Protein AF-A0A1L5PKV9-F1 (afdb_monomer_lite)

Sequence (411 aa):
MRGSIITEIKDYGPGDERTLSFKIDLDESYLTLNTQTSDELRWHWNTSPKLTWSGKPEDISIFENHYFKQKNLLLDRVALEQRNFNLWIYLDFSIEHDILWQAYSEPQKKFNNAFTPEPLPPFINEHEDDLVISLYANHFPIISNGTPPDDIGLFPGILSSPSGWPYIMGSPIGKDSFLCLFRNANSSNTGNNKAAGLSTAIHPLPLATTISSTAGPQKLIANPQSAKPTWSVEKPSAGSIKTIDGAQHYQPPGALSPNAIANPDCKTLIPAMLKSSTRQILLPAVADILKATTSTSAAYATWVSEYFAQTHYFKAAKQAGKLQLSMYYTSMSGSEVAVPLKNIAWHVLAGNGKVDSQGVFTPDSKAPSPCTVILAVDVDETEAEQSWYWAMTIIPHPFIDVDAMLELFTD

Organism: Pseudomonas putida (NCBI:txid303)

pLDDT: mean 72.11, std 18.43, range [23.48, 97.75]

Radius of gyration: 26.39 Å; chains: 1; bounding box: 73×56×64 Å

Secondary structure (DSSP, 8-state):
---PPP-------TT----EEEE---TT-EEEEETTTT-EEEEE-SSPPEEEESS-TTHHHHHHHHHHHH-EEEEEE---TT---EEEEEEEE-TTS-EEEEEESS--SS--TT------------STT-EEEEEETTT-GGGGGT---TTGGGHHHHHS-SSS--EEEEEEETTTEEEEEE--TT-------------PPPEEESSEEEEETTPPPEEPEEESGGG--EEEEPSS-SSEEEEETTEEEEE-----SSPP-EESSSSBSSPEEEGGG-TT-SSSEEEEEEEEE-SS-EEEEEEEEESS--S-EEEEEEETTEEEEEEEEEBTTS-EEEPPGGGEEEEEEESS-EE-TT-BEE--SSS--SEEEEEEEE--TTTTTTEE-EEEEEEESS-S-HHHHHGGG--

Foldseek 3Di:
DFADWPWADADDDVPDPKGKGWTAGQVPKKWKQAPPPFLFTKIAHPDQTDIDIPDDPVCVVVVSVVCVVVRMDGRDRDCPPQDGFMKIWHWDQDPPRDIEIEIARDDDPDDPPVPPAPPPPPPVCVDPAKYKYKYWCVGVVVCLVFDDPPVPLCVVVSVDPNPFWDWDDWTDRPRTMIMTITGGNPDDDDDDDPDPDPDDEKAKPPQEDEDALADAWAFTAIPPNVQVWDKFWDPPDQWGWDADPNTITIRRNHADVVGWDFDPPDFAPFTFTWPVSVVVDPAQKAKIWMWTDGPRYIDIGIYIHGNGDAQKEWAWDADPQFIAIWIWGQGPVRDIDTQPLCQKDKDWRDWAWDADSRRTIDADPPDGDQKIKMKIFRRPPVHRNTGTHIYIDIGGPDDPGVVSVNVVRDD

Structure (mmCIF, N/CA/C/O backbone):
data_AF-A0A1L5PKV9-F1
#
_entry.id   AF-A0A1L5PKV9-F1
#
loop_
_atom_site.group_PDB
_atom_site.id
_atom_site.type_symbol
_atom_site.label_atom_id
_atom_site.label_alt_id
_atom_site.label_comp_id
_atom_site.label_asym_id
_atom_site.label_entity_id
_atom_site.label_seq_id
_atom_site.pdbx_PDB_ins_code
_atom_site.Cartn_x
_atom_site.Cartn_y
_atom_site.Cartn_z
_atom_site.occupancy
_atom_site.B_iso_or_equiv
_atom_site.auth_seq_id
_atom_site.auth_comp_id
_atom_site.auth_asym_id
_atom_site.auth_atom_id
_atom_site.pdbx_PDB_model_num
ATOM 1 N N . MET A 1 1 ? 45.504 1.307 -17.847 1.00 23.48 1 MET A N 1
ATOM 2 C CA . MET A 1 1 ? 45.211 2.739 -17.616 1.00 23.48 1 MET A CA 1
ATOM 3 C C . MET A 1 1 ? 44.385 2.817 -16.346 1.00 23.48 1 MET A C 1
ATOM 5 O O . MET A 1 1 ? 43.311 2.243 -16.338 1.00 23.48 1 MET A O 1
ATOM 9 N N . ARG A 1 2 ? 44.906 3.420 -15.268 1.00 25.52 2 ARG A N 1
ATOM 10 C CA . ARG A 1 2 ? 44.095 3.737 -14.081 1.00 25.52 2 ARG A CA 1
ATOM 11 C C . ARG A 1 2 ? 43.218 4.946 -14.392 1.00 25.52 2 ARG A C 1
ATOM 13 O O . ARG A 1 2 ? 43.702 5.889 -15.019 1.00 25.52 2 ARG A O 1
ATOM 20 N N . GLY A 1 3 ? 41.967 4.895 -13.952 1.00 29.05 3 GLY A N 1
ATOM 21 C CA . GLY A 1 3 ? 40.989 5.965 -14.119 1.00 29.05 3 GLY A CA 1
ATOM 22 C C . GLY A 1 3 ? 39.999 5.692 -15.246 1.00 29.05 3 GLY A C 1
ATOM 23 O O . GLY A 1 3 ? 40.018 6.375 -16.271 1.00 29.05 3 GLY A O 1
ATOM 24 N N . SER A 1 4 ? 39.110 4.719 -15.048 1.00 33.84 4 SER A N 1
ATOM 25 C CA . SER A 1 4 ? 37.866 4.655 -15.819 1.00 33.84 4 SER A CA 1
ATOM 26 C C . SER A 1 4 ? 36.933 5.720 -15.253 1.00 33.84 4 SER A C 1
ATOM 28 O O . SER A 1 4 ? 36.662 5.768 -14.061 1.00 33.84 4 SER A O 1
ATOM 30 N N . ILE A 1 5 ? 36.517 6.651 -16.097 1.00 34.72 5 ILE A N 1
ATOM 31 C CA . ILE A 1 5 ? 35.779 7.844 -15.695 1.00 34.72 5 ILE A CA 1
ATOM 32 C C . ILE A 1 5 ? 34.311 7.624 -16.039 1.00 34.72 5 ILE A C 1
ATOM 34 O O . ILE A 1 5 ? 33.969 7.555 -17.219 1.00 34.72 5 ILE A O 1
ATOM 38 N N . ILE A 1 6 ? 33.429 7.579 -15.038 1.00 38.69 6 ILE A N 1
ATOM 39 C CA . ILE A 1 6 ? 32.002 7.822 -15.292 1.00 38.69 6 ILE A CA 1
ATOM 40 C C . ILE A 1 6 ? 31.903 9.300 -15.671 1.00 38.69 6 ILE A C 1
ATOM 42 O O . ILE A 1 6 ? 32.355 10.160 -14.918 1.00 38.69 6 ILE A O 1
ATOM 46 N N . THR A 1 7 ? 31.448 9.586 -16.892 1.00 35.00 7 THR A N 1
ATOM 47 C CA . THR A 1 7 ? 31.578 10.928 -17.491 1.00 35.00 7 THR A CA 1
ATOM 48 C C . THR A 1 7 ? 30.311 11.770 -17.322 1.00 35.00 7 THR A C 1
ATOM 50 O O . THR A 1 7 ? 30.350 12.980 -17.528 1.00 35.00 7 THR A O 1
ATOM 53 N N . GLU A 1 8 ? 29.181 11.172 -16.940 1.00 38.69 8 GLU A N 1
ATOM 54 C CA . GLU A 1 8 ? 27.917 11.898 -16.946 1.00 38.69 8 GLU A CA 1
ATOM 55 C C . GLU A 1 8 ? 26.894 11.274 -15.993 1.00 38.69 8 GLU A C 1
ATOM 57 O O . GLU A 1 8 ? 26.430 10.159 -16.205 1.00 38.69 8 GLU A O 1
ATOM 62 N N . ILE A 1 9 ? 26.531 12.013 -14.947 1.00 43.38 9 ILE A N 1
ATOM 63 C CA . ILE A 1 9 ? 25.319 11.778 -14.160 1.00 43.38 9 ILE A CA 1
ATOM 64 C C . ILE A 1 9 ? 24.491 13.041 -14.372 1.00 43.38 9 ILE A C 1
ATOM 66 O O . ILE A 1 9 ? 24.978 14.128 -14.080 1.00 43.38 9 ILE A O 1
ATOM 70 N N . LYS A 1 10 ? 23.301 12.919 -14.966 1.00 39.00 10 LYS A N 1
ATOM 71 C CA . LYS A 1 10 ? 22.407 14.052 -15.240 1.00 39.00 10 LYS A CA 1
ATOM 72 C C . LYS A 1 10 ? 21.270 14.031 -14.231 1.00 39.00 10 LYS A C 1
ATOM 74 O O . LYS A 1 10 ? 20.443 13.126 -14.280 1.00 39.00 10 LYS A O 1
ATOM 79 N N . ASP A 1 11 ? 21.238 15.009 -13.336 1.00 38.16 11 ASP A N 1
ATOM 80 C CA . ASP A 1 11 ? 20.069 15.267 -12.495 1.00 38.16 11 ASP A CA 1
ATOM 81 C C . ASP A 1 11 ? 19.138 16.247 -13.227 1.00 38.16 11 ASP A C 1
ATOM 83 O O . ASP A 1 11 ? 19.594 17.279 -13.725 1.00 38.16 11 ASP A O 1
ATOM 87 N N . TYR A 1 12 ? 17.853 15.902 -13.340 1.00 36.88 12 TYR A N 1
ATOM 88 C CA . TYR A 1 12 ? 16.844 16.691 -14.047 1.00 36.88 12 TYR A CA 1
ATOM 89 C C . TYR A 1 12 ? 15.823 17.236 -13.046 1.00 36.88 12 TYR A C 1
ATOM 91 O O . TYR A 1 12 ? 14.928 16.519 -12.595 1.00 36.88 12 TYR A O 1
ATOM 99 N N . GLY A 1 13 ? 15.889 18.536 -12.758 1.00 32.91 13 GLY A N 1
ATOM 100 C CA . GLY A 1 13 ? 14.746 19.250 -12.192 1.00 32.91 13 GLY A CA 1
ATOM 101 C C . GLY A 1 13 ? 13.629 19.376 -13.243 1.00 32.91 13 GLY A C 1
ATOM 102 O O . GLY A 1 13 ? 13.928 19.577 -14.424 1.00 32.91 13 GLY A O 1
ATOM 103 N N . PRO A 1 14 ? 12.336 19.271 -12.880 1.00 31.45 14 PRO A N 1
ATOM 104 C CA . PRO A 1 14 ? 11.254 19.445 -13.844 1.00 31.45 14 PRO A CA 1
ATOM 105 C C . PRO A 1 14 ? 11.283 20.869 -14.427 1.00 31.45 14 PRO A C 1
ATOM 107 O O . PRO A 1 14 ? 10.955 21.835 -13.741 1.00 31.45 14 PRO A O 1
ATOM 110 N N . GLY A 1 15 ? 11.672 20.984 -15.703 1.00 46.88 15 GLY A N 1
ATOM 111 C CA . GLY A 1 15 ? 11.678 22.236 -16.473 1.00 46.88 15 GLY A CA 1
ATOM 112 C C . GLY A 1 15 ? 13.016 22.981 -16.558 1.00 46.88 15 GLY A C 1
ATOM 113 O O . GLY A 1 15 ? 13.018 24.132 -16.987 1.00 46.88 15 GLY A O 1
ATOM 114 N N . ASP A 1 16 ? 14.135 22.361 -16.173 1.00 49.66 16 ASP A N 1
ATOM 115 C CA . ASP A 1 16 ? 15.455 22.997 -16.157 1.00 49.66 16 ASP A CA 1
ATOM 116 C C . ASP A 1 16 ? 16.496 22.184 -16.952 1.00 49.66 16 ASP A C 1
ATOM 118 O O . ASP A 1 16 ? 16.761 21.030 -16.631 1.00 49.66 16 ASP A O 1
ATOM 122 N N . GLU A 1 17 ? 17.078 22.767 -18.008 1.00 59.25 17 GLU A N 1
ATOM 123 C CA . GLU A 1 17 ? 18.052 22.098 -18.900 1.00 59.25 17 GLU A CA 1
ATOM 124 C C . GLU A 1 17 ? 19.497 22.103 -18.353 1.00 59.25 17 GLU A C 1
ATOM 126 O O . GLU A 1 17 ? 20.433 21.631 -19.006 1.00 59.25 17 GLU A O 1
ATOM 131 N N . ARG A 1 18 ? 19.716 22.658 -17.156 1.00 68.12 18 ARG A N 1
ATOM 132 C CA . ARG A 1 18 ? 21.041 22.726 -16.529 1.00 68.12 18 ARG A CA 1
ATOM 133 C C . ARG A 1 18 ? 21.490 21.345 -16.033 1.00 68.12 18 ARG A C 1
ATOM 135 O O . ARG A 1 18 ? 20.704 20.578 -15.500 1.00 68.12 18 ARG A O 1
ATOM 142 N N . THR A 1 19 ? 22.769 21.023 -16.211 1.00 63.88 19 THR A N 1
ATOM 143 C CA . THR A 1 19 ? 23.364 19.703 -15.956 1.00 63.88 19 THR A CA 1
ATOM 144 C C . THR A 1 19 ? 24.626 19.848 -15.114 1.00 63.88 19 THR A C 1
ATOM 146 O O . THR A 1 19 ? 25.523 20.610 -15.487 1.00 63.88 19 THR A O 1
ATOM 149 N N . LEU A 1 20 ? 24.709 19.102 -14.006 1.00 66.94 20 LEU A N 1
ATOM 150 C CA . LEU A 1 20 ? 25.914 18.952 -13.184 1.00 66.94 20 LEU A CA 1
ATOM 151 C C . LEU A 1 20 ? 26.509 17.563 -13.411 1.00 66.94 20 LEU A C 1
ATOM 153 O O . LEU A 1 20 ? 25.924 16.582 -12.974 1.00 66.94 20 LEU A O 1
ATOM 157 N N . SER A 1 21 ? 27.676 17.480 -14.045 1.00 70.69 21 SER A N 1
ATOM 158 C CA . SER A 1 21 ? 28.364 16.210 -14.296 1.00 70.69 21 SER A CA 1
ATOM 159 C C . SER A 1 21 ? 29.519 15.997 -13.324 1.00 70.69 21 SER A C 1
ATOM 161 O O . SER A 1 21 ? 30.249 16.930 -12.981 1.00 70.69 21 SER A O 1
ATOM 163 N N . PHE A 1 22 ? 29.712 14.739 -12.934 1.00 71.88 22 PHE A N 1
ATOM 164 C CA . PHE A 1 22 ? 30.769 14.287 -12.039 1.00 71.88 22 PHE A CA 1
ATOM 165 C C . PHE A 1 22 ? 31.737 13.402 -12.807 1.00 71.88 22 PHE A C 1
ATOM 167 O O . PHE A 1 22 ? 31.323 12.546 -13.581 1.00 71.88 22 PHE A O 1
ATOM 174 N N . LYS A 1 23 ? 33.027 13.576 -12.537 1.00 73.94 23 LYS A N 1
ATOM 175 C CA . LYS A 1 23 ? 34.106 12.704 -12.988 1.00 73.94 23 LYS A CA 1
ATOM 176 C C . LYS A 1 23 ? 34.843 12.197 -11.758 1.00 73.94 23 LYS A C 1
ATOM 178 O O . LYS A 1 23 ? 35.607 12.939 -11.137 1.00 73.94 23 LYS A O 1
ATOM 183 N N . ILE A 1 24 ? 34.548 10.953 -11.396 1.00 70.06 24 ILE A N 1
ATOM 184 C CA . ILE A 1 24 ? 34.975 10.312 -10.148 1.00 70.06 24 ILE A CA 1
ATOM 185 C C . ILE A 1 24 ? 36.164 9.388 -10.433 1.00 70.06 24 ILE A C 1
ATOM 187 O O . ILE A 1 24 ? 36.202 8.734 -11.476 1.00 70.06 24 ILE A O 1
ATOM 191 N N . ASP A 1 25 ? 37.133 9.362 -9.519 1.00 70.81 25 ASP A N 1
ATOM 192 C CA . ASP A 1 25 ? 38.187 8.348 -9.515 1.00 70.81 25 ASP A CA 1
ATOM 193 C C . ASP A 1 25 ? 37.655 7.072 -8.860 1.00 70.81 25 ASP A C 1
ATOM 195 O O . ASP A 1 25 ? 37.089 7.125 -7.767 1.00 70.81 25 ASP A O 1
ATOM 199 N N . LEU A 1 26 ? 37.794 5.939 -9.538 1.00 66.25 26 LEU A N 1
ATOM 200 C CA . LEU A 1 26 ? 37.270 4.664 -9.058 1.00 66.25 26 LEU A CA 1
ATOM 201 C C . LEU A 1 26 ? 38.181 4.022 -8.009 1.00 66.25 26 LEU A C 1
ATOM 203 O O . LEU A 1 26 ? 37.699 3.192 -7.241 1.00 66.25 26 LEU A O 1
ATOM 207 N N . ASP A 1 27 ? 39.452 4.431 -7.934 1.00 67.69 27 ASP A N 1
ATOM 208 C CA . ASP A 1 27 ? 40.366 3.966 -6.893 1.00 67.69 27 ASP A CA 1
ATOM 209 C C . ASP A 1 27 ? 39.797 4.360 -5.512 1.00 67.69 27 ASP A C 1
ATOM 211 O O . ASP A 1 27 ? 39.603 5.538 -5.203 1.00 67.69 27 ASP A O 1
ATOM 215 N N . GLU A 1 28 ? 39.502 3.351 -4.684 1.00 69.00 28 GLU A N 1
ATOM 216 C CA . GLU A 1 28 ? 38.890 3.481 -3.349 1.00 69.00 28 GLU A CA 1
ATOM 217 C C . GLU A 1 28 ? 37.465 4.076 -3.306 1.00 69.00 28 GLU A C 1
ATOM 219 O O . GLU A 1 28 ? 36.953 4.383 -2.224 1.00 69.00 28 GLU A O 1
ATOM 224 N N . SER A 1 29 ? 36.803 4.224 -4.453 1.00 74.38 29 SER A N 1
ATOM 225 C CA . SER A 1 29 ? 35.374 4.541 -4.514 1.00 74.38 29 SER A CA 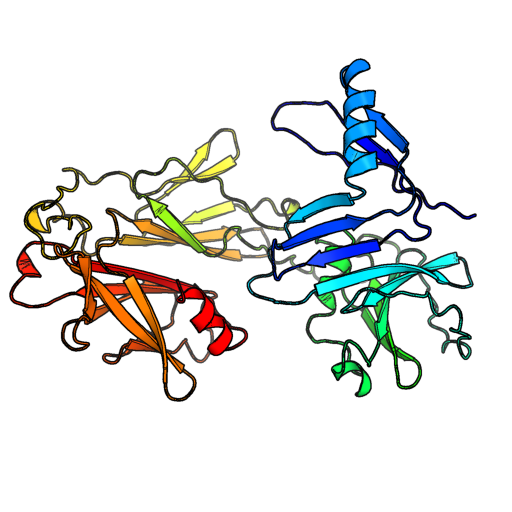1
ATOM 226 C C . SER A 1 29 ? 34.523 3.280 -4.365 1.00 74.38 29 SER A C 1
ATOM 228 O O . SER A 1 29 ? 34.942 2.181 -4.730 1.00 74.38 29 SER A O 1
ATOM 230 N N . TYR A 1 30 ? 33.312 3.429 -3.835 1.00 77.25 30 TYR A N 1
ATOM 231 C CA . TYR A 1 30 ? 32.398 2.304 -3.637 1.00 77.25 30 TYR A CA 1
ATOM 232 C C . TYR A 1 30 ? 30.938 2.741 -3.659 1.00 77.25 30 TYR A C 1
ATOM 234 O O . TYR A 1 30 ? 30.596 3.888 -3.363 1.00 77.25 30 TYR A O 1
ATOM 242 N N . LEU A 1 31 ? 30.065 1.796 -3.987 1.00 76.81 31 LEU A N 1
ATOM 243 C CA . LEU A 1 31 ? 28.624 1.949 -3.858 1.00 76.81 31 LEU A CA 1
ATOM 244 C C . LEU A 1 31 ? 28.164 1.422 -2.507 1.00 76.81 31 LEU A C 1
ATOM 246 O O . LEU A 1 31 ? 28.653 0.397 -2.030 1.00 76.81 31 LEU A O 1
ATOM 250 N N . THR A 1 32 ? 27.174 2.089 -1.926 1.00 75.56 32 THR A N 1
ATOM 251 C CA . THR A 1 32 ? 26.393 1.535 -0.823 1.00 75.56 32 THR A CA 1
ATOM 252 C C . THR A 1 32 ? 24.928 1.512 -1.180 1.00 75.56 32 THR A C 1
ATOM 254 O O . THR A 1 32 ? 24.395 2.525 -1.630 1.00 75.56 32 THR A O 1
ATOM 257 N N . LEU A 1 33 ? 24.274 0.409 -0.863 1.00 72.12 33 LEU A N 1
ATOM 258 C CA . LEU A 1 33 ? 22.831 0.320 -0.768 1.00 72.12 33 LEU A CA 1
ATOM 259 C C . LEU A 1 33 ? 22.501 0.011 0.691 1.00 72.12 33 LEU A C 1
ATOM 261 O O . LEU A 1 33 ? 22.866 -1.050 1.197 1.00 72.12 33 LEU A O 1
ATOM 265 N N . ASN A 1 34 ? 21.866 0.963 1.370 1.00 68.44 34 ASN A N 1
ATOM 266 C CA . ASN A 1 34 ? 21.392 0.786 2.738 1.00 68.44 34 ASN A CA 1
ATOM 267 C C . ASN A 1 34 ? 19.864 0.815 2.741 1.00 68.44 34 ASN A C 1
ATOM 269 O O . ASN A 1 34 ? 19.246 1.872 2.610 1.00 68.44 34 ASN A O 1
ATOM 273 N N . THR A 1 35 ? 19.281 -0.363 2.906 1.00 63.81 35 THR A N 1
ATOM 274 C CA . THR A 1 35 ? 17.827 -0.575 2.954 1.00 63.81 35 THR A CA 1
ATOM 275 C C . THR A 1 35 ? 17.255 -0.469 4.368 1.00 63.81 35 THR A C 1
ATOM 277 O O . THR A 1 35 ? 16.049 -0.425 4.554 1.00 63.81 35 THR A O 1
ATOM 280 N N . GLN A 1 36 ? 18.115 -0.380 5.388 1.00 57.31 36 GLN A N 1
ATOM 281 C CA . GLN A 1 36 ? 17.688 -0.270 6.783 1.00 57.31 36 GLN A CA 1
ATOM 282 C C . GLN A 1 36 ? 17.292 1.154 7.172 1.00 57.31 36 GLN A C 1
ATOM 284 O O . GLN A 1 36 ? 16.566 1.340 8.145 1.00 57.31 36 GLN A O 1
ATOM 289 N N . THR A 1 37 ? 17.800 2.171 6.469 1.00 54.91 37 THR A N 1
ATOM 290 C CA . THR A 1 37 ? 17.590 3.569 6.879 1.00 54.91 37 THR A CA 1
ATOM 291 C C . THR A 1 37 ? 16.966 4.458 5.826 1.00 54.91 37 THR A C 1
ATOM 293 O O . THR A 1 37 ? 16.338 5.451 6.191 1.00 54.91 37 THR A O 1
ATOM 296 N N . SER A 1 38 ? 17.187 4.193 4.537 1.00 59.38 38 SER A N 1
ATOM 297 C CA . SER A 1 38 ? 16.779 5.167 3.522 1.00 59.38 38 SER A CA 1
ATOM 298 C C . SER A 1 38 ? 16.514 4.627 2.118 1.00 59.38 38 SER A C 1
ATOM 300 O O . SER A 1 38 ? 16.050 5.406 1.285 1.00 59.38 38 SER A O 1
ATOM 302 N N . ASP A 1 39 ? 16.765 3.340 1.848 1.00 68.94 39 ASP A N 1
ATOM 303 C CA . ASP A 1 39 ? 16.688 2.732 0.507 1.00 68.94 39 ASP A CA 1
ATOM 304 C C . ASP A 1 39 ? 17.538 3.471 -0.538 1.00 68.94 39 ASP A C 1
ATOM 306 O O . ASP A 1 39 ? 17.249 3.497 -1.734 1.00 68.94 39 ASP A O 1
ATOM 310 N N . GLU A 1 40 ? 18.603 4.125 -0.083 1.00 71.56 40 GLU A N 1
ATOM 311 C CA . GLU A 1 40 ? 19.410 5.007 -0.912 1.00 71.56 40 GLU A CA 1
ATOM 312 C C . GLU A 1 40 ? 20.608 4.257 -1.486 1.00 71.56 40 GLU A C 1
ATOM 314 O O . GLU A 1 40 ? 21.489 3.793 -0.754 1.00 71.56 40 GLU A O 1
ATOM 319 N N . LEU A 1 41 ? 20.672 4.215 -2.816 1.00 71.56 41 LEU A N 1
ATOM 320 C CA . LEU A 1 41 ? 21.879 3.864 -3.540 1.00 71.56 41 LEU A CA 1
ATOM 321 C C . LEU A 1 41 ? 22.777 5.098 -3.601 1.00 71.56 41 LEU A C 1
ATOM 323 O O . LEU A 1 41 ? 22.457 6.093 -4.257 1.00 71.56 41 LEU A O 1
ATOM 327 N N . ARG A 1 42 ? 23.914 5.043 -2.912 1.00 76.06 42 ARG A N 1
ATOM 328 C CA . ARG A 1 42 ? 24.879 6.144 -2.848 1.00 76.06 42 ARG A CA 1
ATOM 329 C C . ARG A 1 42 ? 26.221 5.725 -3.412 1.00 76.06 42 ARG A C 1
ATOM 331 O O . ARG A 1 42 ? 26.724 4.651 -3.094 1.00 76.06 42 ARG A O 1
ATOM 338 N N . TRP A 1 43 ? 26.824 6.614 -4.190 1.00 79.81 43 TRP A N 1
ATOM 339 C CA . TRP A 1 43 ? 28.229 6.521 -4.558 1.00 79.81 43 TRP A CA 1
ATOM 340 C C . TRP A 1 43 ? 29.071 7.277 -3.541 1.00 79.81 43 TRP A C 1
ATOM 342 O O . TRP A 1 43 ? 28.785 8.440 -3.265 1.00 79.81 43 TRP A O 1
ATOM 352 N N . HIS A 1 44 ? 30.120 6.647 -3.022 1.00 83.81 44 HIS A N 1
ATOM 353 C CA . HIS A 1 44 ? 31.092 7.241 -2.105 1.00 83.81 44 HIS A CA 1
ATOM 354 C C . HIS A 1 44 ? 32.460 7.314 -2.767 1.00 83.81 44 HIS A C 1
ATOM 356 O O . HIS A 1 44 ? 32.838 6.425 -3.531 1.00 83.81 44 HIS A O 1
ATOM 362 N N . TRP A 1 45 ? 33.210 8.366 -2.455 1.00 83.38 45 TRP A N 1
ATOM 363 C CA . TRP A 1 45 ? 34.566 8.560 -2.962 1.00 83.38 45 TRP A CA 1
ATOM 364 C C . TRP A 1 45 ? 35.505 9.045 -1.861 1.00 83.38 45 TRP A C 1
ATOM 366 O O . TRP A 1 45 ? 35.152 9.875 -1.019 1.00 83.38 45 TRP A O 1
ATOM 376 N N . ASN A 1 46 ? 36.753 8.583 -1.906 1.00 77.06 46 ASN A N 1
ATOM 377 C CA . ASN A 1 46 ? 37.806 9.110 -1.039 1.00 77.06 46 ASN A CA 1
ATOM 378 C C . ASN A 1 46 ? 38.463 10.359 -1.641 1.00 77.06 46 ASN A C 1
ATOM 380 O O . ASN A 1 46 ? 38.744 11.322 -0.909 1.00 77.06 46 ASN A O 1
ATOM 384 N N . THR A 1 47 ? 38.616 10.365 -2.969 1.00 79.31 47 THR A N 1
ATOM 385 C CA . THR A 1 47 ? 39.177 11.459 -3.772 1.00 79.31 47 THR A CA 1
ATOM 386 C C . THR A 1 47 ? 38.062 12.306 -4.376 1.00 79.31 47 THR A C 1
ATOM 388 O O . THR A 1 47 ? 37.133 11.781 -4.982 1.00 79.31 47 THR A O 1
ATOM 391 N N . SER A 1 48 ? 38.141 13.628 -4.214 1.00 80.50 48 SER A N 1
ATOM 392 C CA . SER A 1 48 ? 37.095 14.545 -4.680 1.00 80.50 48 SER A CA 1
ATOM 393 C C . SER A 1 48 ? 36.900 14.481 -6.204 1.00 80.50 48 SER A C 1
ATOM 395 O O . SER A 1 48 ? 37.892 14.522 -6.941 1.00 80.50 48 SER A O 1
ATOM 397 N N . PRO A 1 49 ? 35.648 14.426 -6.694 1.00 80.69 49 PRO A N 1
ATOM 398 C CA . PRO A 1 49 ? 35.359 14.367 -8.118 1.00 80.69 49 PRO A CA 1
ATOM 399 C C . PRO A 1 49 ? 35.659 15.693 -8.811 1.00 80.69 49 PRO A C 1
ATOM 401 O O . PRO A 1 49 ? 35.603 16.764 -8.207 1.00 80.69 49 PRO A O 1
ATOM 404 N N . LYS A 1 50 ? 35.917 15.622 -10.118 1.00 83.12 50 LYS A N 1
ATOM 405 C CA . LYS A 1 50 ? 35.926 16.803 -10.988 1.00 83.12 50 LYS A CA 1
ATOM 406 C C . LYS A 1 50 ? 34.496 17.100 -11.432 1.00 83.12 50 LYS A C 1
ATOM 408 O O . LYS A 1 50 ? 33.815 16.193 -11.904 1.00 83.12 50 LYS A O 1
ATOM 413 N N . LEU A 1 51 ? 34.063 18.349 -11.289 1.00 80.56 51 LEU A N 1
ATOM 414 C CA . LEU A 1 51 ? 32.697 18.781 -11.583 1.00 80.56 51 LEU A CA 1
ATOM 415 C C . LEU A 1 51 ? 32.652 19.629 -12.858 1.00 80.56 51 LEU A C 1
ATOM 417 O O . LEU A 1 51 ? 33.562 20.413 -13.125 1.00 80.56 51 LEU A O 1
ATOM 421 N N . THR A 1 52 ? 31.571 19.504 -13.624 1.00 80.50 52 THR A N 1
ATOM 422 C CA . THR A 1 52 ? 31.231 20.431 -14.715 1.00 80.50 52 THR A CA 1
ATOM 423 C C . THR A 1 52 ? 29.769 20.839 -14.603 1.00 80.50 52 THR A C 1
ATOM 425 O O . THR A 1 52 ? 28.920 19.976 -14.412 1.00 80.50 52 THR A O 1
ATOM 428 N N . TRP A 1 53 ? 29.461 22.129 -14.743 1.00 79.25 53 TRP A N 1
ATOM 429 C CA . TRP A 1 53 ? 28.106 22.680 -14.604 1.00 79.25 53 TRP A CA 1
ATOM 430 C C . TRP A 1 53 ? 27.727 23.491 -15.842 1.00 79.25 53 TRP A C 1
ATOM 432 O O . TRP A 1 53 ? 28.510 24.336 -16.273 1.00 79.25 53 TRP A O 1
ATOM 442 N N . SER A 1 54 ? 26.537 23.254 -16.406 1.00 77.25 54 SER A N 1
ATOM 443 C CA . SER A 1 54 ? 26.026 24.022 -17.558 1.00 77.25 54 SER A CA 1
ATOM 444 C C . SER A 1 54 ? 25.153 25.228 -17.181 1.00 77.25 54 SER A C 1
ATOM 446 O O . SER A 1 54 ? 24.662 25.927 -18.065 1.00 77.25 54 SER A O 1
ATOM 448 N N . GLY A 1 55 ? 24.949 25.485 -15.884 1.00 76.50 55 GLY A N 1
ATOM 449 C CA . GLY A 1 55 ? 24.249 26.671 -15.386 1.00 76.50 55 GLY A CA 1
ATOM 450 C C . GLY A 1 55 ? 25.182 27.858 -15.139 1.00 76.50 55 GLY A C 1
ATOM 451 O O . GLY A 1 55 ? 26.132 28.093 -15.884 1.00 76.50 55 GLY A O 1
ATOM 452 N N . LYS A 1 56 ? 24.899 28.654 -14.102 1.00 79.25 56 LYS A N 1
ATOM 453 C CA . LYS A 1 56 ? 25.681 29.863 -13.834 1.00 79.25 56 LYS A CA 1
ATOM 454 C C . LYS A 1 56 ? 27.089 29.506 -13.332 1.00 79.25 56 LYS A C 1
ATOM 456 O O . LYS A 1 56 ? 27.195 28.700 -12.405 1.00 79.25 56 LYS A O 1
ATOM 461 N N . PRO A 1 57 ? 28.165 30.097 -13.884 1.00 80.19 57 PRO A N 1
ATOM 462 C CA . PRO A 1 57 ? 29.535 29.784 -13.479 1.00 80.19 57 PRO A CA 1
ATOM 463 C C . PRO A 1 57 ? 29.802 29.956 -11.981 1.00 80.19 57 PRO A C 1
ATOM 465 O O . PRO A 1 57 ? 30.592 29.208 -11.418 1.00 80.19 57 PRO A O 1
ATOM 468 N N . GLU A 1 58 ? 29.139 30.900 -11.314 1.00 79.69 58 GLU A N 1
ATOM 469 C CA . GLU A 1 58 ? 29.278 31.128 -9.872 1.00 79.69 58 GLU A CA 1
ATOM 470 C C . GLU A 1 58 ? 28.830 29.936 -9.002 1.00 79.69 58 GLU A C 1
ATOM 472 O O . GLU A 1 58 ? 29.401 29.714 -7.928 1.00 79.69 58 GLU A O 1
ATOM 477 N N . ASP A 1 59 ? 27.882 29.121 -9.480 1.00 75.00 59 ASP A N 1
ATOM 478 C CA . ASP A 1 59 ? 27.330 27.985 -8.733 1.00 75.00 59 ASP A CA 1
ATOM 479 C C . ASP A 1 59 ? 28.339 26.828 -8.603 1.00 75.00 59 ASP A C 1
ATOM 481 O O . ASP A 1 59 ? 28.244 26.033 -7.667 1.00 75.00 59 ASP A O 1
ATOM 485 N N . ILE A 1 60 ? 29.341 26.733 -9.496 1.00 79.75 60 ILE A N 1
ATOM 486 C CA . ILE A 1 60 ? 30.299 25.610 -9.492 1.00 79.75 60 ILE A CA 1
ATOM 487 C C . ILE A 1 60 ? 31.062 25.531 -8.168 1.00 79.75 60 ILE A C 1
ATOM 489 O O . ILE A 1 60 ? 31.230 24.450 -7.612 1.00 79.75 60 ILE A O 1
ATOM 493 N N . SER A 1 61 ? 31.433 26.688 -7.613 1.00 75.62 61 SER A N 1
ATOM 494 C CA . SER A 1 61 ? 32.148 26.785 -6.339 1.00 75.62 61 SER A CA 1
ATOM 495 C C . SER A 1 61 ? 31.300 26.302 -5.154 1.00 75.62 61 SER A C 1
ATOM 497 O O . SER A 1 61 ? 31.824 25.752 -4.181 1.00 75.62 61 SER A O 1
ATOM 499 N N . ILE A 1 62 ? 29.974 26.459 -5.247 1.00 76.75 62 ILE A N 1
ATOM 500 C CA . ILE A 1 62 ? 29.012 25.979 -4.252 1.00 76.75 62 ILE A CA 1
ATOM 501 C C . ILE A 1 62 ? 28.927 24.454 -4.320 1.00 76.75 62 ILE A C 1
ATOM 503 O O . ILE A 1 62 ? 29.030 23.797 -3.282 1.00 76.75 62 ILE A O 1
ATOM 507 N N . PHE A 1 63 ? 28.805 23.889 -5.525 1.00 77.56 63 PHE A N 1
ATOM 508 C CA . PHE A 1 63 ? 28.779 22.439 -5.729 1.00 77.56 63 PHE A CA 1
ATOM 509 C C . PHE A 1 63 ? 30.093 21.779 -5.310 1.00 77.56 63 PHE A C 1
ATOM 511 O O . PHE A 1 63 ? 30.070 20.798 -4.568 1.00 77.56 63 PHE A O 1
ATOM 518 N N . GLU A 1 64 ? 31.236 22.346 -5.697 1.00 79.62 64 GLU A N 1
ATOM 519 C CA . GLU A 1 64 ? 32.556 21.869 -5.276 1.00 79.62 64 GLU A CA 1
ATOM 520 C C . GLU A 1 64 ? 32.665 21.815 -3.752 1.00 79.62 64 GLU A C 1
ATOM 522 O O . GLU A 1 64 ? 33.023 20.779 -3.198 1.00 79.62 64 GLU A O 1
ATOM 527 N N . ASN A 1 65 ? 32.282 22.885 -3.049 1.00 75.69 65 ASN A N 1
ATOM 528 C CA . ASN A 1 65 ? 32.326 22.923 -1.588 1.00 75.69 65 ASN A CA 1
ATOM 529 C C . ASN A 1 65 ? 31.351 21.922 -0.939 1.00 75.69 65 ASN A C 1
ATOM 531 O O . ASN A 1 65 ? 31.689 21.283 0.060 1.00 75.69 65 ASN A O 1
ATOM 535 N N . HIS A 1 66 ? 30.147 21.770 -1.497 1.00 78.00 66 HIS A N 1
ATOM 536 C CA . HIS A 1 66 ? 29.146 20.819 -1.015 1.00 78.00 66 HIS A CA 1
ATOM 537 C C . HIS A 1 66 ? 29.642 19.369 -1.137 1.00 78.00 66 HIS A C 1
ATOM 539 O O . HIS A 1 66 ? 29.732 18.656 -0.134 1.00 78.00 66 HIS A O 1
ATOM 545 N N . TYR A 1 67 ? 30.053 18.950 -2.336 1.00 79.00 67 TYR A N 1
ATOM 546 C CA . TYR A 1 67 ? 30.470 17.571 -2.604 1.00 79.00 67 TYR A CA 1
ATOM 547 C C . TYR A 1 67 ? 31.864 17.236 -2.059 1.00 79.00 67 TYR A C 1
ATOM 549 O O . TYR A 1 67 ? 32.119 16.080 -1.713 1.00 79.00 67 TYR A O 1
ATOM 557 N N . PHE A 1 68 ? 32.739 18.231 -1.876 1.00 79.00 68 PHE A N 1
ATOM 558 C CA . PHE A 1 68 ? 33.991 18.063 -1.133 1.00 79.00 68 PHE A CA 1
ATOM 559 C C . PHE A 1 68 ? 33.741 17.660 0.327 1.00 79.00 68 PHE A C 1
ATOM 561 O O . PHE A 1 68 ? 34.453 16.812 0.865 1.00 79.00 68 PHE A O 1
ATOM 568 N N . LYS A 1 69 ? 32.724 18.250 0.971 1.00 76.50 69 LYS A N 1
ATOM 569 C CA . LYS A 1 69 ? 32.363 17.947 2.365 1.00 76.50 69 LYS A CA 1
ATOM 570 C C . LYS A 1 69 ? 31.581 16.648 2.500 1.00 76.50 69 LYS A C 1
ATOM 572 O O . LYS A 1 69 ? 31.851 15.879 3.416 1.00 76.50 69 LYS A O 1
ATOM 577 N N . GLN A 1 70 ? 30.611 16.421 1.618 1.00 78.50 70 GLN A N 1
ATOM 578 C CA . GLN A 1 70 ? 29.695 15.287 1.729 1.00 78.50 70 GLN A CA 1
ATOM 579 C C . GLN A 1 70 ? 30.346 13.955 1.335 1.00 78.50 70 GLN A C 1
ATOM 581 O O . GLN A 1 70 ? 30.012 12.923 1.911 1.00 78.50 70 GLN A O 1
ATOM 586 N N . LYS A 1 71 ? 31.278 13.975 0.372 1.00 84.31 71 LYS A N 1
ATOM 587 C CA . LYS A 1 71 ? 31.987 12.793 -0.149 1.00 84.31 71 LYS A CA 1
ATOM 588 C C . LYS A 1 71 ? 31.107 11.637 -0.650 1.00 84.31 71 LYS A C 1
ATOM 590 O O . LYS A 1 71 ? 31.572 10.507 -0.783 1.00 84.31 71 LYS A O 1
ATOM 595 N N . ASN A 1 72 ? 29.841 11.918 -0.938 1.00 83.75 72 ASN A N 1
ATOM 596 C CA . ASN A 1 72 ? 28.927 10.967 -1.544 1.00 83.75 72 ASN A CA 1
ATOM 597 C C . ASN A 1 72 ? 27.878 11.666 -2.411 1.00 83.75 72 ASN A C 1
ATOM 599 O O . ASN A 1 72 ? 27.606 12.857 -2.238 1.00 83.75 72 ASN A O 1
ATOM 603 N N . LEU A 1 73 ? 27.278 10.901 -3.319 1.00 76.62 73 LEU A N 1
ATOM 604 C CA . LEU A 1 73 ? 26.172 11.309 -4.177 1.00 76.62 73 LEU A CA 1
ATOM 605 C C . LEU A 1 73 ? 25.055 10.272 -4.075 1.00 76.62 73 LEU A C 1
ATOM 607 O O . LEU A 1 73 ? 25.309 9.076 -4.200 1.00 76.62 73 LEU A O 1
ATOM 611 N N . LEU A 1 74 ? 23.825 10.735 -3.856 1.00 71.25 74 LEU A N 1
ATOM 612 C CA . LEU A 1 74 ? 22.638 9.900 -4.007 1.00 71.25 74 LEU A CA 1
ATOM 613 C C . LEU A 1 74 ? 22.402 9.661 -5.500 1.00 71.25 74 LEU A C 1
ATOM 615 O O . LEU A 1 74 ? 22.219 10.625 -6.237 1.00 71.25 74 LEU A O 1
ATOM 619 N N . LEU A 1 75 ? 22.434 8.400 -5.926 1.00 65.19 75 LEU A N 1
ATOM 620 C CA . LEU A 1 75 ? 22.185 8.014 -7.314 1.00 65.19 75 LEU A CA 1
ATOM 621 C C . LEU A 1 75 ? 20.720 7.665 -7.540 1.00 65.19 75 LEU A C 1
ATOM 623 O O . LEU A 1 75 ? 20.135 8.098 -8.526 1.00 65.19 75 LEU A O 1
ATOM 627 N N . ASP A 1 76 ? 20.143 6.883 -6.629 1.00 59.69 76 ASP A N 1
ATOM 628 C CA . ASP A 1 76 ? 18.763 6.427 -6.741 1.00 59.69 76 ASP A CA 1
ATOM 629 C C . ASP A 1 76 ? 18.186 6.059 -5.368 1.00 59.69 76 ASP A C 1
ATOM 631 O O . ASP A 1 76 ? 18.921 5.844 -4.398 1.00 59.69 76 ASP A O 1
ATOM 635 N N . ARG A 1 77 ? 16.859 5.974 -5.294 1.00 61.41 77 ARG A N 1
ATOM 636 C CA . ARG A 1 77 ? 16.121 5.368 -4.186 1.00 61.41 77 ARG A CA 1
ATOM 637 C C . ARG A 1 77 ? 15.514 4.066 -4.690 1.00 61.41 77 ARG A C 1
ATOM 639 O O . ARG A 1 77 ? 14.507 4.075 -5.396 1.00 61.41 77 ARG A O 1
ATOM 646 N N . VAL A 1 78 ? 16.146 2.949 -4.350 1.00 61.22 78 VAL A N 1
ATOM 647 C CA . VAL A 1 78 ? 15.754 1.632 -4.854 1.00 61.22 78 VAL A CA 1
ATOM 648 C C . VAL A 1 78 ? 14.710 1.051 -3.910 1.00 61.22 78 VAL A C 1
ATOM 650 O O . VAL A 1 78 ? 15.041 0.548 -2.842 1.00 61.22 78 VAL A O 1
ATOM 653 N N . ALA A 1 79 ? 13.438 1.116 -4.300 1.00 54.66 79 ALA A N 1
ATOM 654 C CA . ALA A 1 79 ? 12.354 0.514 -3.530 1.00 54.66 79 ALA A CA 1
ATOM 655 C C . ALA A 1 79 ? 12.459 -1.020 -3.591 1.00 54.66 79 ALA A C 1
ATOM 657 O O . ALA A 1 79 ? 12.052 -1.638 -4.573 1.00 54.66 79 ALA A O 1
ATOM 658 N N . LEU A 1 80 ? 13.022 -1.634 -2.549 1.00 56.81 80 LEU A N 1
ATOM 659 C CA . LEU A 1 80 ? 13.295 -3.077 -2.498 1.00 56.81 80 LEU A CA 1
ATOM 660 C C . LEU A 1 80 ? 12.235 -3.889 -1.750 1.00 56.81 80 LEU A C 1
ATOM 662 O O . LEU A 1 80 ? 12.537 -4.977 -1.266 1.00 56.81 80 LEU A O 1
ATOM 666 N N . GLU A 1 81 ? 11.002 -3.377 -1.688 1.00 50.16 81 GLU A N 1
ATOM 667 C CA . GLU A 1 81 ? 9.810 -4.074 -1.178 1.00 50.16 81 GLU A CA 1
ATOM 668 C C . GLU A 1 81 ? 10.117 -4.977 0.042 1.00 50.16 81 GLU A C 1
ATOM 670 O O . GLU A 1 81 ? 9.869 -6.179 0.016 1.00 50.16 81 GLU A O 1
ATOM 675 N N . GLN A 1 82 ? 10.651 -4.366 1.117 1.00 45.66 82 GLN A N 1
ATOM 676 C CA . GLN A 1 82 ? 10.872 -4.952 2.460 1.00 45.66 82 GLN A CA 1
ATOM 677 C C . GLN A 1 82 ? 12.149 -5.787 2.691 1.00 45.66 82 GLN A C 1
ATOM 679 O O . GLN A 1 82 ? 12.225 -6.540 3.663 1.00 45.66 82 GLN A O 1
ATOM 684 N N . ARG A 1 83 ? 13.185 -5.671 1.853 1.00 51.25 83 ARG A N 1
ATOM 685 C CA . ARG A 1 83 ? 14.454 -6.393 2.075 1.00 51.25 83 ARG A CA 1
ATOM 686 C C . ARG A 1 83 ? 15.458 -5.577 2.881 1.00 51.25 83 ARG A C 1
ATOM 688 O O . ARG A 1 83 ? 16.018 -4.628 2.356 1.00 51.25 83 ARG A O 1
ATOM 695 N N . ASN A 1 84 ? 15.763 -6.029 4.098 1.00 55.34 84 ASN A N 1
ATOM 696 C CA . ASN A 1 84 ? 16.779 -5.428 4.967 1.00 55.34 84 ASN A CA 1
ATOM 697 C C . ASN A 1 84 ? 18.160 -6.058 4.730 1.00 55.34 84 ASN A C 1
ATOM 699 O O . ASN A 1 84 ? 18.552 -7.010 5.405 1.00 55.34 84 ASN A O 1
ATOM 703 N N . PHE A 1 85 ? 18.923 -5.515 3.790 1.00 59.81 85 PHE A N 1
ATOM 704 C CA . PHE A 1 85 ? 20.343 -5.810 3.629 1.00 59.81 85 PHE A CA 1
ATOM 705 C C . PHE A 1 85 ? 21.147 -4.546 3.332 1.00 59.81 85 PHE A C 1
ATOM 707 O O . PHE A 1 85 ? 20.726 -3.659 2.587 1.00 59.81 85 PHE A O 1
ATOM 714 N N . ASN A 1 86 ? 22.337 -4.479 3.914 1.00 64.38 86 ASN A N 1
ATOM 715 C CA . ASN A 1 86 ? 23.303 -3.461 3.559 1.00 64.38 86 ASN A CA 1
ATOM 716 C C . ASN A 1 86 ? 24.294 -4.074 2.573 1.00 64.38 86 ASN A C 1
ATOM 718 O O . ASN A 1 86 ? 24.849 -5.141 2.838 1.00 64.38 86 ASN A O 1
ATOM 722 N N . LEU A 1 87 ? 24.495 -3.411 1.441 1.00 70.62 87 LEU A N 1
ATOM 723 C CA . LEU A 1 87 ? 25.411 -3.856 0.403 1.00 70.62 87 LEU A CA 1
ATOM 724 C C . LEU A 1 87 ? 26.476 -2.791 0.169 1.00 70.62 87 LEU A C 1
ATOM 726 O O . LEU A 1 87 ? 26.152 -1.631 -0.073 1.00 70.62 87 LEU A O 1
ATOM 730 N N . TRP A 1 88 ? 27.736 -3.205 0.196 1.00 69.75 88 TRP A N 1
ATOM 731 C CA . TRP A 1 88 ? 28.891 -2.424 -0.220 1.00 69.75 88 TRP A CA 1
ATOM 732 C C . TRP A 1 88 ? 29.452 -3.067 -1.473 1.00 69.75 88 TRP A C 1
ATOM 734 O O . TRP A 1 88 ? 29.848 -4.230 -1.440 1.00 69.75 88 TRP A O 1
ATOM 744 N N . ILE A 1 89 ? 29.480 -2.327 -2.576 1.00 70.94 89 ILE A N 1
ATOM 745 C CA . ILE A 1 89 ? 30.027 -2.826 -3.836 1.00 70.94 89 ILE A CA 1
ATOM 746 C C . ILE A 1 89 ? 31.299 -2.051 -4.151 1.00 70.94 89 ILE A C 1
ATOM 748 O O . ILE A 1 89 ? 31.265 -0.835 -4.351 1.00 70.94 89 ILE A O 1
ATOM 752 N N . TYR A 1 90 ? 32.414 -2.771 -4.188 1.00 69.88 90 TYR A N 1
ATOM 753 C CA . TYR A 1 90 ? 33.719 -2.256 -4.573 1.00 69.88 90 TYR A CA 1
ATOM 754 C C . TYR A 1 90 ? 34.035 -2.684 -6.003 1.00 69.88 90 TYR A C 1
ATOM 756 O O . TYR A 1 90 ? 33.692 -3.788 -6.432 1.00 69.88 90 TYR A O 1
ATOM 764 N N . LEU A 1 91 ? 34.700 -1.797 -6.732 1.00 63.78 91 LEU A N 1
ATOM 765 C CA . LEU A 1 91 ? 35.229 -2.074 -8.058 1.00 63.78 91 LEU A CA 1
ATOM 766 C C . LEU A 1 91 ? 36.661 -2.580 -7.927 1.00 63.78 91 LEU A C 1
ATOM 768 O O . LEU A 1 91 ? 37.497 -1.903 -7.330 1.00 63.78 91 LEU A O 1
ATOM 772 N N . ASP A 1 92 ? 36.937 -3.748 -8.493 1.00 59.66 92 ASP A N 1
ATOM 773 C CA . ASP A 1 92 ? 38.288 -4.263 -8.658 1.00 59.66 92 ASP A CA 1
ATOM 774 C C . ASP A 1 92 ? 38.593 -4.443 -10.145 1.00 59.66 92 ASP A C 1
ATOM 776 O O . ASP A 1 92 ? 37.776 -4.936 -10.921 1.00 59.66 92 ASP A O 1
ATOM 780 N N . PHE A 1 93 ? 39.784 -4.022 -10.545 1.00 54.25 93 PHE A N 1
ATOM 781 C CA . PHE A 1 93 ? 40.286 -4.229 -11.894 1.00 54.25 93 PHE A CA 1
ATOM 782 C C . PHE A 1 93 ? 41.202 -5.440 -11.834 1.00 54.25 93 PHE A C 1
ATOM 784 O O . PHE A 1 93 ? 42.375 -5.321 -11.466 1.00 54.25 93 PHE A O 1
ATOM 791 N N . SER A 1 94 ? 40.658 -6.614 -12.148 1.00 47.12 94 SER A N 1
ATOM 792 C CA . SER A 1 94 ? 41.452 -7.835 -12.144 1.00 47.12 94 SER A CA 1
ATOM 793 C C . SER A 1 94 ? 42.298 -7.953 -13.421 1.00 47.12 94 SER A C 1
ATOM 795 O O . SER A 1 94 ? 42.224 -7.151 -14.360 1.00 47.12 94 SER A O 1
ATOM 797 N N . ILE A 1 95 ? 43.213 -8.923 -13.395 1.00 40.81 95 ILE A N 1
ATOM 798 C CA . ILE A 1 95 ? 44.173 -9.206 -14.465 1.00 40.81 95 ILE A CA 1
ATOM 799 C C . ILE A 1 95 ? 43.391 -9.496 -15.757 1.00 40.81 95 ILE A C 1
ATOM 801 O O . ILE A 1 95 ? 42.436 -10.256 -15.717 1.00 40.81 95 ILE A O 1
ATOM 805 N N . GLU A 1 96 ? 43.843 -8.912 -16.873 1.00 45.84 96 GLU A N 1
ATOM 806 C CA . GLU A 1 96 ? 43.257 -8.969 -18.234 1.00 45.84 96 GLU A CA 1
ATOM 807 C C . GLU A 1 96 ? 42.325 -7.816 -18.660 1.00 45.84 96 GLU A C 1
ATOM 809 O O . GLU A 1 96 ? 41.937 -7.787 -19.820 1.00 45.84 96 GLU A O 1
ATOM 814 N N . HIS A 1 97 ? 42.167 -6.764 -17.842 1.00 47.88 97 HIS A N 1
ATOM 815 C CA . HIS A 1 97 ? 41.404 -5.523 -18.138 1.00 47.88 97 HIS A CA 1
ATOM 816 C C . HIS A 1 97 ? 39.886 -5.600 -17.918 1.00 47.88 97 HIS A C 1
ATOM 818 O O . HIS A 1 97 ? 39.197 -4.615 -18.196 1.00 47.88 97 HIS A O 1
ATOM 824 N N . ASP A 1 98 ? 39.386 -6.691 -17.345 1.00 48.75 98 ASP A N 1
ATOM 825 C CA . ASP A 1 98 ? 37.974 -6.818 -16.995 1.00 48.75 98 ASP A CA 1
ATOM 826 C C . ASP A 1 98 ? 37.647 -6.124 -15.662 1.00 48.75 98 ASP A C 1
ATOM 828 O O . ASP A 1 98 ? 38.446 -6.079 -14.719 1.00 48.75 98 ASP A O 1
ATOM 832 N N . ILE A 1 99 ? 36.443 -5.546 -15.595 1.00 54.94 99 ILE A N 1
ATOM 833 C CA . ILE A 1 99 ? 35.906 -4.913 -14.388 1.00 54.94 99 ILE A CA 1
ATOM 834 C C . ILE A 1 99 ? 35.220 -5.989 -13.550 1.00 54.94 99 ILE A C 1
ATOM 836 O O . ILE A 1 99 ? 34.179 -6.516 -13.940 1.00 54.94 99 ILE A O 1
ATOM 840 N N . LEU A 1 100 ? 35.769 -6.273 -12.371 1.00 60.78 100 LEU A N 1
ATOM 841 C CA . LEU A 1 100 ? 35.166 -7.168 -11.396 1.00 60.78 100 LEU A CA 1
ATOM 842 C C . LEU A 1 100 ? 34.447 -6.360 -10.316 1.00 60.78 100 LEU A C 1
ATOM 844 O O . LEU A 1 100 ? 35.058 -5.587 -9.578 1.00 60.78 100 LEU A O 1
ATOM 848 N N . TRP A 1 101 ? 33.145 -6.587 -10.167 1.00 65.88 101 TRP A N 1
ATOM 849 C CA . TRP A 1 101 ? 32.386 -6.018 -9.057 1.00 65.88 101 TRP A CA 1
ATOM 850 C C . TRP A 1 101 ? 32.406 -6.985 -7.877 1.00 65.88 101 TRP A C 1
ATOM 852 O O . TRP A 1 101 ? 32.014 -8.147 -7.999 1.00 65.88 101 TRP A O 1
ATOM 862 N N . GLN A 1 102 ? 32.859 -6.505 -6.724 1.00 64.81 102 GLN A N 1
ATOM 863 C CA . GLN A 1 102 ? 32.914 -7.282 -5.492 1.00 64.81 102 GLN A CA 1
ATOM 864 C C . GLN A 1 102 ? 31.884 -6.746 -4.508 1.00 64.81 102 GLN A C 1
ATOM 866 O O . GLN A 1 102 ? 31.954 -5.587 -4.096 1.00 64.81 102 GLN A O 1
ATOM 871 N N . ALA A 1 103 ? 30.929 -7.590 -4.132 1.00 65.75 103 ALA A N 1
ATOM 872 C CA . ALA A 1 103 ? 29.829 -7.202 -3.264 1.00 65.75 103 ALA A CA 1
ATOM 873 C C . ALA A 1 103 ? 29.987 -7.793 -1.855 1.00 65.75 103 ALA A C 1
ATOM 875 O O . ALA A 1 103 ? 30.240 -8.987 -1.688 1.00 65.75 103 ALA A O 1
ATOM 876 N N . TYR A 1 104 ? 29.804 -6.948 -0.842 1.00 65.25 104 TYR A N 1
ATOM 877 C CA . TYR A 1 104 ? 30.005 -7.258 0.571 1.00 65.25 104 TYR A CA 1
ATOM 878 C C . TYR A 1 104 ? 28.806 -6.814 1.401 1.00 65.25 104 TYR A C 1
ATOM 880 O O . TYR A 1 104 ? 28.168 -5.810 1.097 1.00 65.25 104 TYR A O 1
ATOM 888 N N . SER A 1 105 ? 28.539 -7.522 2.496 1.00 57.12 105 SER A N 1
ATOM 889 C CA . SER A 1 105 ? 27.486 -7.172 3.458 1.00 57.12 105 SER A CA 1
ATOM 890 C C . SER A 1 105 ? 27.965 -6.244 4.584 1.00 57.12 105 SER A C 1
ATOM 892 O O . SER A 1 105 ? 27.222 -6.002 5.532 1.00 57.12 105 SER A O 1
ATOM 894 N N . GLU A 1 106 ? 29.219 -5.783 4.536 1.00 62.62 106 GLU A N 1
ATOM 895 C CA . GLU A 1 106 ? 29.820 -4.843 5.492 1.00 62.62 106 GLU A CA 1
ATOM 896 C C . GLU A 1 106 ? 31.023 -4.092 4.874 1.00 62.62 106 GLU A C 1
ATOM 898 O O . GLU A 1 106 ? 31.621 -4.589 3.909 1.00 62.62 106 GLU A O 1
ATOM 903 N N . PRO A 1 107 ? 31.421 -2.918 5.414 1.00 67.44 107 PRO A N 1
ATOM 904 C CA . PRO A 1 107 ? 32.548 -2.146 4.890 1.00 67.44 107 PRO A CA 1
ATOM 905 C C . PRO A 1 107 ? 33.888 -2.876 5.049 1.00 67.44 107 PRO A C 1
ATOM 907 O O . PRO A 1 107 ? 34.226 -3.345 6.138 1.00 67.44 107 PRO A O 1
ATOM 910 N N . GLN A 1 108 ? 34.718 -2.872 4.004 1.00 64.38 108 GLN A N 1
ATOM 911 C CA . GLN A 1 108 ? 36.039 -3.508 4.022 1.00 64.38 108 GLN A CA 1
ATOM 912 C C . GLN A 1 108 ? 37.160 -2.508 4.351 1.00 64.38 108 GLN A C 1
ATOM 914 O O . GLN A 1 108 ? 37.248 -1.430 3.767 1.00 64.38 108 GLN A O 1
ATOM 919 N N . LYS A 1 109 ? 38.046 -2.865 5.300 1.00 52.62 109 LYS A N 1
ATOM 920 C CA . LYS A 1 109 ? 39.156 -1.999 5.770 1.00 52.62 109 LYS A CA 1
ATOM 921 C C . LYS A 1 109 ? 40.466 -2.159 4.992 1.00 52.62 109 LYS A C 1
ATOM 923 O O . LYS A 1 109 ? 41.323 -1.283 5.078 1.00 52.62 109 LYS A O 1
ATOM 928 N N . LYS A 1 110 ? 40.657 -3.275 4.284 1.00 52.75 110 LYS A N 1
ATOM 929 C CA . LYS A 1 110 ? 41.807 -3.527 3.406 1.00 52.75 110 LYS A CA 1
ATOM 930 C C . LYS A 1 110 ? 41.345 -4.378 2.231 1.00 52.75 110 LYS A C 1
ATOM 932 O O . LYS A 1 110 ? 40.839 -5.473 2.451 1.00 52.75 110 LYS A O 1
ATOM 937 N N . PHE A 1 111 ? 41.559 -3.881 1.016 1.00 50.56 111 PHE A N 1
ATOM 938 C CA . PHE A 1 111 ? 41.473 -4.688 -0.196 1.00 50.56 111 PHE A CA 1
ATOM 939 C C . PHE A 1 111 ? 42.425 -5.878 -0.045 1.00 50.56 111 PHE A C 1
ATOM 941 O O . PHE A 1 111 ? 43.641 -5.701 0.085 1.00 50.56 111 PHE A O 1
ATOM 948 N N . ASN A 1 112 ? 41.885 -7.094 -0.014 1.00 42.53 112 ASN A N 1
ATOM 949 C CA . ASN A 1 112 ? 42.705 -8.292 -0.092 1.00 42.53 112 ASN A CA 1
ATOM 950 C C . ASN A 1 112 ? 43.190 -8.440 -1.540 1.00 42.53 112 ASN A C 1
ATOM 952 O O . ASN A 1 112 ? 42.658 -9.231 -2.306 1.00 42.53 112 ASN A O 1
ATOM 956 N N . ASN A 1 113 ? 44.289 -7.760 -1.879 1.00 40.56 113 ASN A N 1
ATOM 957 C CA . ASN A 1 113 ? 45.087 -8.028 -3.089 1.00 40.56 113 ASN A CA 1
ATOM 958 C C . ASN A 1 113 ? 45.689 -9.455 -3.106 1.00 40.56 113 ASN A C 1
ATOM 960 O O . ASN A 1 113 ? 46.513 -9.778 -3.955 1.00 40.56 113 ASN A O 1
ATOM 964 N N . ALA A 1 114 ? 45.332 -10.306 -2.139 1.00 38.12 114 ALA A N 1
ATOM 965 C CA . ALA A 1 114 ? 45.758 -11.692 -2.024 1.00 38.12 114 ALA A CA 1
ATOM 966 C C . ALA A 1 114 ? 44.905 -12.653 -2.869 1.00 38.12 114 ALA A C 1
ATOM 968 O O . ALA A 1 114 ? 45.022 -13.866 -2.702 1.00 38.12 114 ALA A O 1
ATOM 969 N N . PHE A 1 115 ? 44.074 -12.148 -3.786 1.00 39.62 115 PHE A N 1
ATOM 970 C CA . PHE A 1 115 ? 43.547 -12.981 -4.858 1.00 39.62 115 PHE A CA 1
ATOM 971 C C . PHE A 1 115 ? 44.706 -13.297 -5.814 1.00 39.62 115 PHE A C 1
ATOM 973 O O . PHE A 1 115 ? 45.006 -12.556 -6.743 1.00 39.62 115 PHE A O 1
ATOM 980 N N . THR A 1 116 ? 45.421 -14.384 -5.529 1.00 40.16 116 THR A N 1
ATOM 981 C CA . THR A 1 116 ? 46.132 -15.134 -6.566 1.00 40.16 116 THR A CA 1
ATOM 982 C C . THR A 1 116 ? 45.091 -16.118 -7.073 1.00 40.16 116 THR A C 1
ATOM 984 O O . THR A 1 116 ? 44.819 -17.089 -6.365 1.00 40.16 116 THR A O 1
ATOM 987 N N . PRO A 1 117 ? 44.420 -15.855 -8.209 1.00 38.84 117 PRO A N 1
ATOM 988 C CA . PRO A 1 117 ? 43.510 -16.844 -8.745 1.00 38.84 117 PRO A CA 1
ATOM 989 C C . PRO A 1 117 ? 44.359 -18.083 -9.039 1.00 38.84 117 PRO A C 1
ATOM 991 O O . PRO A 1 117 ? 45.340 -18.000 -9.783 1.00 38.84 117 PRO A O 1
ATOM 994 N N . GLU A 1 118 ? 43.990 -19.242 -8.488 1.00 36.38 118 GLU A N 1
ATOM 995 C CA . GLU A 1 118 ? 44.186 -20.452 -9.285 1.00 36.38 118 GLU A CA 1
ATOM 996 C C . GLU A 1 118 ? 43.590 -20.159 -10.667 1.00 36.38 118 GLU A C 1
ATOM 998 O O . GLU A 1 118 ? 42.554 -19.484 -10.722 1.00 36.38 118 GLU A O 1
ATOM 1003 N N . PRO A 1 119 ? 44.259 -20.565 -11.763 1.00 38.81 119 PRO A N 1
ATOM 1004 C CA . PRO A 1 119 ? 43.818 -20.228 -13.106 1.00 38.81 119 PRO A CA 1
ATOM 1005 C C . PRO A 1 119 ? 42.339 -20.562 -13.198 1.00 38.81 119 PRO A C 1
ATOM 1007 O O . PRO A 1 119 ? 41.951 -21.718 -13.001 1.00 38.81 119 PRO A O 1
ATOM 1010 N N . LEU A 1 120 ? 41.534 -19.514 -13.397 1.00 39.78 120 LEU A N 1
ATOM 1011 C CA . LEU A 1 120 ? 40.100 -19.646 -13.562 1.00 39.78 120 LEU A CA 1
ATOM 1012 C C . LEU A 1 120 ? 39.897 -20.791 -14.564 1.00 39.78 120 LEU A C 1
ATOM 1014 O O . LEU A 1 120 ? 40.605 -20.817 -15.582 1.00 39.78 120 LEU A O 1
ATOM 1018 N N . PRO A 1 121 ? 38.983 -21.753 -14.320 1.00 38.59 121 PRO A N 1
ATOM 1019 C CA . PRO A 1 121 ? 38.518 -22.566 -15.436 1.00 38.59 121 PRO A CA 1
ATOM 1020 C C . PRO A 1 121 ? 38.146 -21.563 -16.528 1.00 38.59 121 PRO A C 1
ATOM 1022 O O . PRO A 1 121 ? 37.575 -20.537 -16.157 1.00 38.59 121 PRO A O 1
ATOM 1025 N N . PRO A 1 122 ? 38.546 -21.765 -17.796 1.00 40.91 122 PRO A N 1
ATOM 1026 C CA . PRO A 1 122 ? 38.406 -20.751 -18.828 1.00 40.91 122 PRO A CA 1
ATOM 1027 C C . PRO A 1 122 ? 36.933 -20.361 -18.932 1.00 40.91 122 PRO A C 1
ATOM 1029 O O . PRO A 1 122 ? 36.146 -20.992 -19.632 1.00 40.91 122 PRO A O 1
ATOM 1032 N N . PHE A 1 123 ? 36.558 -19.326 -18.187 1.00 43.59 123 PHE A N 1
ATOM 1033 C CA . PHE A 1 123 ? 35.407 -18.507 -18.440 1.00 43.59 123 PHE A CA 1
ATOM 1034 C C . PHE A 1 123 ? 35.864 -17.756 -19.662 1.00 43.59 123 PHE A C 1
ATOM 1036 O O . PHE A 1 123 ? 36.561 -16.751 -19.570 1.00 43.59 123 PHE A O 1
ATOM 1043 N N . ILE A 1 124 ? 35.609 -18.357 -20.820 1.00 40.69 124 ILE A N 1
ATOM 1044 C CA . ILE A 1 124 ? 35.792 -17.658 -22.068 1.00 40.69 124 ILE A CA 1
ATOM 1045 C C . ILE A 1 124 ? 34.766 -16.535 -21.980 1.00 40.69 124 ILE A C 1
ATOM 1047 O O . ILE A 1 124 ? 33.566 -16.758 -22.148 1.00 40.69 124 ILE A O 1
ATOM 1051 N N . ASN A 1 125 ? 35.232 -15.351 -21.590 1.00 41.84 125 ASN A N 1
ATOM 1052 C CA . ASN A 1 125 ? 34.486 -14.121 -21.730 1.00 41.84 125 ASN A CA 1
ATOM 1053 C C . ASN A 1 125 ? 34.441 -13.884 -23.247 1.00 41.84 125 ASN A C 1
ATOM 1055 O O . ASN A 1 125 ? 35.269 -13.185 -23.819 1.00 41.84 125 ASN A O 1
ATOM 1059 N N . GLU A 1 126 ? 33.573 -14.627 -23.944 1.00 41.12 126 GLU A N 1
ATOM 1060 C CA . GLU A 1 126 ? 33.466 -14.596 -25.410 1.00 41.12 126 GLU A CA 1
ATOM 1061 C C . GLU A 1 126 ? 32.936 -13.237 -25.896 1.00 41.12 126 GLU A C 1
ATOM 1063 O O . GLU A 1 126 ? 32.970 -12.948 -27.095 1.00 41.12 126 GLU A O 1
ATOM 1068 N N . HIS A 1 127 ? 32.460 -12.394 -24.972 1.00 49.88 127 HIS A N 1
ATOM 1069 C CA . HIS A 1 127 ? 31.832 -11.110 -25.237 1.00 49.88 127 HIS A CA 1
ATOM 1070 C C . HIS A 1 127 ? 32.351 -10.037 -24.265 1.00 49.88 127 HIS A C 1
ATOM 1072 O O . HIS A 1 127 ? 32.185 -10.165 -23.058 1.00 49.88 127 HIS A O 1
ATOM 1078 N N . GLU A 1 128 ? 32.917 -8.950 -24.804 1.00 49.66 128 GLU A N 1
ATOM 1079 C CA . GLU A 1 128 ? 33.460 -7.794 -24.053 1.00 49.66 128 GLU A CA 1
ATOM 1080 C C . GLU A 1 128 ? 32.412 -7.052 -23.187 1.00 49.66 128 GLU A C 1
ATOM 1082 O O . GLU A 1 128 ? 32.766 -6.188 -22.390 1.00 49.66 128 GLU A O 1
ATOM 1087 N N . ASP A 1 129 ? 31.126 -7.396 -23.327 1.00 56.94 129 ASP A N 1
ATOM 1088 C CA . ASP A 1 129 ? 29.992 -6.734 -22.676 1.00 56.94 129 ASP A CA 1
ATOM 1089 C C . ASP A 1 129 ? 29.358 -7.553 -21.534 1.00 56.94 129 ASP A C 1
ATOM 1091 O O . ASP A 1 129 ? 28.310 -7.149 -21.034 1.00 56.94 129 ASP A O 1
ATOM 1095 N N . ASP A 1 130 ? 29.903 -8.708 -21.136 1.00 63.31 130 ASP A N 1
ATOM 1096 C CA . ASP A 1 130 ? 29.340 -9.489 -20.025 1.00 63.31 130 ASP A CA 1
ATOM 1097 C C . ASP A 1 130 ? 29.803 -8.916 -18.658 1.00 63.31 130 ASP A C 1
ATOM 1099 O O . ASP A 1 130 ? 30.959 -8.549 -18.450 1.00 63.31 130 ASP A O 1
ATOM 1103 N N . LEU A 1 131 ? 28.877 -8.817 -17.698 1.00 66.50 131 LEU A N 1
ATOM 1104 C CA . LEU A 1 131 ? 29.117 -8.293 -16.353 1.00 66.50 131 LEU A CA 1
ATOM 1105 C C . LEU A 1 131 ? 29.439 -9.447 -15.408 1.00 66.50 131 LEU A C 1
ATOM 1107 O O . LEU A 1 131 ? 28.657 -10.392 -15.281 1.00 66.50 131 LEU A O 1
ATOM 1111 N N . VAL A 1 132 ? 30.554 -9.329 -14.690 1.00 68.88 132 VAL A N 1
ATOM 1112 C CA . VAL A 1 132 ? 31.003 -10.330 -13.721 1.00 68.88 132 VAL A CA 1
ATOM 1113 C C . VAL A 1 132 ? 30.926 -9.774 -12.301 1.00 68.88 132 VAL A C 1
ATOM 1115 O O . VAL A 1 132 ? 31.479 -8.715 -11.997 1.00 68.88 132 VAL A O 1
ATOM 1118 N N . ILE A 1 133 ? 30.255 -10.513 -11.415 1.00 71.94 133 ILE A N 1
ATOM 1119 C CA . ILE A 1 133 ? 30.131 -10.182 -9.991 1.00 71.94 133 ILE A CA 1
ATOM 1120 C C . ILE A 1 133 ? 30.667 -11.343 -9.157 1.00 71.94 133 ILE A C 1
ATOM 1122 O O . ILE A 1 133 ? 30.248 -12.485 -9.341 1.00 71.94 133 ILE A O 1
ATOM 1126 N N . SER A 1 134 ? 31.564 -11.054 -8.217 1.00 72.69 134 SER A N 1
ATOM 1127 C CA . SER A 1 134 ? 32.043 -12.031 -7.234 1.00 72.69 134 SER A CA 1
ATOM 1128 C C . SER A 1 134 ? 31.325 -11.850 -5.896 1.00 72.69 134 SER A C 1
ATOM 1130 O O . SER A 1 134 ? 31.259 -10.740 -5.359 1.00 72.69 134 SER A O 1
ATOM 1132 N N . LEU A 1 135 ? 30.803 -12.953 -5.358 1.00 70.88 135 LEU A N 1
ATOM 1133 C CA . LEU A 1 135 ? 30.194 -13.050 -4.031 1.00 70.88 135 LEU A CA 1
ATOM 1134 C C . LEU A 1 135 ? 31.095 -13.864 -3.102 1.00 70.88 135 LEU A C 1
ATOM 1136 O O . LEU A 1 135 ? 31.700 -14.835 -3.549 1.00 70.88 135 LEU A O 1
ATOM 1140 N N . TYR A 1 136 ? 31.128 -13.535 -1.809 1.00 66.69 136 TYR A N 1
ATOM 1141 C CA . TYR A 1 136 ? 31.970 -14.227 -0.821 1.00 66.69 136 TYR A CA 1
ATOM 1142 C C . TYR A 1 136 ? 31.159 -14.929 0.278 1.00 66.69 136 TYR A C 1
ATOM 1144 O O . TYR A 1 136 ? 30.165 -14.400 0.775 1.00 66.69 136 TYR A O 1
ATOM 1152 N N . ALA A 1 137 ? 31.574 -16.141 0.659 1.00 61.41 137 ALA A N 1
ATOM 1153 C CA . ALA A 1 137 ? 30.783 -17.078 1.465 1.00 61.41 137 ALA A CA 1
ATOM 1154 C C . ALA A 1 137 ? 30.658 -16.674 2.933 1.00 61.41 137 ALA A C 1
ATOM 1156 O O . ALA A 1 137 ? 29.675 -17.004 3.592 1.00 61.41 137 ALA A O 1
ATOM 1157 N N . ASN A 1 138 ? 31.619 -15.902 3.429 1.00 59.06 138 ASN A N 1
ATOM 1158 C CA . ASN A 1 138 ? 31.547 -15.243 4.729 1.00 59.06 138 ASN A CA 1
ATOM 1159 C C . ASN A 1 138 ? 30.447 -14.162 4.798 1.00 59.06 138 ASN A C 1
ATOM 1161 O O . ASN A 1 138 ? 30.078 -13.763 5.899 1.00 59.06 138 ASN A O 1
ATOM 1165 N N . HIS A 1 139 ? 29.912 -13.721 3.654 1.00 60.94 139 HIS A N 1
ATOM 1166 C CA . HIS A 1 139 ? 28.878 -12.683 3.553 1.00 60.94 139 HIS A CA 1
ATOM 1167 C C . HIS A 1 139 ? 27.577 -13.184 2.906 1.00 60.94 139 HIS A C 1
ATOM 1169 O O . HIS A 1 139 ? 26.502 -12.677 3.214 1.00 60.94 139 HIS A O 1
ATOM 1175 N N . PHE A 1 140 ? 27.656 -14.229 2.079 1.00 65.00 140 PHE A N 1
ATOM 1176 C CA . PHE A 1 140 ? 26.518 -14.945 1.504 1.00 65.00 140 PHE A CA 1
ATOM 1177 C C . PHE A 1 140 ? 26.646 -16.441 1.822 1.00 65.00 140 PHE A C 1
ATOM 1179 O O . PHE A 1 140 ? 27.095 -17.209 0.972 1.00 65.00 140 PHE A O 1
ATOM 1186 N N . PRO A 1 141 ? 26.256 -16.898 3.028 1.00 62.06 141 PRO A N 1
ATOM 1187 C CA . PRO A 1 141 ? 26.514 -18.270 3.478 1.00 62.06 141 PRO A CA 1
ATOM 1188 C C . PRO A 1 141 ? 25.984 -19.352 2.532 1.00 62.06 141 PRO A C 1
ATOM 1190 O O . PRO A 1 141 ? 26.581 -20.422 2.425 1.00 62.06 141 PRO A O 1
ATOM 1193 N N . ILE A 1 142 ? 24.905 -19.061 1.797 1.00 59.12 142 ILE A N 1
ATOM 1194 C CA . ILE A 1 142 ? 24.313 -19.967 0.805 1.00 59.12 142 ILE A CA 1
ATOM 1195 C C . ILE A 1 142 ? 25.293 -20.367 -0.309 1.00 59.12 142 ILE A C 1
ATOM 1197 O O . ILE A 1 142 ? 25.198 -21.477 -0.827 1.00 59.12 142 ILE A O 1
ATOM 1201 N N . ILE A 1 143 ? 26.288 -19.530 -0.624 1.00 68.19 143 ILE A N 1
ATOM 1202 C CA . ILE A 1 143 ? 27.239 -19.825 -1.701 1.00 68.19 143 ILE A CA 1
ATOM 1203 C C . ILE A 1 143 ? 28.292 -20.861 -1.304 1.00 68.19 143 ILE A C 1
ATOM 1205 O O . ILE A 1 143 ? 28.888 -21.480 -2.182 1.00 68.19 143 ILE A O 1
ATOM 1209 N N . SER A 1 144 ? 28.477 -21.120 -0.002 1.00 64.94 144 SER A N 1
ATOM 1210 C CA . SER A 1 144 ? 29.324 -22.228 0.471 1.00 64.94 144 SER A CA 1
ATOM 1211 C C . SER A 1 144 ? 28.803 -23.602 0.018 1.00 64.94 144 SER A C 1
ATOM 1213 O O . SER A 1 144 ? 29.566 -24.565 -0.041 1.00 64.94 144 SER A O 1
ATOM 1215 N N . ASN A 1 145 ? 27.528 -23.673 -0.385 1.00 66.25 145 ASN A N 1
ATOM 1216 C CA . ASN A 1 145 ? 26.901 -24.853 -0.980 1.00 66.25 145 ASN A CA 1
AT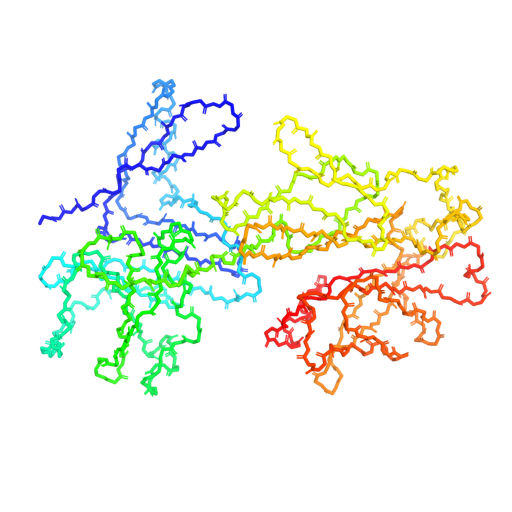OM 1217 C C . ASN A 1 145 ? 27.044 -24.913 -2.514 1.00 66.25 145 ASN A C 1
ATOM 1219 O O . ASN A 1 145 ? 26.464 -25.793 -3.146 1.00 66.25 145 ASN A O 1
ATOM 1223 N N . GLY A 1 146 ? 27.796 -23.991 -3.127 1.00 63.34 146 GLY A N 1
ATOM 1224 C CA . GLY A 1 146 ? 27.986 -23.934 -4.579 1.00 63.34 146 GLY A CA 1
ATOM 1225 C C . GLY A 1 146 ? 26.758 -23.441 -5.348 1.00 63.34 146 GLY A C 1
ATOM 1226 O O . GLY A 1 146 ? 26.637 -23.717 -6.538 1.00 63.34 146 GLY A O 1
ATOM 1227 N N . THR A 1 147 ? 25.848 -22.729 -4.681 1.00 63.34 147 THR A N 1
ATOM 1228 C CA . THR A 1 147 ? 24.623 -22.169 -5.267 1.00 63.34 147 THR A CA 1
ATOM 1229 C C . THR A 1 147 ? 24.610 -20.646 -5.136 1.00 63.34 147 THR A C 1
ATOM 1231 O O . THR A 1 147 ? 24.931 -20.147 -4.055 1.00 63.34 147 THR A O 1
ATOM 1234 N N . PRO A 1 148 ? 24.225 -19.889 -6.181 1.00 64.88 148 PRO A N 1
ATOM 1235 C CA . PRO A 1 148 ? 24.058 -18.445 -6.055 1.00 64.88 148 PRO A CA 1
ATOM 1236 C C . PRO A 1 148 ? 22.886 -18.118 -5.109 1.00 64.88 148 PRO A C 1
ATOM 1238 O O . PRO A 1 148 ? 22.006 -18.960 -4.921 1.00 64.88 148 PRO A O 1
ATOM 1241 N N . PRO A 1 149 ? 22.834 -16.905 -4.533 1.00 64.00 149 PRO A N 1
ATOM 1242 C CA . PRO A 1 149 ? 21.639 -16.420 -3.850 1.00 64.00 149 PRO A CA 1
ATOM 1243 C C . PRO A 1 149 ? 20.428 -16.388 -4.792 1.00 64.00 149 PRO A C 1
ATOM 1245 O O . PRO A 1 149 ? 20.565 -16.071 -5.976 1.00 64.00 149 PRO A O 1
ATOM 1248 N N . ASP A 1 150 ? 19.234 -16.656 -4.261 1.00 59.12 150 ASP A N 1
ATOM 1249 C CA . ASP A 1 150 ? 17.982 -16.680 -5.040 1.00 59.12 150 ASP A CA 1
ATOM 1250 C C . ASP A 1 150 ? 17.650 -15.326 -5.698 1.00 59.12 150 ASP A C 1
ATOM 1252 O O . ASP A 1 150 ? 16.865 -15.244 -6.642 1.00 59.12 150 ASP A O 1
ATOM 1256 N N . ASP A 1 151 ? 18.261 -14.246 -5.217 1.00 59.06 151 ASP A N 1
ATOM 1257 C CA . ASP A 1 151 ? 18.045 -12.871 -5.646 1.00 59.06 151 ASP A CA 1
ATOM 1258 C C . ASP A 1 151 ? 19.215 -12.260 -6.422 1.00 59.06 151 ASP A C 1
ATOM 1260 O O . ASP A 1 151 ? 19.270 -11.047 -6.638 1.00 59.06 151 ASP A O 1
ATOM 1264 N N . ILE A 1 152 ? 20.112 -13.106 -6.926 1.00 65.50 152 ILE A N 1
ATOM 1265 C CA . ILE A 1 152 ? 21.296 -12.698 -7.687 1.00 65.50 152 ILE A CA 1
ATOM 1266 C C . ILE A 1 152 ? 20.978 -11.805 -8.900 1.00 65.50 152 ILE A C 1
ATOM 1268 O O . ILE A 1 152 ? 21.774 -10.947 -9.274 1.00 65.50 152 ILE A O 1
ATOM 1272 N N . GLY A 1 153 ? 19.778 -11.935 -9.477 1.00 62.94 153 GLY A N 1
ATOM 1273 C CA . GLY A 1 153 ? 19.297 -11.099 -10.581 1.00 62.94 153 GLY A CA 1
ATOM 1274 C C . GLY A 1 153 ? 19.095 -9.616 -10.238 1.00 62.94 153 GLY A C 1
ATOM 1275 O O . GLY A 1 153 ? 18.971 -8.805 -11.152 1.00 62.94 153 GLY A O 1
ATOM 1276 N N . LEU A 1 154 ? 19.080 -9.240 -8.953 1.00 62.91 154 LEU A N 1
ATOM 1277 C CA . LEU A 1 154 ? 18.958 -7.843 -8.519 1.00 62.91 154 LEU A CA 1
ATOM 1278 C C . LEU A 1 154 ? 20.276 -7.069 -8.623 1.00 62.91 154 LEU A C 1
ATOM 1280 O O . LEU A 1 154 ? 20.262 -5.854 -8.806 1.00 62.91 154 LEU A O 1
ATOM 1284 N N . PHE A 1 155 ? 21.416 -7.757 -8.533 1.00 66.06 155 PHE A N 1
ATOM 1285 C CA . PHE A 1 155 ? 22.729 -7.120 -8.433 1.00 66.06 155 PHE A CA 1
ATOM 1286 C C . PHE A 1 155 ? 23.079 -6.242 -9.648 1.00 66.06 155 PHE A C 1
ATOM 1288 O O . PHE A 1 155 ? 23.504 -5.105 -9.446 1.00 66.06 155 PHE A O 1
ATOM 1295 N N . PRO A 1 156 ? 22.842 -6.665 -10.904 1.00 61.47 156 PRO A N 1
ATOM 1296 C CA . PRO A 1 156 ? 23.072 -5.795 -12.060 1.00 61.47 156 PRO A CA 1
ATOM 1297 C C . PRO A 1 156 ? 22.155 -4.566 -12.109 1.00 61.47 156 PRO A C 1
ATOM 1299 O O . PRO A 1 156 ? 22.549 -3.525 -12.638 1.00 61.47 156 PRO A O 1
ATOM 1302 N N . GLY A 1 157 ? 20.943 -4.682 -11.554 1.00 56.94 157 GLY A N 1
ATOM 1303 C CA . GLY A 1 157 ? 19.968 -3.591 -11.465 1.00 56.94 157 GLY A CA 1
ATOM 1304 C C . GLY A 1 157 ? 20.362 -2.501 -10.466 1.00 56.94 157 GLY A C 1
ATOM 1305 O O . GLY A 1 157 ? 19.832 -1.398 -10.529 1.00 56.94 157 GLY A O 1
ATOM 1306 N N . ILE A 1 158 ? 21.320 -2.788 -9.578 1.00 59.97 158 ILE A N 1
ATOM 1307 C CA . ILE A 1 158 ? 21.945 -1.806 -8.681 1.00 59.97 158 ILE A CA 1
ATOM 1308 C C . ILE A 1 158 ? 23.047 -1.018 -9.414 1.00 59.97 158 ILE A C 1
ATOM 1310 O O . ILE A 1 158 ? 23.364 0.108 -9.042 1.00 59.97 158 ILE A O 1
ATOM 1314 N N . LEU A 1 159 ? 23.636 -1.597 -10.464 1.00 55.53 159 LEU A N 1
ATOM 1315 C CA . LEU A 1 159 ? 24.807 -1.055 -11.164 1.00 55.53 159 LEU A CA 1
ATOM 1316 C C . LEU A 1 159 ? 24.457 -0.340 -12.476 1.00 55.53 159 LEU A C 1
ATOM 1318 O O . LEU A 1 159 ? 25.239 0.468 -12.974 1.00 55.53 159 LEU A O 1
ATOM 1322 N N . SER A 1 160 ? 23.291 -0.632 -13.054 1.00 48.81 160 SER A N 1
ATOM 1323 C CA . SER A 1 160 ? 22.831 -0.076 -14.328 1.00 48.81 160 SER A CA 1
ATOM 1324 C C . SER A 1 160 ? 21.301 -0.046 -14.401 1.00 48.81 160 SER A C 1
ATOM 1326 O O . SER A 1 160 ? 20.630 -0.712 -13.616 1.00 48.81 160 SER A O 1
ATOM 1328 N N . SER A 1 161 ? 20.733 0.729 -15.338 1.00 40.97 161 SER A N 1
ATOM 1329 C CA . SER A 1 161 ? 19.273 0.855 -15.479 1.00 40.97 161 SER A CA 1
ATOM 1330 C C . SER A 1 161 ? 18.589 -0.526 -15.561 1.00 40.97 161 SER A C 1
ATOM 1332 O O . SER A 1 161 ? 19.138 -1.408 -16.226 1.00 40.97 161 SER A O 1
ATOM 1334 N N . PRO A 1 162 ? 17.389 -0.710 -14.975 1.00 39.38 162 PRO A N 1
ATOM 1335 C CA . PRO A 1 162 ? 16.797 -2.013 -14.618 1.00 39.38 162 PRO A CA 1
ATOM 1336 C C . PRO A 1 162 ? 16.373 -2.935 -15.780 1.00 39.38 162 PRO A C 1
ATOM 1338 O O . PRO A 1 162 ? 15.593 -3.866 -15.598 1.00 39.38 162 PRO A O 1
ATOM 1341 N N . SER A 1 163 ? 16.876 -2.727 -16.990 1.00 42.66 163 SER A N 1
ATOM 1342 C CA . SER A 1 163 ? 16.579 -3.556 -18.152 1.00 42.66 163 SER A CA 1
ATOM 1343 C C . SER A 1 163 ? 17.865 -3.881 -18.895 1.00 42.66 163 SER A C 1
ATOM 1345 O O . SER A 1 163 ? 18.335 -3.065 -19.686 1.00 42.66 163 SER A O 1
ATOM 1347 N N . GLY A 1 164 ? 18.415 -5.077 -18.667 1.00 51.62 164 GLY A N 1
ATOM 1348 C CA . GLY A 1 164 ? 19.444 -5.574 -19.574 1.00 51.62 164 GLY A CA 1
ATOM 1349 C C . GLY A 1 164 ? 20.341 -6.715 -19.127 1.00 51.62 164 GLY A C 1
ATOM 1350 O O . GLY A 1 164 ? 21.130 -7.112 -19.959 1.00 51.62 164 GLY A O 1
ATOM 1351 N N . TRP A 1 165 ? 20.266 -7.253 -17.905 1.00 59.81 165 TRP A N 1
ATOM 1352 C CA . TRP A 1 165 ? 21.335 -8.141 -17.412 1.00 59.81 165 TRP A CA 1
ATOM 1353 C C . TRP A 1 165 ? 20.842 -9.463 -16.805 1.00 59.81 165 TRP A C 1
ATOM 1355 O O . TRP A 1 165 ? 20.927 -9.647 -15.590 1.00 59.81 165 TRP A O 1
ATOM 1365 N N . PRO A 1 166 ? 20.290 -10.398 -17.604 1.00 62.06 166 PRO A N 1
ATOM 1366 C CA . PRO A 1 166 ? 19.944 -11.727 -17.111 1.00 62.06 166 PRO A CA 1
ATOM 1367 C C . PRO A 1 166 ? 21.170 -12.460 -16.555 1.00 62.06 166 PRO A C 1
ATOM 1369 O O . PRO A 1 166 ? 22.230 -12.488 -17.185 1.00 62.06 166 PRO A O 1
ATOM 1372 N N . TYR A 1 167 ? 20.988 -13.099 -15.397 1.00 65.75 167 TYR A N 1
ATOM 1373 C CA . TYR A 1 167 ? 21.936 -14.076 -14.867 1.00 65.75 167 TYR A CA 1
ATOM 1374 C C . TYR A 1 167 ? 22.055 -15.240 -15.853 1.00 65.75 167 TYR A C 1
ATOM 1376 O O . TYR A 1 167 ? 21.051 -15.861 -16.205 1.00 65.75 167 TYR A O 1
ATOM 1384 N N . ILE A 1 168 ? 23.272 -15.512 -16.317 1.00 68.38 168 ILE A N 1
ATOM 1385 C CA . ILE A 1 168 ? 23.537 -16.583 -17.280 1.00 68.38 168 ILE A CA 1
ATOM 1386 C C . ILE A 1 168 ? 23.938 -17.849 -16.538 1.00 68.38 168 ILE A C 1
ATOM 1388 O O . ILE A 1 168 ? 23.368 -18.919 -16.740 1.00 68.38 168 ILE A O 1
ATOM 1392 N N . MET A 1 169 ? 24.985 -17.723 -15.729 1.00 65.06 169 MET A N 1
ATOM 1393 C CA . MET A 1 169 ? 25.654 -18.831 -15.072 1.00 65.06 169 MET A CA 1
ATOM 1394 C C . MET A 1 169 ? 26.565 -18.310 -13.969 1.00 65.06 169 MET A C 1
ATOM 1396 O O . MET A 1 169 ? 26.876 -17.122 -13.887 1.00 65.06 169 MET A O 1
ATOM 1400 N N . GLY A 1 170 ? 27.030 -19.224 -13.134 1.00 70.06 170 GLY A N 1
ATOM 1401 C CA . GLY A 1 170 ? 28.056 -18.938 -12.158 1.00 70.06 170 GLY A CA 1
ATOM 1402 C C . GLY A 1 170 ? 28.726 -20.209 -11.685 1.00 70.06 170 GLY A C 1
ATOM 1403 O O . GLY A 1 170 ? 28.225 -21.311 -11.911 1.00 70.06 170 GLY A O 1
ATOM 1404 N N . SER A 1 171 ? 29.880 -20.046 -11.058 1.00 67.31 171 SER A N 1
ATOM 1405 C CA . SER A 1 171 ? 30.657 -21.157 -10.526 1.00 67.31 171 SER A CA 1
ATOM 1406 C C . SER A 1 171 ? 31.235 -20.778 -9.173 1.00 67.31 171 SER A C 1
ATOM 1408 O O . SER A 1 171 ? 31.695 -19.642 -9.010 1.00 67.31 171 SER A O 1
ATOM 1410 N N . PRO A 1 172 ? 31.294 -21.720 -8.217 1.00 68.31 172 PRO A N 1
ATOM 1411 C CA . PRO A 1 172 ? 32.149 -21.534 -7.061 1.00 68.31 172 PRO A CA 1
ATOM 1412 C C . PRO A 1 172 ? 33.605 -21.386 -7.525 1.00 68.31 172 PRO A C 1
ATOM 1414 O O . PRO A 1 172 ? 34.054 -22.085 -8.440 1.00 68.31 172 PRO A O 1
ATOM 1417 N N . ILE A 1 173 ? 34.329 -20.473 -6.887 1.00 64.56 173 ILE A N 1
ATOM 1418 C CA . ILE A 1 173 ? 35.779 -20.328 -6.990 1.00 64.56 173 ILE A CA 1
ATOM 1419 C C . ILE A 1 173 ? 36.342 -20.618 -5.601 1.00 64.56 173 ILE A C 1
ATOM 1421 O O . ILE A 1 173 ? 36.160 -19.852 -4.649 1.00 64.56 173 ILE A O 1
ATOM 1425 N N . GLY A 1 174 ? 37.000 -21.770 -5.476 1.00 65.12 174 GLY A N 1
ATOM 1426 C CA . GLY A 1 174 ? 37.428 -22.291 -4.181 1.00 65.12 174 GLY A CA 1
ATOM 1427 C C . GLY A 1 174 ? 36.242 -22.587 -3.254 1.00 65.12 174 GLY A C 1
ATOM 1428 O O . GLY A 1 174 ? 35.153 -22.936 -3.706 1.00 65.12 174 GLY A O 1
ATOM 1429 N N . LYS A 1 175 ? 36.467 -22.480 -1.940 1.00 59.78 175 LYS A N 1
ATOM 1430 C CA . LYS A 1 175 ? 35.430 -22.712 -0.914 1.00 59.78 175 LYS A CA 1
ATOM 1431 C C . LYS A 1 175 ? 34.687 -21.445 -0.491 1.00 59.78 175 LYS A C 1
ATOM 1433 O O . LYS A 1 175 ? 33.633 -21.546 0.130 1.00 59.78 175 LYS A O 1
ATOM 1438 N N . ASP A 1 176 ? 35.233 -20.281 -0.836 1.00 66.44 176 ASP A N 1
ATOM 1439 C CA . ASP A 1 176 ? 34.882 -19.025 -0.174 1.00 66.44 176 ASP A CA 1
ATOM 1440 C C . ASP A 1 176 ? 34.286 -17.983 -1.121 1.00 66.44 176 ASP A C 1
ATOM 1442 O O . ASP A 1 176 ? 33.922 -16.901 -0.666 1.00 66.44 176 ASP A O 1
ATOM 1446 N N . SER A 1 177 ? 34.175 -18.272 -2.421 1.00 68.12 177 SER A N 1
ATOM 1447 C CA . SER A 1 177 ? 33.619 -17.320 -3.381 1.00 68.12 177 SER A CA 1
ATOM 1448 C C . SER A 1 177 ? 32.803 -17.979 -4.483 1.00 68.12 177 SER A C 1
ATOM 1450 O O . SER A 1 177 ? 32.975 -19.159 -4.789 1.00 68.12 177 SER A O 1
ATOM 1452 N N . PHE A 1 178 ? 31.897 -17.208 -5.072 1.00 69.56 178 PHE A N 1
ATOM 1453 C CA . PHE A 1 178 ? 31.039 -17.627 -6.169 1.00 69.56 178 PHE A CA 1
ATOM 1454 C C . PHE A 1 178 ? 30.973 -16.515 -7.211 1.00 69.56 178 PHE A C 1
ATOM 1456 O O . PHE A 1 178 ? 30.561 -15.393 -6.915 1.00 69.56 178 PHE A O 1
ATOM 1463 N N . LEU A 1 179 ? 31.393 -16.831 -8.432 1.00 73.62 179 LEU A N 1
ATOM 1464 C CA . LEU A 1 179 ? 31.430 -15.893 -9.544 1.00 73.62 179 LEU A CA 1
ATOM 1465 C C . LEU A 1 179 ? 30.137 -16.003 -10.342 1.00 73.62 179 LEU A C 1
ATOM 1467 O O . LEU A 1 179 ? 29.730 -17.099 -10.719 1.00 73.62 179 LEU A O 1
ATOM 1471 N N . CYS A 1 180 ? 29.497 -14.866 -10.582 1.00 70.88 180 CYS A N 1
ATOM 1472 C CA . CYS A 1 180 ? 28.241 -14.737 -11.305 1.00 70.88 180 CYS A CA 1
ATOM 1473 C C . CYS A 1 180 ? 28.469 -13.955 -12.595 1.00 70.88 180 CYS A C 1
ATOM 1475 O O . CYS A 1 180 ? 29.057 -12.875 -12.564 1.00 70.88 180 CYS A O 1
ATOM 1477 N N . LEU A 1 181 ? 27.966 -14.487 -13.705 1.00 70.06 181 LEU A N 1
ATOM 1478 C CA . LEU A 1 181 ? 28.031 -13.873 -15.025 1.00 70.06 181 LEU A CA 1
ATOM 1479 C C . LEU A 1 181 ? 26.639 -13.403 -15.453 1.00 70.06 181 LEU A C 1
ATOM 1481 O O . LEU A 1 181 ? 25.666 -14.164 -15.386 1.00 70.06 181 LEU A O 1
ATOM 1485 N N . PHE A 1 182 ? 26.558 -12.172 -15.947 1.00 70.62 182 PHE A N 1
ATOM 1486 C CA . PHE A 1 182 ? 25.337 -11.557 -16.457 1.00 70.62 182 PHE A CA 1
ATOM 1487 C C . PHE A 1 182 ? 25.568 -11.026 -17.873 1.00 70.62 182 PHE A C 1
ATOM 1489 O O . PHE A 1 182 ? 26.596 -10.412 -18.137 1.00 70.62 182 PHE A O 1
ATOM 1496 N N . ARG A 1 183 ? 24.608 -11.228 -18.785 1.00 69.19 183 ARG A N 1
ATOM 1497 C CA . ARG A 1 183 ? 24.742 -10.784 -20.187 1.00 69.19 183 ARG A CA 1
ATOM 1498 C C . ARG A 1 183 ? 24.101 -9.438 -20.411 1.00 69.19 183 ARG A C 1
ATOM 1500 O O . ARG A 1 183 ? 22.945 -9.303 -20.042 1.00 69.19 183 ARG A O 1
ATOM 1507 N N . ASN A 1 184 ? 24.730 -8.531 -21.149 1.00 59.94 184 ASN A N 1
ATOM 1508 C CA . ASN A 1 184 ? 24.008 -7.379 -21.679 1.00 59.94 184 ASN A CA 1
ATOM 1509 C C . ASN A 1 184 ? 23.018 -7.815 -22.777 1.00 59.94 184 ASN A C 1
ATOM 1511 O O . ASN A 1 184 ? 23.405 -8.300 -23.835 1.00 59.94 184 ASN A O 1
ATOM 1515 N N . ALA A 1 185 ? 21.722 -7.616 -22.563 1.00 5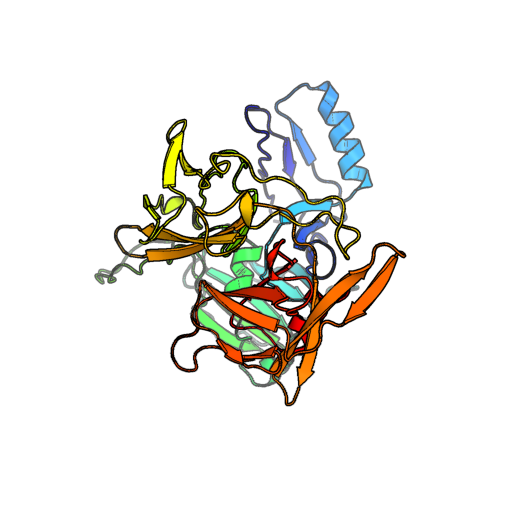5.28 185 ALA A N 1
ATOM 1516 C CA . ALA A 1 185 ? 20.663 -7.973 -23.503 1.00 55.28 185 ALA A CA 1
ATOM 1517 C C . ALA A 1 185 ? 20.683 -7.131 -24.796 1.00 55.28 185 ALA A C 1
ATOM 1519 O O . ALA A 1 185 ? 19.984 -7.475 -25.749 1.00 55.28 185 ALA A O 1
ATOM 1520 N N . ASN A 1 186 ? 21.466 -6.045 -24.842 1.00 48.84 186 ASN A N 1
ATOM 1521 C CA . ASN A 1 186 ? 21.562 -5.143 -25.991 1.00 48.84 186 ASN A CA 1
ATOM 1522 C C . ASN A 1 186 ? 22.770 -5.411 -26.914 1.00 48.84 186 ASN A C 1
ATOM 1524 O O . ASN A 1 186 ? 22.874 -4.755 -27.952 1.00 48.84 186 ASN A O 1
ATOM 1528 N N . SER A 1 187 ? 23.662 -6.361 -26.605 1.00 43.44 187 SER A N 1
ATOM 1529 C CA . SER A 1 187 ? 24.797 -6.711 -27.476 1.00 43.44 187 SER A CA 1
ATOM 1530 C C . SER A 1 187 ? 24.372 -7.713 -28.566 1.00 43.44 187 SER A C 1
ATOM 1532 O O . SER A 1 187 ? 24.572 -8.922 -28.485 1.00 43.44 187 SER A O 1
ATOM 1534 N N . SER A 1 188 ? 23.710 -7.240 -29.625 1.00 36.91 188 SER A N 1
ATOM 1535 C CA . SER A 1 188 ? 23.327 -8.114 -30.747 1.00 36.91 188 SER A CA 1
ATOM 1536 C C . SER A 1 188 ? 24.391 -8.159 -31.848 1.00 36.91 188 SER A C 1
ATOM 1538 O O . SER A 1 188 ? 24.650 -7.117 -32.452 1.00 36.91 188 SER A O 1
ATOM 1540 N N . ASN A 1 189 ? 24.908 -9.361 -32.171 1.00 38.25 189 ASN A N 1
ATOM 1541 C CA . ASN A 1 189 ? 25.022 -9.965 -33.525 1.00 38.25 189 ASN A CA 1
ATOM 1542 C C . ASN A 1 189 ? 26.018 -11.154 -33.519 1.00 38.25 189 ASN A C 1
ATOM 1544 O O . ASN A 1 189 ? 27.104 -11.027 -32.986 1.00 38.25 189 ASN A O 1
ATOM 1548 N N . THR A 1 190 ? 25.803 -12.337 -34.108 1.00 33.62 190 THR A N 1
ATOM 1549 C CA . THR A 1 190 ? 24.901 -12.799 -35.174 1.00 33.62 190 THR A CA 1
ATOM 1550 C C . THR A 1 190 ? 24.663 -14.308 -35.023 1.00 33.62 190 THR A C 1
ATOM 1552 O O . THR A 1 190 ? 25.592 -15.082 -34.825 1.00 33.62 190 THR A O 1
ATOM 1555 N N . GLY A 1 191 ? 23.421 -14.751 -35.181 1.00 26.20 191 GLY A N 1
ATOM 1556 C CA . GLY A 1 191 ? 23.100 -16.173 -35.219 1.00 26.20 191 GLY A CA 1
ATOM 1557 C C . GLY A 1 191 ? 21.601 -16.357 -35.219 1.00 26.20 191 GLY A C 1
ATOM 1558 O O . GLY A 1 191 ? 20.979 -16.343 -34.165 1.00 26.20 191 GLY A O 1
ATOM 1559 N N . ASN A 1 192 ? 21.031 -16.458 -36.420 1.00 31.69 192 ASN A N 1
ATOM 1560 C CA . ASN A 1 192 ? 19.614 -16.676 -36.683 1.00 31.69 192 ASN A CA 1
ATOM 1561 C C . ASN A 1 192 ? 19.023 -17.771 -35.790 1.00 31.69 192 ASN A C 1
ATOM 1563 O O . ASN A 1 192 ? 18.998 -18.937 -36.162 1.00 31.69 192 ASN A O 1
ATOM 1567 N N . ASN A 1 193 ? 18.448 -17.371 -34.668 1.00 27.42 193 ASN A N 1
ATOM 1568 C CA . ASN A 1 193 ? 17.363 -18.090 -34.048 1.00 27.42 193 ASN A CA 1
ATOM 1569 C C . ASN A 1 193 ? 16.271 -17.063 -33.818 1.00 27.42 193 ASN A C 1
ATOM 1571 O O . ASN A 1 193 ? 16.491 -16.033 -33.184 1.00 27.42 193 ASN A O 1
ATOM 1575 N N . LYS A 1 194 ? 15.094 -17.329 -34.389 1.00 32.03 194 LYS A N 1
ATOM 1576 C CA . LYS A 1 194 ? 13.854 -16.659 -34.009 1.00 32.03 194 LYS A CA 1
ATOM 1577 C C . LYS A 1 194 ? 13.669 -16.878 -32.507 1.00 32.03 194 LYS A C 1
ATOM 1579 O O . LYS A 1 194 ? 13.067 -17.867 -32.099 1.00 32.03 194 LYS A O 1
ATOM 1584 N N . ALA A 1 195 ? 14.221 -15.984 -31.695 1.00 30.45 195 ALA A N 1
ATOM 1585 C CA . ALA A 1 195 ? 13.888 -15.884 -30.294 1.00 30.45 195 ALA A CA 1
ATOM 1586 C C . ALA A 1 195 ? 12.433 -15.425 -30.254 1.00 30.45 195 ALA A C 1
ATOM 1588 O O . ALA A 1 195 ? 12.093 -14.334 -30.716 1.00 30.45 195 ALA A O 1
ATOM 1589 N N . ALA A 1 196 ? 11.556 -16.307 -29.781 1.00 28.61 196 ALA A N 1
ATOM 1590 C CA . ALA A 1 196 ? 10.241 -15.903 -29.325 1.00 28.61 196 ALA A CA 1
ATOM 1591 C C . ALA A 1 196 ? 10.448 -14.712 -28.379 1.00 28.61 196 ALA A C 1
ATOM 1593 O O . ALA A 1 196 ? 11.226 -14.823 -27.433 1.00 28.61 196 ALA A O 1
ATOM 1594 N N . GLY A 1 197 ? 9.847 -13.564 -28.704 1.00 29.22 197 GLY A N 1
ATOM 1595 C CA . GLY A 1 197 ? 10.048 -12.327 -27.960 1.00 29.22 197 GLY A CA 1
ATOM 1596 C C . GLY A 1 197 ? 9.817 -12.570 -26.475 1.00 29.22 197 GLY A C 1
ATOM 1597 O O . GLY A 1 197 ? 8.697 -12.876 -26.065 1.00 29.22 197 GLY A O 1
ATOM 1598 N N . LEU A 1 198 ? 10.881 -12.471 -25.678 1.00 34.66 198 LEU A N 1
ATOM 1599 C CA . LEU A 1 198 ? 10.760 -12.466 -24.231 1.00 34.66 198 LEU A CA 1
ATOM 1600 C C . LEU A 1 198 ? 10.053 -11.164 -23.866 1.00 34.66 198 LEU A C 1
ATOM 1602 O O . LEU A 1 198 ? 10.604 -10.074 -23.986 1.00 34.66 198 LEU A O 1
ATOM 1606 N N . SER A 1 199 ? 8.780 -11.298 -23.510 1.00 40.66 199 SER A N 1
ATOM 1607 C CA . SER A 1 199 ? 7.946 -10.214 -23.018 1.00 40.66 199 SER A CA 1
ATOM 1608 C C . SER A 1 199 ? 8.573 -9.637 -21.753 1.00 40.66 199 SER A C 1
ATOM 1610 O O . SER A 1 199 ? 8.542 -10.290 -20.711 1.00 40.66 199 SER A O 1
ATOM 1612 N N . THR A 1 200 ? 9.095 -8.412 -21.808 1.00 49.84 200 THR A N 1
ATOM 1613 C CA . THR A 1 200 ? 9.481 -7.687 -20.595 1.00 49.84 200 THR A CA 1
ATOM 1614 C C . THR A 1 200 ? 8.229 -7.493 -19.740 1.00 49.84 200 THR A C 1
ATOM 1616 O O . THR A 1 200 ? 7.239 -6.897 -20.183 1.00 49.84 200 THR A O 1
ATOM 1619 N N . ALA A 1 201 ? 8.229 -8.070 -18.540 1.00 58.47 201 ALA A N 1
ATOM 1620 C CA . ALA A 1 201 ? 7.137 -7.888 -17.598 1.00 58.47 201 ALA A CA 1
ATOM 1621 C C . ALA A 1 201 ? 7.052 -6.403 -17.215 1.00 58.47 201 ALA A C 1
ATOM 1623 O O . ALA A 1 201 ? 8.069 -5.745 -16.998 1.00 58.47 201 ALA A O 1
ATOM 1624 N N . ILE A 1 202 ? 5.834 -5.868 -17.204 1.00 68.88 202 ILE A N 1
ATOM 1625 C CA . ILE A 1 202 ? 5.563 -4.504 -16.751 1.00 68.88 202 ILE A CA 1
ATOM 1626 C C . ILE A 1 202 ? 5.208 -4.525 -15.266 1.00 68.88 202 ILE A C 1
ATOM 1628 O O . ILE A 1 202 ? 4.512 -5.427 -14.810 1.00 68.88 202 ILE A O 1
ATOM 1632 N N . HIS A 1 203 ? 5.650 -3.512 -14.531 1.00 69.44 203 HIS A N 1
ATOM 1633 C CA . HIS A 1 203 ? 5.478 -3.390 -13.086 1.00 69.44 203 HIS A CA 1
ATOM 1634 C C . HIS A 1 203 ? 4.904 -2.006 -12.751 1.00 69.44 203 HIS A C 1
ATOM 1636 O O . HIS A 1 203 ? 5.623 -1.012 -12.852 1.00 69.44 203 HIS A O 1
ATOM 1642 N N . PRO A 1 204 ? 3.607 -1.906 -12.417 1.00 68.75 204 PRO A N 1
ATOM 1643 C CA . PRO A 1 204 ? 2.976 -0.670 -11.966 1.00 68.75 204 PRO A CA 1
ATOM 1644 C C . PRO A 1 204 ? 3.654 -0.076 -10.731 1.00 68.75 204 PRO A C 1
ATOM 1646 O O . PRO A 1 204 ? 4.050 -0.815 -9.834 1.00 68.75 204 PRO A O 1
ATOM 1649 N N . LEU A 1 205 ? 3.745 1.254 -10.672 1.00 66.00 205 LEU A N 1
ATOM 1650 C CA . LEU A 1 205 ? 4.282 1.984 -9.528 1.00 66.00 205 LEU A CA 1
ATOM 1651 C C . LEU A 1 205 ? 3.322 3.098 -9.072 1.00 66.00 205 LEU A C 1
ATOM 1653 O O . LEU A 1 205 ? 2.988 3.971 -9.882 1.00 66.00 205 LEU A O 1
ATOM 1657 N N . PRO A 1 206 ? 2.933 3.124 -7.782 1.00 70.12 206 PRO A N 1
ATOM 1658 C CA . PRO A 1 206 ? 3.098 2.047 -6.795 1.00 70.12 206 PRO A CA 1
ATOM 1659 C C . PRO A 1 206 ? 2.307 0.776 -7.164 1.00 70.12 206 PRO A C 1
ATOM 1661 O O . PRO A 1 206 ? 1.370 0.824 -7.957 1.00 70.12 206 PRO A O 1
ATOM 1664 N N . LEU A 1 207 ? 2.656 -0.366 -6.567 1.00 67.31 207 LEU A N 1
ATOM 1665 C CA . LEU A 1 207 ? 1.874 -1.603 -6.700 1.00 67.31 207 LEU A CA 1
ATOM 1666 C C . LEU A 1 207 ? 0.530 -1.498 -5.965 1.00 67.31 207 LEU A C 1
ATOM 1668 O O . LEU A 1 207 ? -0.496 -1.982 -6.442 1.00 67.31 207 LEU A O 1
ATOM 1672 N N . ALA A 1 208 ? 0.523 -0.847 -4.804 1.00 76.00 208 ALA A N 1
ATOM 1673 C CA . ALA A 1 208 ? -0.686 -0.541 -4.059 1.00 76.00 208 ALA A CA 1
ATOM 1674 C C . ALA A 1 208 ? -0.519 0.760 -3.269 1.00 76.00 208 ALA A C 1
ATOM 1676 O O . ALA A 1 208 ? 0.578 1.067 -2.806 1.00 76.00 208 ALA A O 1
ATOM 1677 N N . THR A 1 209 ? -1.590 1.537 -3.122 1.00 81.00 209 THR A N 1
ATOM 1678 C CA . THR A 1 209 ? -1.539 2.810 -2.393 1.00 81.00 209 THR A CA 1
ATOM 1679 C C . THR A 1 209 ? -2.901 3.231 -1.852 1.00 81.00 209 THR A C 1
ATOM 1681 O O . THR A 1 209 ? -3.945 2.840 -2.383 1.00 81.00 209 THR A O 1
ATOM 1684 N N . THR A 1 210 ? -2.878 4.044 -0.798 1.00 82.31 210 THR A N 1
ATOM 1685 C CA . THR A 1 210 ? -4.046 4.690 -0.199 1.00 82.31 210 THR A CA 1
ATOM 1686 C C . THR A 1 210 ? -4.030 6.179 -0.516 1.00 82.31 210 THR A C 1
ATOM 1688 O O . THR A 1 210 ? -2.993 6.838 -0.469 1.00 82.31 210 THR A O 1
ATOM 1691 N N . ILE A 1 211 ? -5.193 6.725 -0.856 1.00 85.25 211 ILE A N 1
ATOM 1692 C CA . ILE A 1 211 ? -5.362 8.142 -1.168 1.00 85.25 211 ILE A CA 1
ATOM 1693 C C . ILE A 1 211 ? -6.732 8.635 -0.709 1.00 85.25 211 ILE A C 1
ATOM 1695 O O . ILE A 1 211 ? -7.690 7.870 -0.601 1.00 85.25 211 ILE A O 1
ATOM 1699 N N . SER A 1 212 ? -6.862 9.947 -0.518 1.00 87.25 212 SER A N 1
ATOM 1700 C CA . SER A 1 212 ? -8.181 10.558 -0.352 1.00 87.25 212 SER A CA 1
ATOM 1701 C C . SER A 1 212 ? -9.009 10.412 -1.633 1.00 87.25 212 SER A C 1
ATOM 1703 O O . SER A 1 212 ? -8.521 10.658 -2.738 1.00 87.25 212 SER A O 1
ATOM 1705 N N . SER A 1 213 ? -10.296 10.097 -1.487 1.00 86.50 213 SER A N 1
ATOM 1706 C CA . SER A 1 213 ? -11.281 10.125 -2.578 1.00 86.50 213 SER A CA 1
ATOM 1707 C C . SER A 1 213 ? -11.377 11.489 -3.268 1.00 86.50 213 SER A C 1
ATOM 1709 O O . SER A 1 213 ? -11.742 11.551 -4.439 1.00 86.50 213 SER A O 1
ATOM 1711 N N . THR A 1 214 ? -11.014 12.579 -2.586 1.00 84.75 214 THR A N 1
ATOM 1712 C CA . THR A 1 214 ? -10.996 13.941 -3.140 1.00 84.75 214 THR A CA 1
ATOM 1713 C C . THR A 1 214 ? -9.620 14.366 -3.648 1.00 84.75 214 THR A C 1
ATOM 1715 O O . THR A 1 214 ? -9.440 15.533 -4.001 1.00 84.75 214 THR A O 1
ATOM 1718 N N . ALA A 1 215 ? -8.633 13.466 -3.655 1.00 78.69 215 ALA A N 1
ATOM 1719 C CA . ALA A 1 215 ? -7.319 13.768 -4.199 1.00 78.69 215 ALA A CA 1
ATOM 1720 C C . ALA A 1 215 ? -7.411 14.110 -5.696 1.00 78.69 215 ALA A C 1
ATOM 1722 O O . ALA A 1 215 ? -8.277 13.624 -6.432 1.00 78.69 215 ALA A O 1
ATOM 1723 N N . GLY A 1 216 ? -6.488 14.961 -6.150 1.00 83.19 216 GLY A N 1
ATOM 1724 C CA . GLY A 1 216 ? -6.335 15.260 -7.570 1.00 83.19 216 GLY A CA 1
ATOM 1725 C C . GLY A 1 216 ? -5.934 14.020 -8.388 1.00 83.19 216 GLY A C 1
ATOM 1726 O O . GLY A 1 216 ? -5.648 12.963 -7.820 1.00 83.19 216 GLY A O 1
ATOM 1727 N N . PRO A 1 217 ? -5.890 14.131 -9.725 1.00 87.69 217 PRO A N 1
ATOM 1728 C CA . PRO A 1 217 ? -5.420 13.053 -10.593 1.00 87.69 217 PRO A CA 1
ATOM 1729 C C . PRO A 1 217 ? -4.016 12.561 -10.205 1.00 87.69 217 PRO A C 1
ATOM 1731 O O . PRO A 1 217 ? -3.102 13.362 -10.024 1.00 87.69 217 PRO A O 1
ATOM 1734 N N . GLN A 1 218 ? -3.841 11.245 -10.114 1.00 85.38 218 GLN A N 1
ATOM 1735 C CA . GLN A 1 218 ? -2.588 10.578 -9.759 1.00 85.38 218 GLN A CA 1
ATOM 1736 C C . GLN A 1 218 ? -1.915 10.048 -11.022 1.00 85.38 218 GLN A C 1
ATOM 1738 O O . GLN A 1 218 ? -2.498 9.224 -11.727 1.00 85.38 218 GLN A O 1
ATOM 1743 N N . LYS A 1 219 ? -0.709 10.526 -11.342 1.00 88.50 219 LYS A N 1
ATOM 1744 C CA . LYS A 1 219 ? 0.015 10.102 -12.548 1.00 88.50 219 LYS A CA 1
ATOM 1745 C C . LYS A 1 219 ? 0.350 8.616 -12.468 1.00 88.50 219 LYS A C 1
ATOM 1747 O O . LYS A 1 219 ? 0.900 8.166 -11.468 1.00 88.50 219 LYS A O 1
ATOM 1752 N N . LEU A 1 220 ? 0.044 7.874 -13.530 1.00 84.19 220 LEU A N 1
ATOM 1753 C CA . LEU A 1 220 ? 0.325 6.444 -13.602 1.00 84.19 220 LEU A CA 1
ATOM 1754 C C . LEU A 1 220 ? 1.675 6.189 -14.252 1.00 84.19 220 LEU A C 1
ATOM 1756 O O . LEU A 1 220 ? 2.004 6.755 -15.298 1.00 84.19 220 LEU A O 1
ATOM 1760 N N . ILE A 1 221 ? 2.457 5.330 -13.608 1.00 80.12 221 ILE A N 1
ATOM 1761 C CA . ILE A 1 221 ? 3.821 5.000 -14.002 1.00 80.12 221 ILE A CA 1
ATOM 1762 C C . ILE A 1 221 ? 3.974 3.482 -13.916 1.00 80.12 221 ILE A C 1
ATOM 1764 O O . ILE A 1 221 ? 3.390 2.830 -13.052 1.00 80.12 221 ILE A O 1
ATOM 1768 N N . ALA A 1 222 ? 4.729 2.906 -14.846 1.00 72.69 222 ALA A N 1
ATOM 1769 C CA . ALA A 1 222 ? 5.135 1.512 -14.788 1.00 72.69 222 ALA A CA 1
ATOM 1770 C C . ALA A 1 222 ? 6.593 1.381 -15.216 1.00 72.69 222 ALA A C 1
ATOM 1772 O O . ALA A 1 222 ? 7.068 2.139 -16.067 1.00 72.69 222 ALA A O 1
ATOM 1773 N N . ASN A 1 223 ? 7.258 0.379 -14.658 1.00 66.69 223 ASN A N 1
ATOM 1774 C CA . ASN A 1 223 ? 8.590 -0.032 -15.049 1.00 66.69 223 ASN A CA 1
ATOM 1775 C C . ASN A 1 223 ? 8.545 -1.256 -15.980 1.00 66.69 223 ASN A C 1
ATOM 1777 O O . ASN A 1 223 ? 7.697 -2.125 -15.795 1.00 66.69 223 ASN A O 1
ATOM 1781 N N . PRO A 1 224 ? 9.455 -1.344 -16.962 1.00 55.66 224 PRO A N 1
ATOM 1782 C CA . PRO A 1 224 ? 10.325 -0.255 -17.405 1.00 55.66 224 PRO A CA 1
ATOM 1783 C C . PRO A 1 224 ? 9.513 0.838 -18.127 1.00 55.66 224 PRO A C 1
ATOM 1785 O O . PRO A 1 224 ? 8.553 0.545 -18.840 1.00 55.66 224 PRO A O 1
ATOM 1788 N N . GLN A 1 225 ? 9.918 2.106 -17.994 1.00 58.91 225 GLN A N 1
ATOM 1789 C CA . GLN A 1 225 ? 9.206 3.242 -18.612 1.00 58.91 225 GLN A CA 1
ATOM 1790 C C . GLN A 1 225 ? 9.140 3.157 -20.148 1.00 58.91 225 GLN A C 1
ATOM 1792 O O . GLN A 1 225 ? 8.239 3.717 -20.777 1.00 58.91 225 GLN A O 1
ATOM 1797 N N . SER A 1 226 ? 10.066 2.416 -20.761 1.00 55.78 226 SER A N 1
ATOM 1798 C CA . SER A 1 226 ? 10.088 2.130 -22.198 1.00 55.78 226 SER A CA 1
ATOM 1799 C C . SER A 1 226 ? 8.866 1.343 -22.682 1.00 55.78 226 SER A C 1
ATOM 1801 O O . SER A 1 226 ? 8.512 1.451 -23.855 1.00 55.78 226 SER A O 1
ATOM 1803 N N . ALA A 1 227 ? 8.185 0.604 -21.798 1.00 62.44 227 ALA A N 1
ATOM 1804 C CA . ALA A 1 227 ? 7.052 -0.245 -22.151 1.00 62.44 227 ALA A CA 1
ATOM 1805 C C . ALA A 1 227 ? 5.787 0.537 -22.551 1.00 62.44 227 ALA A C 1
ATOM 1807 O O . ALA A 1 227 ? 4.921 -0.029 -23.213 1.00 62.44 227 ALA A O 1
ATOM 1808 N N . LYS A 1 228 ? 5.679 1.821 -22.160 1.00 77.94 228 LYS A N 1
ATOM 1809 C CA . LYS A 1 228 ? 4.551 2.730 -22.465 1.00 77.94 228 LYS A CA 1
ATOM 1810 C C . LYS A 1 228 ? 3.174 2.037 -22.408 1.00 77.94 228 LYS A C 1
ATOM 1812 O O . LYS A 1 228 ? 2.470 1.990 -23.421 1.00 77.94 228 LYS A O 1
ATOM 1817 N N . PRO A 1 229 ? 2.782 1.464 -21.256 1.00 85.31 229 PRO A N 1
ATOM 1818 C CA . PRO A 1 229 ? 1.542 0.712 -21.171 1.00 85.31 229 PRO A CA 1
ATOM 1819 C C . PRO A 1 229 ? 0.316 1.610 -21.334 1.00 85.31 229 PRO A C 1
ATOM 1821 O O . PRO A 1 229 ? 0.322 2.796 -21.001 1.00 85.31 229 PRO A O 1
ATOM 1824 N N . THR A 1 230 ? -0.763 0.988 -21.790 1.00 90.38 230 THR A N 1
ATOM 1825 C CA . THR A 1 230 ? -2.112 1.547 -21.720 1.00 90.38 230 THR A CA 1
ATOM 1826 C C . THR A 1 230 ? -2.768 1.140 -20.409 1.00 90.38 230 THR A C 1
ATOM 1828 O O . THR A 1 230 ? -2.690 -0.018 -19.998 1.00 90.38 230 THR A O 1
ATOM 1831 N N . TRP A 1 231 ? -3.404 2.096 -19.745 1.00 93.62 231 TRP A N 1
ATOM 1832 C CA . TRP A 1 231 ? -4.036 1.914 -18.448 1.00 93.62 231 TRP A CA 1
ATOM 1833 C C . TRP A 1 231 ? -5.550 1.842 -18.569 1.00 93.62 231 TRP A C 1
ATOM 1835 O O . TRP A 1 231 ? -6.184 2.595 -19.311 1.00 93.62 231 TRP A O 1
ATOM 1845 N N . SER A 1 232 ? -6.129 0.951 -17.778 1.00 93.12 232 SER A N 1
ATOM 1846 C CA . SER A 1 232 ? -7.569 0.809 -17.592 1.00 93.12 232 SER A CA 1
ATOM 1847 C C . SER A 1 232 ? -7.879 0.541 -16.121 1.00 93.12 232 SER A C 1
ATOM 1849 O O . SER A 1 232 ? -6.988 0.156 -15.365 1.00 93.12 232 SER A O 1
ATOM 1851 N N . VAL A 1 233 ? -9.128 0.768 -15.713 1.00 92.88 233 VAL A N 1
ATOM 1852 C CA . VAL A 1 233 ? -9.625 0.336 -14.400 1.00 92.88 233 VAL A CA 1
ATOM 1853 C C . VAL A 1 233 ? -10.520 -0.877 -14.615 1.00 92.88 233 VAL A C 1
ATOM 1855 O O . VAL A 1 233 ? -11.468 -0.801 -15.405 1.00 92.88 233 VAL A O 1
ATOM 1858 N N . GLU A 1 234 ? -10.215 -1.979 -13.935 1.00 89.56 234 GLU A N 1
ATOM 1859 C CA . GLU A 1 234 ? -11.059 -3.174 -13.926 1.00 89.56 234 GLU A CA 1
ATOM 1860 C C . GLU A 1 234 ? -12.424 -2.850 -13.309 1.00 89.56 234 GLU A C 1
ATOM 1862 O O . GLU A 1 234 ? -12.548 -1.974 -12.455 1.00 89.56 234 GLU A O 1
ATOM 1867 N N . LYS A 1 235 ? -13.474 -3.530 -13.776 1.00 84.62 235 LYS A N 1
ATOM 1868 C CA . LYS A 1 235 ? -14.851 -3.266 -13.341 1.00 84.62 235 LYS A CA 1
ATOM 1869 C C . LYS A 1 235 ? -15.332 -4.313 -12.331 1.00 84.62 235 LYS A C 1
ATOM 1871 O O . LYS A 1 235 ? -14.996 -5.485 -12.489 1.00 84.62 235 LYS A O 1
ATOM 1876 N N . PRO A 1 236 ? -16.190 -3.930 -11.364 1.00 87.88 236 PRO A N 1
ATOM 1877 C CA . PRO A 1 236 ? -16.697 -2.573 -11.102 1.00 87.88 236 PRO A CA 1
ATOM 1878 C C . PRO A 1 236 ? -15.615 -1.628 -10.547 1.00 87.88 236 PRO A C 1
ATOM 1880 O O . PRO A 1 236 ? -14.682 -2.089 -9.906 1.00 87.88 236 PRO A O 1
ATOM 1883 N N . SER A 1 237 ? -15.748 -0.319 -10.802 1.00 91.19 237 SER A N 1
ATOM 1884 C CA . SER A 1 237 ? -14.817 0.705 -10.299 1.00 91.19 237 SER A CA 1
ATOM 1885 C C . SER A 1 237 ? -15.542 1.971 -9.859 1.00 91.19 237 SER A C 1
ATOM 1887 O O . SER A 1 237 ? -16.589 2.304 -10.424 1.00 91.19 237 SER A O 1
ATOM 1889 N N . ALA A 1 238 ? -14.964 2.688 -8.898 1.00 92.38 238 ALA A N 1
ATOM 1890 C CA . ALA A 1 238 ? -15.470 3.975 -8.424 1.00 92.38 238 ALA A CA 1
ATOM 1891 C C . ALA A 1 238 ? -14.746 5.165 -9.076 1.00 92.38 238 ALA A C 1
ATOM 1893 O O . ALA A 1 238 ? -15.363 6.184 -9.384 1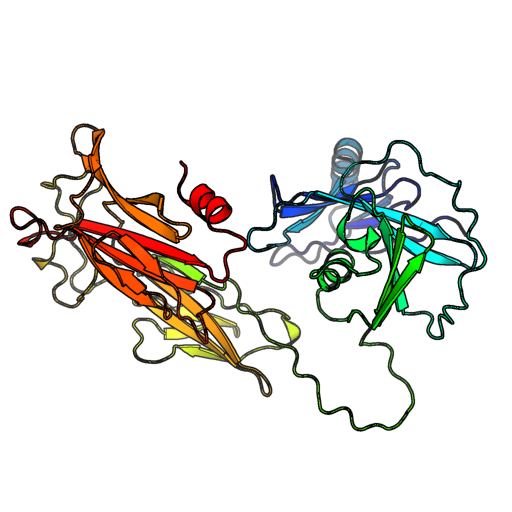.00 92.38 238 ALA A O 1
ATOM 1894 N N . GLY A 1 239 ? -13.446 5.032 -9.318 1.00 94.06 239 GLY A N 1
ATOM 1895 C CA . GLY A 1 239 ? -12.610 5.966 -10.054 1.00 94.06 239 GLY A CA 1
ATOM 1896 C C . GLY A 1 239 ? -12.551 5.680 -11.557 1.00 94.06 239 GLY A C 1
ATOM 1897 O O . GLY A 1 239 ? -13.276 4.848 -12.121 1.00 94.06 239 GLY A O 1
ATOM 1898 N N . SER A 1 240 ? -11.684 6.430 -12.240 1.00 96.44 240 SER A N 1
ATOM 1899 C CA . SER A 1 240 ? -11.533 6.395 -13.701 1.00 96.44 240 SER A CA 1
ATOM 1900 C C . SER A 1 240 ? -10.113 6.740 -14.153 1.00 96.44 240 SER A C 1
ATOM 1902 O O . SER A 1 240 ? -9.378 7.410 -13.437 1.00 96.44 240 SER A O 1
ATOM 1904 N N . ILE A 1 241 ? -9.725 6.325 -15.364 1.00 96.25 241 ILE A N 1
ATOM 1905 C CA . ILE A 1 241 ? -8.494 6.810 -16.007 1.00 96.25 241 ILE A CA 1
ATOM 1906 C C . ILE A 1 241 ? -8.803 8.073 -16.815 1.00 96.25 241 ILE A C 1
ATOM 1908 O O . ILE A 1 241 ? -9.758 8.102 -17.592 1.00 96.25 241 ILE A O 1
ATOM 1912 N N . LYS A 1 242 ? -7.964 9.101 -16.671 1.00 94.38 242 LYS A N 1
ATOM 1913 C CA . LYS A 1 242 ? -7.978 10.324 -17.484 1.00 94.38 242 LYS A CA 1
ATOM 1914 C C . LYS A 1 242 ? -6.637 10.521 -18.179 1.00 94.38 242 LYS A C 1
ATOM 1916 O O . LYS A 1 242 ? -5.602 10.113 -17.666 1.00 94.38 242 LYS A O 1
ATOM 1921 N N . THR A 1 243 ? -6.655 11.183 -19.331 1.00 93.19 243 THR A N 1
ATOM 1922 C CA . THR A 1 243 ? -5.428 11.643 -19.998 1.00 93.19 243 THR A CA 1
ATOM 1923 C C . THR A 1 243 ? -5.282 13.139 -19.765 1.00 93.19 243 THR A C 1
ATOM 1925 O O . THR A 1 243 ? -6.196 13.895 -20.087 1.00 93.19 243 THR A O 1
ATOM 1928 N N . ILE A 1 244 ? -4.157 13.546 -19.184 1.00 89.56 244 ILE A N 1
ATOM 1929 C CA . ILE A 1 244 ? -3.816 14.937 -18.870 1.00 89.56 244 ILE A CA 1
ATOM 1930 C C . ILE A 1 244 ? -2.414 15.167 -19.423 1.00 89.56 244 ILE A C 1
ATOM 1932 O O . ILE A 1 244 ? -1.506 14.393 -19.118 1.00 89.56 244 ILE A O 1
ATOM 1936 N N . ASP A 1 245 ? -2.265 16.162 -20.296 1.00 88.50 245 ASP A N 1
ATOM 1937 C CA . ASP A 1 245 ? -0.996 16.515 -20.950 1.00 88.50 245 ASP A CA 1
ATOM 1938 C C . ASP A 1 245 ? -0.275 15.313 -21.592 1.00 88.50 245 ASP A C 1
ATOM 1940 O O . ASP A 1 245 ? 0.939 15.149 -21.509 1.00 88.50 245 ASP A O 1
ATOM 1944 N N . GLY A 1 246 ? -1.053 14.419 -22.216 1.00 82.25 246 GLY A N 1
ATOM 1945 C CA . GLY A 1 246 ? -0.545 13.219 -22.890 1.00 82.25 246 GLY A CA 1
ATOM 1946 C C . GLY A 1 246 ? -0.154 12.058 -21.965 1.00 82.25 246 GLY A C 1
ATOM 1947 O O . GLY A 1 246 ? 0.193 10.991 -22.465 1.00 82.25 246 GLY A O 1
ATOM 1948 N N . ALA A 1 247 ? -0.254 12.215 -20.641 1.00 85.94 247 ALA A N 1
ATOM 1949 C CA . ALA A 1 247 ? -0.008 11.156 -19.665 1.00 85.94 247 ALA A CA 1
ATOM 1950 C C . ALA A 1 247 ? -1.314 10.633 -19.044 1.00 85.94 247 ALA A C 1
ATOM 1952 O O . ALA A 1 247 ? -2.251 11.389 -18.767 1.00 85.94 247 ALA A O 1
ATOM 1953 N N . GLN A 1 248 ? -1.375 9.323 -18.792 1.00 92.50 248 GLN A N 1
ATOM 1954 C CA . GLN A 1 248 ? -2.522 8.703 -18.133 1.00 92.50 248 GLN A CA 1
ATOM 1955 C C . GLN A 1 248 ? -2.428 8.853 -16.612 1.00 92.50 248 GLN A C 1
ATOM 1957 O O . GLN A 1 248 ? -1.373 8.672 -16.009 1.00 92.50 248 GLN A O 1
ATOM 1962 N N . HIS A 1 249 ? -3.554 9.210 -16.009 1.00 93.69 249 HIS A N 1
ATOM 1963 C CA . HIS A 1 249 ? -3.711 9.454 -14.586 1.00 93.69 249 HIS A CA 1
ATOM 1964 C C . HIS A 1 249 ? -4.915 8.673 -14.069 1.00 93.69 249 HIS A C 1
ATOM 1966 O O . HIS A 1 249 ? -5.947 8.607 -14.741 1.00 93.69 249 HIS A O 1
ATOM 1972 N N . TYR A 1 250 ? -4.818 8.141 -12.858 1.00 94.19 250 TYR A N 1
ATOM 1973 C CA . TYR A 1 250 ? -5.980 7.681 -12.117 1.00 94.19 250 TYR A CA 1
ATOM 1974 C C . TYR A 1 250 ? -6.669 8.873 -11.450 1.00 94.19 250 TYR A C 1
ATOM 1976 O O . TYR A 1 250 ? -6.050 9.659 -10.737 1.00 94.19 250 TYR A O 1
ATOM 1984 N N . GLN A 1 251 ? -7.962 9.016 -11.698 1.00 96.69 251 GLN A N 1
ATOM 1985 C CA . GLN A 1 251 ? -8.843 9.963 -11.041 1.00 96.69 251 GLN A CA 1
ATOM 1986 C C . GLN A 1 251 ? -9.661 9.204 -9.985 1.00 96.69 251 GLN A C 1
ATOM 1988 O O . GLN A 1 251 ? -10.498 8.379 -10.369 1.00 96.69 251 GLN A O 1
ATOM 1993 N N . PRO A 1 252 ? -9.483 9.519 -8.690 1.00 94.69 252 PRO A N 1
ATOM 1994 C CA . PRO A 1 252 ? -10.312 8.974 -7.615 1.00 94.69 252 PRO A CA 1
ATOM 1995 C C . PRO A 1 252 ? -11.793 9.360 -7.787 1.00 94.69 252 PRO A C 1
ATOM 1997 O O . PRO A 1 252 ? -12.077 10.335 -8.494 1.00 94.69 252 PRO A O 1
ATOM 2000 N N . PRO A 1 253 ? -12.739 8.653 -7.139 1.00 92.50 253 PRO A N 1
ATOM 2001 C CA . PRO A 1 253 ? -14.184 8.860 -7.312 1.00 92.50 253 PRO A CA 1
ATOM 2002 C C . PRO A 1 253 ? -14.679 10.284 -7.013 1.00 92.50 253 PRO A C 1
ATOM 2004 O O . PRO A 1 253 ? -15.748 10.668 -7.483 1.00 92.50 253 PRO A O 1
ATOM 2007 N N . GLY A 1 254 ? -13.912 11.081 -6.268 1.00 90.75 254 GLY A N 1
ATOM 2008 C CA . GLY A 1 254 ? -14.288 12.428 -5.863 1.00 90.75 254 GLY A CA 1
ATOM 2009 C C . GLY A 1 254 ? -15.071 12.455 -4.553 1.00 90.75 254 GLY A C 1
ATOM 2010 O O . GLY A 1 254 ? -15.249 11.443 -3.872 1.00 90.75 254 GLY A O 1
ATOM 2011 N N . ALA A 1 255 ? -15.535 13.654 -4.203 1.00 87.31 255 ALA A N 1
ATOM 2012 C CA . ALA A 1 255 ? -16.348 13.872 -3.015 1.00 87.31 255 ALA A CA 1
ATOM 2013 C C . ALA A 1 255 ? -17.730 13.220 -3.153 1.00 87.31 255 ALA A C 1
ATOM 2015 O O . ALA A 1 255 ? -18.322 13.174 -4.233 1.00 87.31 255 ALA A O 1
ATOM 2016 N N . LEU A 1 256 ? -18.266 12.770 -2.022 1.00 88.50 256 LEU A N 1
ATOM 2017 C CA . LEU A 1 256 ? -19.652 12.332 -1.920 1.00 88.50 256 LEU A CA 1
ATOM 2018 C C . LEU A 1 256 ? -20.610 13.503 -2.210 1.00 88.50 256 LEU A C 1
ATOM 2020 O O . LEU A 1 256 ? -20.332 14.642 -1.851 1.00 88.50 256 LEU A O 1
ATOM 2024 N N . SER A 1 257 ? -21.754 13.224 -2.840 1.00 84.56 257 SER A N 1
ATOM 2025 C CA . SER A 1 257 ? -22.850 14.184 -3.005 1.00 84.56 257 SER A CA 1
ATOM 2026 C C . SER A 1 257 ? -24.144 13.612 -2.407 1.00 84.56 257 SER A C 1
ATOM 2028 O O . SER A 1 257 ? -24.677 12.658 -2.973 1.00 84.56 257 SER A O 1
ATOM 2030 N N . PRO A 1 258 ? -24.649 14.141 -1.273 1.00 84.44 258 PRO A N 1
ATOM 2031 C CA . PRO A 1 258 ? -24.081 15.233 -0.472 1.00 84.44 258 PRO A CA 1
ATOM 2032 C C . PRO A 1 258 ? -22.732 14.865 0.173 1.00 84.44 258 PRO A C 1
ATOM 2034 O O . PRO A 1 258 ? -22.392 13.687 0.280 1.00 84.44 258 PRO A O 1
ATOM 2037 N N . ASN A 1 259 ? -21.967 15.882 0.588 1.00 85.94 259 ASN A N 1
ATOM 2038 C CA . ASN A 1 259 ? -20.671 15.689 1.246 1.00 85.94 259 ASN A CA 1
ATOM 2039 C C . ASN A 1 259 ? -20.823 14.886 2.547 1.00 85.94 259 ASN A C 1
ATOM 2041 O O . ASN A 1 259 ? -21.812 15.042 3.267 1.00 85.94 259 ASN A O 1
ATOM 2045 N N . ALA A 1 260 ? -19.800 14.090 2.870 1.00 85.44 260 ALA A N 1
ATOM 2046 C CA . ALA A 1 260 ? -19.690 13.416 4.158 1.00 85.44 260 ALA A CA 1
ATOM 2047 C C . ALA A 1 260 ? -19.732 14.427 5.313 1.00 85.44 260 ALA A C 1
ATOM 2049 O O . ALA A 1 260 ? -19.056 15.458 5.271 1.00 85.44 260 ALA A O 1
ATOM 2050 N N . ILE A 1 261 ? -20.505 14.112 6.352 1.00 90.06 261 ILE A N 1
ATOM 2051 C CA . ILE A 1 261 ? -20.620 14.935 7.557 1.00 90.06 261 ILE A CA 1
ATOM 2052 C C . ILE A 1 261 ? -19.917 14.220 8.711 1.00 90.06 261 ILE A C 1
ATOM 2054 O O . ILE A 1 261 ? -20.190 13.048 8.984 1.00 90.06 261 ILE A O 1
ATOM 2058 N N . ALA A 1 262 ? -19.028 14.942 9.395 1.00 89.38 262 ALA A N 1
ATOM 2059 C CA . ALA A 1 262 ? -18.398 14.482 10.626 1.00 89.38 262 ALA A CA 1
ATOM 2060 C C . ALA A 1 262 ? -19.418 14.462 11.776 1.00 89.38 262 ALA A C 1
ATOM 2062 O O . ALA A 1 262 ? -20.177 15.415 11.949 1.00 89.38 262 ALA A O 1
ATOM 2063 N N . ASN A 1 263 ? -19.401 13.405 12.578 1.00 87.69 263 ASN A N 1
ATOM 2064 C CA . ASN A 1 263 ? -20.085 13.325 13.854 1.00 87.69 263 ASN A CA 1
ATOM 2065 C C . ASN A 1 263 ? -19.128 13.783 14.969 1.00 87.69 263 ASN A C 1
ATOM 2067 O O . ASN A 1 263 ? -18.187 13.047 15.279 1.00 87.69 263 ASN A O 1
ATOM 2071 N N . PRO A 1 264 ? -19.333 14.969 15.568 1.00 77.38 264 PRO A N 1
ATOM 2072 C CA . PRO A 1 264 ? -18.520 15.414 16.695 1.00 77.38 264 PRO A CA 1
ATOM 2073 C C . PRO A 1 264 ? -18.837 14.644 17.988 1.00 77.38 264 PRO A C 1
ATOM 2075 O O . PRO A 1 264 ? -17.957 14.503 18.832 1.00 77.38 264 PRO A O 1
ATOM 2078 N N . ASP A 1 265 ? -20.051 14.102 18.122 1.00 85.38 265 ASP A N 1
ATOM 2079 C CA . ASP A 1 265 ? -20.486 13.311 19.275 1.00 85.38 265 ASP A CA 1
ATOM 2080 C C . ASP A 1 265 ? -20.191 11.826 19.018 1.00 85.38 265 ASP A C 1
ATOM 2082 O O . ASP A 1 265 ? -21.082 11.015 18.749 1.00 85.38 265 ASP A O 1
ATOM 2086 N N . CYS A 1 266 ? -18.905 11.469 19.028 1.00 87.94 266 CYS A N 1
ATOM 2087 C CA . CYS A 1 266 ? -18.440 10.106 18.775 1.00 87.94 266 CYS A CA 1
ATOM 2088 C C . CYS A 1 266 ? -17.474 9.607 19.864 1.00 87.94 266 CYS A C 1
ATOM 2090 O O . CYS A 1 266 ? -16.904 10.392 20.620 1.00 87.94 266 CYS A O 1
ATOM 2092 N N . LYS A 1 267 ? -17.292 8.281 19.960 1.00 89.69 267 LYS A N 1
ATOM 2093 C CA . LYS A 1 267 ? -16.413 7.655 20.965 1.00 89.69 267 LYS A CA 1
ATOM 2094 C C . LYS A 1 267 ? -14.913 7.839 20.716 1.00 89.69 267 LYS A C 1
ATOM 2096 O O . LYS A 1 267 ? -14.114 7.593 21.621 1.00 89.69 267 LYS A O 1
ATOM 2101 N N . THR A 1 268 ? -14.523 8.226 19.505 1.00 89.94 268 THR A N 1
ATOM 2102 C CA . THR A 1 268 ? -13.132 8.285 19.041 1.00 89.94 268 THR A CA 1
ATOM 2103 C C . THR A 1 268 ? -12.607 9.716 19.029 1.00 89.94 268 THR A C 1
ATOM 2105 O O . THR A 1 268 ? -13.347 10.645 18.731 1.00 89.94 268 THR A O 1
ATOM 2108 N N . LEU A 1 269 ? -11.308 9.896 19.283 1.00 87.62 269 LEU A N 1
ATOM 2109 C CA . LEU A 1 269 ? -10.653 11.207 19.186 1.00 87.62 269 LEU A CA 1
ATOM 2110 C C . LEU A 1 269 ? -10.694 11.774 17.755 1.00 87.62 269 LEU A C 1
ATOM 2112 O O . LEU A 1 269 ? -10.807 12.982 17.556 1.00 87.62 269 LEU A O 1
ATOM 2116 N N . ILE A 1 270 ? -10.604 10.893 16.756 1.00 88.31 270 ILE A N 1
ATOM 2117 C CA . ILE A 1 270 ? -10.814 11.239 15.350 1.00 88.31 270 ILE A CA 1
ATOM 2118 C C . ILE A 1 270 ? -12.329 11.263 15.098 1.00 88.31 270 ILE A C 1
ATOM 2120 O O . ILE A 1 270 ? -12.974 10.241 15.345 1.00 88.31 270 ILE A O 1
ATOM 2124 N N . PRO A 1 271 ? -12.910 12.368 14.591 1.00 88.44 271 PRO A N 1
ATOM 2125 C CA . PRO A 1 271 ? -14.337 12.431 14.297 1.00 88.44 271 PRO A CA 1
ATOM 2126 C C . PRO A 1 271 ? -14.775 11.327 13.333 1.00 88.44 271 PRO A C 1
ATOM 2128 O O . PRO A 1 271 ? -14.163 11.124 12.284 1.00 88.44 271 PRO A O 1
ATOM 2131 N N . ALA A 1 272 ? -15.859 10.632 13.669 1.00 90.75 272 ALA A N 1
ATOM 2132 C CA . ALA A 1 272 ? -16.422 9.594 12.814 1.00 90.75 272 ALA A CA 1
ATOM 2133 C C . ALA A 1 272 ? -17.314 10.186 11.717 1.00 90.75 272 ALA A C 1
ATOM 2135 O O . ALA A 1 272 ? -17.880 11.262 11.871 1.00 90.75 272 ALA A O 1
ATOM 2136 N N . MET A 1 273 ? -17.485 9.479 10.604 1.00 90.25 273 MET A N 1
ATOM 2137 C CA . MET A 1 273 ? -18.382 9.911 9.526 1.00 90.25 273 MET A CA 1
ATOM 2138 C C . MET A 1 273 ? -19.813 9.430 9.779 1.00 90.25 273 MET A C 1
ATOM 2140 O O . MET A 1 273 ? -20.019 8.241 10.007 1.00 90.25 273 MET A O 1
ATOM 2144 N N . LEU A 1 274 ? -20.820 10.301 9.664 1.00 91.25 274 LEU A N 1
ATOM 2145 C CA . LEU A 1 274 ? -22.226 9.906 9.806 1.00 91.25 274 LEU A CA 1
ATOM 2146 C C . LEU A 1 274 ? -22.676 8.989 8.657 1.00 91.25 274 LEU A C 1
ATOM 2148 O O . LEU A 1 274 ? -22.641 9.378 7.482 1.00 91.25 274 LEU A O 1
ATOM 2152 N N . LYS A 1 275 ? -23.215 7.810 8.991 1.00 90.81 275 LYS A N 1
ATOM 2153 C CA . LYS A 1 275 ? -23.824 6.871 8.027 1.00 90.81 275 LYS A CA 1
ATOM 2154 C C . LYS A 1 275 ? -25.019 7.492 7.305 1.00 90.81 275 LYS A C 1
ATOM 2156 O O . LYS A 1 275 ? -25.214 7.288 6.109 1.00 90.81 275 LYS A O 1
ATOM 2161 N N . SER A 1 276 ? -25.788 8.329 8.002 1.00 90.00 276 SER A N 1
ATOM 2162 C CA . SER A 1 276 ? -26.936 9.043 7.429 1.00 90.00 276 SER A CA 1
ATOM 2163 C C . SER A 1 276 ? -26.557 9.994 6.286 1.00 90.00 276 SER A C 1
ATOM 2165 O O . SER A 1 276 ? -27.370 10.174 5.379 1.00 90.00 276 SER A O 1
ATOM 2167 N N . SER A 1 277 ? -25.335 10.545 6.300 1.00 88.25 277 SER A N 1
ATOM 2168 C CA . SER A 1 277 ? -24.797 11.437 5.258 1.00 88.25 277 SER A CA 1
ATOM 2169 C C . SER A 1 277 ? -24.179 10.698 4.067 1.00 88.25 277 SER A C 1
ATOM 2171 O O . SER A 1 277 ? -23.849 11.318 3.063 1.00 88.25 277 SER A O 1
ATOM 2173 N N . THR A 1 278 ? -24.042 9.372 4.156 1.00 88.56 278 THR A N 1
ATOM 2174 C CA . THR A 1 278 ? -23.264 8.556 3.213 1.00 88.56 278 THR A CA 1
ATOM 2175 C C . THR A 1 278 ? -24.047 7.374 2.648 1.00 88.56 278 THR A C 1
ATOM 2177 O O . THR A 1 278 ? -23.480 6.352 2.280 1.00 88.56 278 THR A O 1
ATOM 2180 N N . ARG A 1 279 ? -25.370 7.520 2.502 1.00 87.75 279 ARG A N 1
ATOM 2181 C CA . ARG A 1 279 ? -26.269 6.448 2.026 1.00 87.75 279 ARG A CA 1
ATOM 2182 C C . ARG A 1 279 ? -25.942 5.902 0.628 1.00 87.75 279 ARG A C 1
ATOM 2184 O O . ARG A 1 279 ? -26.436 4.837 0.279 1.00 87.75 279 ARG A O 1
ATOM 2191 N N . GLN A 1 280 ? -25.156 6.623 -0.175 1.00 87.12 280 GLN A N 1
ATOM 2192 C CA . GLN A 1 280 ? -24.723 6.171 -1.502 1.00 87.12 280 GLN A CA 1
ATOM 2193 C C . GLN A 1 280 ? -23.517 5.218 -1.496 1.00 87.12 280 GLN A C 1
ATOM 2195 O O . GLN A 1 280 ? -23.202 4.657 -2.543 1.00 87.12 280 GLN A O 1
ATOM 2200 N N . ILE A 1 281 ? -22.829 5.046 -0.362 1.00 90.00 281 ILE A N 1
ATOM 2201 C CA . ILE A 1 281 ? -21.703 4.115 -0.225 1.00 90.00 281 ILE A CA 1
ATOM 2202 C C . ILE A 1 281 ? -22.059 2.991 0.745 1.00 90.00 281 ILE A C 1
ATOM 2204 O O . ILE A 1 281 ? -22.833 3.174 1.682 1.00 90.00 281 ILE A O 1
ATOM 2208 N N . LEU A 1 282 ? -21.476 1.817 0.511 1.00 90.94 282 LEU A N 1
ATOM 2209 C CA . LEU A 1 282 ? -21.649 0.648 1.378 1.00 90.94 282 LEU A CA 1
ATOM 2210 C C . LEU A 1 282 ? -20.529 0.510 2.410 1.00 90.94 282 LEU A C 1
ATOM 2212 O O . LEU A 1 282 ? -20.734 -0.128 3.436 1.00 90.94 282 LEU A O 1
ATOM 2216 N N . LEU A 1 283 ? -19.357 1.078 2.126 1.00 94.50 283 LEU A N 1
ATOM 2217 C CA . LEU A 1 283 ? -18.161 1.031 2.962 1.00 94.50 283 LEU A CA 1
ATOM 2218 C C . LEU A 1 283 ? -17.451 2.393 2.903 1.00 94.50 283 LEU A C 1
ATOM 2220 O O . LEU A 1 283 ? -17.554 3.077 1.883 1.00 94.50 283 LEU A O 1
ATOM 2224 N N . PRO A 1 284 ? -16.720 2.792 3.960 1.00 93.19 284 PRO A N 1
ATOM 2225 C CA . PRO A 1 284 ? -16.088 4.113 4.063 1.00 93.19 284 PRO A CA 1
ATOM 2226 C C . PRO A 1 284 ? -14.834 4.285 3.183 1.00 93.19 284 PRO A C 1
ATOM 2228 O O . PRO A 1 284 ? -14.283 5.384 3.098 1.00 93.19 284 PRO A O 1
ATOM 2231 N N . ALA A 1 285 ? -14.421 3.229 2.483 1.00 94.31 285 ALA A N 1
ATOM 2232 C CA . ALA A 1 285 ? -13.394 3.250 1.452 1.00 94.31 285 ALA A CA 1
ATOM 2233 C C . ALA A 1 285 ? -13.771 2.307 0.302 1.00 94.31 285 ALA A C 1
ATOM 2235 O O . ALA A 1 285 ? -14.589 1.396 0.462 1.00 94.31 285 ALA A O 1
ATOM 2236 N N . VAL A 1 286 ? -13.151 2.520 -0.855 1.00 94.50 286 VAL A N 1
ATOM 2237 C CA . VAL A 1 286 ? -13.310 1.683 -2.049 1.00 94.50 286 VAL A CA 1
ATOM 2238 C C . VAL A 1 286 ? -11.952 1.409 -2.680 1.00 94.50 286 VAL A C 1
ATOM 2240 O O . VAL A 1 286 ? -11.090 2.285 -2.685 1.00 94.50 286 VAL A O 1
ATOM 2243 N N . ALA A 1 287 ? -11.757 0.203 -3.207 1.00 92.56 287 ALA A N 1
ATOM 2244 C CA . ALA A 1 287 ? -10.550 -0.161 -3.936 1.00 92.56 287 ALA A CA 1
ATOM 2245 C C . ALA A 1 287 ? -10.849 -0.320 -5.429 1.00 92.56 287 ALA A C 1
ATOM 2247 O O . ALA A 1 287 ? -11.804 -0.997 -5.806 1.00 92.56 287 ALA A O 1
ATOM 2248 N N . ASP A 1 288 ? -9.995 0.270 -6.256 1.00 93.31 288 ASP A N 1
ATOM 2249 C CA . ASP A 1 288 ? -9.986 0.115 -7.703 1.00 93.31 288 ASP A CA 1
ATOM 2250 C C . ASP A 1 288 ? -8.728 -0.650 -8.126 1.00 93.31 288 ASP A C 1
ATOM 2252 O O . ASP A 1 288 ? -7.618 -0.363 -7.663 1.00 93.31 288 ASP A O 1
ATOM 2256 N N . ILE A 1 289 ? -8.895 -1.609 -9.039 1.00 88.69 289 ILE A N 1
ATOM 2257 C CA . ILE A 1 289 ? -7.779 -2.349 -9.631 1.00 88.69 289 ILE A CA 1
ATOM 2258 C C . ILE A 1 289 ? -7.424 -1.713 -10.971 1.00 88.69 289 ILE A C 1
ATOM 2260 O O . ILE A 1 289 ? -8.206 -1.734 -11.924 1.00 88.69 289 ILE A O 1
ATOM 2264 N N . LEU A 1 290 ? -6.228 -1.145 -11.048 1.00 88.62 290 LEU A N 1
ATOM 2265 C CA . LEU A 1 290 ? -5.667 -0.580 -12.263 1.00 88.62 290 LEU A CA 1
ATOM 2266 C C . LEU A 1 290 ? -4.931 -1.666 -13.027 1.00 88.62 290 LEU A C 1
ATOM 2268 O O . LEU A 1 290 ? -4.127 -2.398 -12.457 1.00 88.62 290 LEU A O 1
ATOM 2272 N N . LYS A 1 291 ? -5.172 -1.740 -14.330 1.00 89.62 291 LYS A N 1
ATOM 2273 C CA . LYS A 1 291 ? -4.500 -2.666 -15.230 1.00 89.62 291 LYS A CA 1
ATOM 2274 C C . LYS A 1 291 ? -3.660 -1.896 -16.231 1.00 89.62 291 LYS A C 1
ATOM 2276 O O . LYS A 1 291 ? -4.199 -1.179 -17.078 1.00 89.62 291 LYS A O 1
ATOM 2281 N N . ALA A 1 292 ? -2.352 -2.096 -16.155 1.00 87.00 292 ALA A N 1
ATOM 2282 C CA . ALA A 1 292 ? -1.404 -1.718 -17.189 1.00 87.00 292 ALA A CA 1
ATOM 2283 C C . ALA A 1 292 ? -1.356 -2.836 -18.236 1.00 87.00 292 ALA A C 1
ATOM 2285 O O . ALA A 1 292 ? -1.236 -4.006 -17.881 1.00 87.00 292 ALA A O 1
ATOM 2286 N N . THR A 1 293 ? -1.459 -2.493 -19.518 1.00 86.25 293 THR A N 1
ATOM 2287 C CA . THR A 1 293 ? -1.414 -3.455 -20.629 1.00 86.25 293 THR A CA 1
ATOM 2288 C C . THR A 1 293 ? -0.471 -2.966 -21.722 1.00 86.25 293 THR A C 1
ATOM 2290 O O . THR A 1 293 ? -0.574 -1.827 -22.183 1.00 86.25 293 THR A O 1
ATOM 2293 N N . THR A 1 294 ? 0.424 -3.845 -22.164 1.00 81.56 294 THR A N 1
ATOM 2294 C CA . THR A 1 294 ? 1.221 -3.705 -23.391 1.00 81.56 294 THR A CA 1
ATOM 2295 C C . THR A 1 294 ? 0.770 -4.742 -24.422 1.00 81.56 294 THR A C 1
ATOM 2297 O O . THR A 1 294 ? -0.149 -5.522 -24.180 1.00 81.56 294 THR A O 1
ATOM 2300 N N . SER A 1 295 ? 1.427 -4.793 -25.582 1.00 75.31 295 SER A N 1
ATOM 2301 C CA . SER A 1 295 ? 1.164 -5.825 -26.590 1.00 75.31 295 SER A CA 1
ATOM 2302 C C . SER A 1 295 ? 1.474 -7.251 -26.122 1.00 75.31 295 SER A C 1
ATOM 2304 O O . SER A 1 295 ? 0.992 -8.194 -26.742 1.00 75.31 295 SER A O 1
ATOM 2306 N N . THR A 1 296 ? 2.288 -7.428 -25.076 1.00 70.19 296 THR A N 1
ATOM 2307 C CA . THR A 1 296 ? 2.777 -8.752 -24.651 1.00 70.19 296 THR A CA 1
ATOM 2308 C C . THR A 1 296 ? 2.545 -9.066 -23.176 1.00 70.19 296 THR A C 1
ATOM 2310 O O . THR A 1 296 ? 2.635 -10.230 -22.796 1.00 70.19 296 THR A O 1
ATOM 2313 N N . SER A 1 297 ? 2.235 -8.071 -22.341 1.00 76.31 297 SER A N 1
ATOM 2314 C CA . SER A 1 297 ? 2.080 -8.249 -20.895 1.00 76.31 297 SER A CA 1
ATOM 2315 C C . SER A 1 297 ? 0.950 -7.408 -20.308 1.00 76.31 297 SER A C 1
ATOM 2317 O O . SER A 1 297 ? 0.577 -6.358 -20.835 1.00 76.31 297 SER A O 1
ATOM 2319 N N . ALA A 1 298 ? 0.419 -7.879 -19.182 1.00 76.12 298 ALA A N 1
ATOM 2320 C CA . ALA A 1 298 ? -0.492 -7.130 -18.334 1.00 76.12 298 ALA A CA 1
ATOM 2321 C C . ALA A 1 298 ? -0.021 -7.221 -16.882 1.00 76.12 298 ALA A C 1
ATOM 2323 O O . ALA A 1 298 ? 0.455 -8.272 -16.451 1.00 76.12 298 ALA A O 1
ATOM 2324 N N . ALA A 1 299 ? -0.187 -6.137 -16.137 1.00 78.00 299 ALA A N 1
ATOM 2325 C CA . ALA A 1 299 ? 0.077 -6.099 -14.708 1.00 78.00 299 ALA A CA 1
ATOM 2326 C C . ALA A 1 299 ? -0.937 -5.215 -13.997 1.00 78.00 299 ALA A C 1
ATOM 2328 O O . ALA A 1 299 ? -1.602 -4.383 -14.620 1.00 78.00 299 ALA A O 1
ATOM 2329 N N . TYR A 1 300 ? -1.051 -5.421 -12.691 1.00 79.75 300 TYR A N 1
ATOM 2330 C CA . TYR A 1 300 ? -2.133 -4.875 -11.889 1.00 79.75 300 TYR A CA 1
ATOM 2331 C C . TYR A 1 300 ? -1.599 -4.082 -10.710 1.00 79.75 300 TYR A C 1
ATOM 2333 O O . TYR A 1 300 ? -0.525 -4.377 -10.191 1.00 79.75 300 TYR A O 1
ATOM 2341 N N . ALA A 1 301 ? -2.371 -3.082 -10.313 1.00 81.19 301 ALA A N 1
ATOM 2342 C CA . ALA A 1 301 ? -2.041 -2.155 -9.252 1.00 81.19 301 ALA A CA 1
ATOM 2343 C C . ALA A 1 301 ? -3.318 -1.795 -8.478 1.00 81.19 301 ALA A C 1
ATOM 2345 O O . ALA A 1 301 ? -4.388 -1.722 -9.080 1.00 81.19 301 ALA A O 1
ATOM 2346 N N . THR A 1 302 ? -3.236 -1.566 -7.169 1.00 84.69 302 THR A N 1
ATOM 2347 C CA . THR A 1 302 ? -4.423 -1.380 -6.311 1.00 84.69 302 THR A CA 1
ATOM 2348 C C . THR A 1 302 ? -4.477 0.017 -5.707 1.00 84.69 302 THR A C 1
ATOM 2350 O O . THR A 1 302 ? -3.613 0.395 -4.920 1.00 84.69 302 THR A O 1
ATOM 2353 N N . TRP A 1 303 ? -5.501 0.794 -6.056 1.00 90.06 303 TRP A N 1
ATOM 2354 C CA . TRP A 1 303 ? -5.710 2.141 -5.527 1.00 90.06 303 TRP A CA 1
ATOM 2355 C C . TRP A 1 303 ? -6.882 2.129 -4.570 1.00 90.06 303 TRP A C 1
ATOM 2357 O O . TRP A 1 303 ? -8.004 1.821 -4.967 1.00 90.06 303 TRP A O 1
ATOM 2367 N N . VAL A 1 304 ? -6.640 2.505 -3.320 1.00 91.19 304 VAL A N 1
ATOM 2368 C CA . VAL A 1 304 ? -7.685 2.551 -2.303 1.00 91.19 304 VAL A CA 1
ATOM 2369 C C . VAL A 1 304 ? -8.027 3.996 -1.989 1.00 91.19 304 VAL A C 1
ATOM 2371 O O . VAL A 1 304 ? -7.172 4.775 -1.579 1.00 91.19 304 VAL A O 1
ATOM 2374 N N . SER A 1 305 ? -9.278 4.366 -2.246 1.00 92.69 305 SER A N 1
ATOM 2375 C CA . SER A 1 305 ? -9.800 5.716 -2.055 1.00 92.69 305 SER A CA 1
ATOM 2376 C C . SER A 1 305 ? -10.622 5.786 -0.773 1.00 92.69 305 SER A C 1
ATOM 2378 O O . SER A 1 305 ? -11.655 5.126 -0.656 1.00 92.69 305 SER A O 1
ATOM 2380 N N . GLU A 1 306 ? -10.175 6.607 0.170 1.00 89.81 306 GLU A N 1
ATOM 2381 C CA . GLU A 1 306 ? -10.846 6.831 1.450 1.00 89.81 306 GLU A CA 1
ATOM 2382 C C . GLU A 1 306 ? -11.834 8.000 1.334 1.00 89.81 306 GLU A C 1
ATOM 2384 O O . GLU A 1 306 ? -11.484 9.095 0.876 1.00 89.81 306 GLU A O 1
ATOM 2389 N N . TYR A 1 307 ? -13.092 7.792 1.732 1.00 88.44 307 TYR A N 1
ATOM 2390 C CA . TYR A 1 307 ? -14.091 8.871 1.750 1.00 88.44 307 TYR A CA 1
ATOM 2391 C C . TYR A 1 307 ? -13.987 9.757 2.991 1.00 88.44 307 TYR A C 1
ATOM 2393 O O . TYR A 1 307 ? -14.497 10.877 2.997 1.00 88.44 307 TYR A O 1
ATOM 2401 N N . PHE A 1 308 ? -13.324 9.260 4.031 1.00 87.19 308 PHE A N 1
ATOM 2402 C CA . PHE A 1 308 ? -13.118 9.952 5.293 1.00 87.19 308 PHE A CA 1
ATOM 2403 C C . PHE A 1 308 ? -11.875 9.410 5.995 1.00 87.19 308 PHE A C 1
ATOM 2405 O O . PHE A 1 308 ? -11.339 8.394 5.572 1.00 87.19 308 PHE A O 1
ATOM 2412 N N . ALA A 1 309 ? -11.427 10.057 7.068 1.00 87.50 309 ALA A N 1
ATOM 2413 C CA . ALA A 1 309 ? -10.329 9.525 7.870 1.00 87.50 309 ALA A CA 1
ATOM 2414 C C . ALA A 1 309 ? -10.736 8.223 8.590 1.00 87.50 309 ALA A C 1
ATOM 2416 O O . ALA A 1 309 ? -11.893 8.055 8.999 1.00 87.50 309 ALA A O 1
ATOM 2417 N N . GLN A 1 310 ? -9.770 7.320 8.764 1.00 91.44 310 GLN A N 1
ATOM 2418 C CA . GLN A 1 310 ? -9.915 6.138 9.613 1.00 91.44 310 GLN A CA 1
ATOM 2419 C C . GLN A 1 310 ? -10.022 6.572 11.081 1.00 91.44 310 GLN A C 1
ATOM 2421 O O . GLN A 1 310 ? -9.268 7.427 11.539 1.00 91.44 310 GLN A O 1
ATOM 2426 N N . THR A 1 311 ? -10.974 6.004 11.820 1.00 91.88 311 THR A N 1
ATOM 2427 C CA . THR A 1 311 ? -11.171 6.309 13.252 1.00 91.88 311 THR A CA 1
ATOM 2428 C C . THR A 1 311 ? -10.509 5.290 14.168 1.00 91.88 311 THR A C 1
ATOM 2430 O O . THR A 1 311 ? -10.326 5.548 15.356 1.00 91.88 311 THR A O 1
ATOM 2433 N N . HIS A 1 312 ? -10.190 4.126 13.611 1.00 94.12 312 HIS A N 1
ATOM 2434 C CA . HIS A 1 312 ? -9.528 3.013 14.264 1.00 94.12 312 HIS A CA 1
ATOM 2435 C C . HIS A 1 312 ? -8.203 2.730 13.554 1.00 94.12 312 HIS A C 1
ATOM 2437 O O . HIS A 1 312 ? -7.955 3.212 12.450 1.00 94.12 312 HIS A O 1
ATOM 2443 N N . TYR A 1 313 ? -7.375 1.905 14.177 1.00 92.62 313 TYR A N 1
ATOM 2444 C CA . TYR A 1 313 ? -6.121 1.409 13.627 1.00 92.62 313 TYR A CA 1
ATOM 2445 C C . TYR A 1 313 ? -5.946 -0.068 13.976 1.00 92.62 313 TYR A C 1
ATOM 2447 O O . TYR A 1 313 ? -6.635 -0.614 14.845 1.00 92.62 313 TYR A O 1
ATOM 2455 N N . PHE A 1 314 ? -5.035 -0.733 13.271 1.00 91.50 314 PHE A N 1
ATOM 2456 C CA . PHE A 1 314 ? -4.715 -2.132 13.518 1.00 91.50 314 PHE A CA 1
ATOM 2457 C C . PHE A 1 314 ? -3.462 -2.274 14.368 1.00 91.50 314 PHE A C 1
ATOM 2459 O O . PHE A 1 314 ? -2.488 -1.556 14.176 1.00 91.50 314 PHE A O 1
ATOM 2466 N N . LYS A 1 315 ? -3.468 -3.283 15.235 1.00 90.38 315 LYS A N 1
ATOM 2467 C CA . LYS A 1 315 ? -2.258 -3.902 15.773 1.00 90.38 315 LYS A CA 1
ATOM 2468 C C . LYS A 1 315 ? -2.157 -5.320 15.245 1.00 90.38 315 LYS A C 1
ATOM 2470 O O . LYS A 1 315 ? -3.177 -5.999 15.091 1.00 90.38 315 LYS A O 1
ATOM 2475 N N . ALA A 1 316 ? -0.936 -5.763 14.989 1.00 87.50 316 ALA A N 1
ATOM 2476 C CA . ALA A 1 316 ? -0.668 -7.096 14.483 1.00 87.50 316 ALA A CA 1
ATOM 2477 C C . ALA A 1 316 ? 0.038 -7.966 15.527 1.00 87.50 316 ALA A C 1
ATOM 2479 O O . ALA A 1 316 ? 0.843 -7.489 16.323 1.00 87.50 316 ALA A O 1
ATOM 2480 N N . ALA A 1 317 ? -0.249 -9.264 15.497 1.00 88.00 317 ALA A N 1
ATOM 2481 C CA . ALA A 1 317 ? 0.440 -10.276 16.284 1.00 88.00 317 ALA A CA 1
ATOM 2482 C C . ALA A 1 317 ? 0.636 -11.556 15.464 1.00 88.00 317 ALA A C 1
ATOM 2484 O O . ALA A 1 317 ? -0.062 -11.801 14.478 1.00 88.00 317 ALA A O 1
ATOM 2485 N N . LYS A 1 318 ? 1.578 -12.401 15.887 1.00 83.62 318 LYS A N 1
ATOM 2486 C CA . LYS A 1 318 ? 1.777 -13.736 15.314 1.00 83.62 318 LYS A CA 1
ATOM 2487 C C . LYS A 1 318 ? 0.963 -14.759 16.093 1.00 83.62 318 LYS A C 1
ATOM 2489 O O . LYS A 1 318 ? 1.205 -14.979 17.277 1.00 83.62 318 LYS A O 1
ATOM 2494 N N . GLN A 1 319 ? 0.050 -15.443 15.412 1.00 85.31 319 GLN A N 1
ATOM 2495 C CA . GLN A 1 319 ? -0.730 -16.542 15.976 1.00 85.31 319 GLN A CA 1
ATOM 2496 C C . GLN A 1 319 ? -0.536 -17.796 15.127 1.00 85.31 319 GLN A C 1
ATOM 2498 O O . GLN A 1 319 ? -0.899 -17.825 13.955 1.00 85.31 319 GLN A O 1
ATOM 2503 N N . ALA A 1 320 ? 0.060 -18.839 15.714 1.00 83.69 320 ALA A N 1
ATOM 2504 C CA . ALA A 1 320 ? 0.343 -20.105 15.026 1.00 83.69 320 ALA A CA 1
ATOM 2505 C C . ALA A 1 320 ? 1.063 -19.925 13.666 1.00 83.69 320 ALA A C 1
ATOM 2507 O O . ALA A 1 320 ? 0.745 -20.599 12.689 1.00 83.69 320 ALA A O 1
ATOM 2508 N N . GLY A 1 321 ? 2.016 -18.985 13.601 1.00 78.94 321 GLY A N 1
ATOM 2509 C CA . GLY A 1 321 ? 2.770 -18.680 12.379 1.00 78.94 321 GLY A CA 1
ATOM 2510 C C . GLY A 1 321 ? 1.992 -17.886 11.325 1.00 78.94 321 GLY A C 1
ATOM 2511 O O . GLY A 1 321 ? 2.442 -17.809 10.190 1.00 78.94 321 GLY A O 1
ATOM 2512 N N . LYS A 1 322 ? 0.839 -17.307 11.678 1.00 82.06 322 LYS A N 1
ATOM 2513 C CA . LYS A 1 322 ? 0.033 -16.444 10.808 1.00 82.06 322 LYS A CA 1
ATOM 2514 C C . LYS A 1 322 ? -0.091 -15.036 11.379 1.00 82.06 322 LYS A C 1
ATOM 2516 O O . LYS A 1 322 ? 0.008 -14.845 12.591 1.00 82.06 322 LYS A O 1
ATOM 2521 N N . LEU A 1 323 ? -0.353 -14.077 10.495 1.00 83.12 323 LEU A N 1
ATOM 2522 C CA . LEU A 1 323 ? -0.678 -12.701 10.853 1.00 83.12 323 LEU A CA 1
ATOM 2523 C C . LEU A 1 323 ? -2.087 -12.645 11.455 1.00 83.12 323 LEU A C 1
ATOM 2525 O O . LEU A 1 323 ? -3.060 -13.007 10.794 1.00 83.12 323 LEU A O 1
ATOM 2529 N N . GLN A 1 324 ? -2.190 -12.179 12.693 1.00 94.00 324 GLN A N 1
ATOM 2530 C CA . GLN A 1 324 ? -3.446 -11.874 13.363 1.00 94.00 324 GLN A CA 1
ATOM 2531 C C . GLN A 1 324 ? -3.580 -10.361 13.525 1.00 94.00 324 GLN A C 1
ATOM 2533 O O . GLN A 1 324 ? -2.674 -9.708 14.037 1.00 94.00 324 GLN A O 1
ATOM 2538 N N . LEU A 1 325 ? -4.719 -9.814 13.116 1.00 94.00 325 LEU A N 1
ATOM 2539 C CA . LEU A 1 325 ? -5.064 -8.405 13.238 1.00 94.00 325 LEU A CA 1
ATOM 2540 C C . LEU A 1 325 ? -6.044 -8.197 14.392 1.00 94.00 325 LEU A C 1
ATOM 2542 O O . LEU A 1 325 ? -7.030 -8.916 14.535 1.00 94.00 325 LEU A O 1
ATOM 2546 N N . SER A 1 326 ? -5.791 -7.171 15.192 1.00 96.00 326 SER A N 1
ATOM 2547 C CA . SER A 1 326 ? -6.706 -6.656 16.210 1.00 96.00 326 SER A CA 1
ATOM 2548 C C . SER A 1 326 ? -6.959 -5.178 15.948 1.00 96.00 326 SER A C 1
ATOM 2550 O O . SER A 1 326 ? -6.056 -4.465 15.516 1.00 96.00 326 SER A O 1
ATOM 2552 N N . MET A 1 327 ? -8.183 -4.713 16.186 1.00 96.88 327 MET A N 1
ATOM 2553 C CA . MET A 1 327 ? -8.569 -3.328 15.922 1.00 96.88 327 MET A CA 1
ATOM 2554 C C . MET A 1 327 ? -8.657 -2.537 17.225 1.00 96.88 327 MET A C 1
ATOM 2556 O O . MET A 1 327 ? -9.212 -3.014 18.216 1.00 96.88 327 MET A O 1
ATOM 2560 N N . TYR A 1 328 ? -8.111 -1.328 17.206 1.00 95.19 328 TYR A N 1
ATOM 2561 C CA . TYR A 1 328 ? -8.042 -0.416 18.341 1.00 95.19 328 TYR A CA 1
ATOM 2562 C C . TYR A 1 328 ? -8.505 0.978 17.928 1.00 95.19 328 TYR A C 1
ATOM 2564 O O . TYR A 1 328 ? -8.507 1.320 16.747 1.00 95.19 328 TYR A O 1
ATOM 2572 N N . TYR A 1 329 ? -8.879 1.794 18.905 1.00 93.19 329 TYR A N 1
ATOM 2573 C CA . TYR A 1 329 ? -9.085 3.225 18.715 1.00 93.19 329 TYR A CA 1
ATOM 2574 C C . TYR A 1 329 ? -8.594 4.011 19.922 1.00 93.19 329 TYR A C 1
ATOM 2576 O O . TYR A 1 329 ? -8.504 3.496 21.038 1.00 93.19 329 TYR A O 1
ATOM 2584 N N . THR A 1 330 ? -8.332 5.295 19.702 1.00 92.50 330 THR A N 1
ATOM 2585 C CA . THR A 1 330 ? -8.112 6.255 20.781 1.00 92.50 330 THR A CA 1
ATOM 2586 C C . THR A 1 330 ? -9.447 6.880 21.161 1.00 92.50 330 THR A C 1
ATOM 2588 O O . THR A 1 330 ? -10.107 7.504 20.326 1.00 92.50 330 THR A O 1
ATOM 2591 N N . SER A 1 331 ? -9.867 6.706 22.410 1.00 91.88 331 SER A N 1
ATOM 2592 C CA . SER A 1 331 ? -11.091 7.301 22.938 1.00 91.88 331 SER A CA 1
ATOM 2593 C C . SER A 1 331 ? -10.979 8.825 23.047 1.00 91.88 331 SER A C 1
ATOM 2595 O O . SER A 1 331 ? -9.885 9.393 23.035 1.00 91.88 331 SER A O 1
ATOM 2597 N N . MET A 1 332 ? -12.108 9.501 23.265 1.00 87.00 332 MET A N 1
ATOM 2598 C CA . MET A 1 332 ? -12.131 10.938 23.581 1.00 87.00 332 MET A CA 1
ATOM 2599 C C . MET A 1 332 ? -11.321 11.320 24.834 1.00 87.00 332 MET A C 1
ATOM 2601 O O . MET A 1 332 ? -10.914 12.470 24.973 1.00 87.00 332 MET A O 1
ATOM 2605 N N . SER A 1 333 ? -11.051 10.372 25.741 1.00 91.38 333 SER A N 1
ATOM 2606 C CA . SER A 1 333 ? -10.172 10.584 26.902 1.00 91.38 333 SER A CA 1
ATOM 2607 C C . SER A 1 333 ? -8.683 10.396 26.586 1.00 91.38 333 SER A C 1
ATOM 2609 O O . SER A 1 333 ? -7.859 10.463 27.496 1.00 91.38 333 SER A O 1
ATOM 2611 N N . GLY A 1 334 ? -8.328 10.125 25.326 1.00 90.50 334 GLY A N 1
ATOM 2612 C CA . GLY A 1 334 ? -6.963 9.809 24.906 1.00 90.50 334 GLY A CA 1
ATOM 2613 C C . GLY A 1 334 ? -6.520 8.390 25.266 1.00 90.50 334 GLY A C 1
ATOM 2614 O O . GLY A 1 334 ? -5.335 8.083 25.191 1.00 90.50 334 GLY A O 1
ATOM 2615 N N . SER A 1 335 ? -7.441 7.524 25.694 1.00 93.25 335 SER A N 1
ATOM 2616 C CA . SER A 1 335 ? -7.121 6.152 26.093 1.00 93.25 335 SER A CA 1
ATOM 2617 C C . SER A 1 335 ? -7.238 5.212 24.902 1.00 93.25 335 SER A C 1
ATOM 2619 O O . SER A 1 335 ? -8.209 5.273 24.154 1.00 93.25 335 SER A O 1
ATOM 2621 N N . GLU A 1 336 ? -6.274 4.316 24.742 1.00 94.81 336 GLU A N 1
ATOM 2622 C CA . GLU A 1 336 ? -6.376 3.237 23.764 1.00 94.81 336 GLU A CA 1
ATOM 2623 C C . GLU A 1 336 ? -7.392 2.187 24.234 1.00 94.81 336 GLU A C 1
ATOM 2625 O O . GLU A 1 336 ? -7.348 1.726 25.376 1.00 94.81 336 GLU A O 1
ATOM 2630 N N . VAL A 1 337 ? -8.302 1.801 23.342 1.00 96.12 337 VAL A N 1
ATOM 2631 C CA . VAL A 1 337 ? -9.346 0.810 23.606 1.00 96.12 337 VAL A CA 1
ATOM 2632 C C . VAL A 1 337 ? -9.336 -0.246 22.507 1.00 96.12 337 VAL A C 1
ATOM 2634 O O . VAL A 1 337 ? -9.369 0.075 21.320 1.00 96.12 337 VAL A O 1
ATOM 2637 N N . ALA A 1 338 ? -9.296 -1.516 22.911 1.00 96.75 338 ALA A N 1
ATOM 2638 C CA . ALA A 1 338 ? -9.416 -2.650 22.003 1.00 96.75 338 ALA A CA 1
ATOM 2639 C C . ALA A 1 338 ? -10.882 -2.880 21.623 1.00 96.75 338 ALA A C 1
ATOM 2641 O O . ALA A 1 338 ? -11.746 -2.957 22.501 1.00 96.75 338 ALA A O 1
ATOM 2642 N N . VAL A 1 339 ? -11.156 -3.068 20.333 1.00 96.50 339 VAL A N 1
ATOM 2643 C CA . VAL A 1 339 ? -12.482 -3.483 19.867 1.00 96.50 339 VAL A CA 1
ATOM 2644 C C . VAL A 1 339 ? -12.624 -4.995 20.063 1.00 96.50 339 VAL A C 1
ATOM 2646 O O . VAL A 1 339 ? -11.773 -5.755 19.590 1.00 96.50 339 VAL A O 1
ATOM 2649 N N . PRO A 1 340 ? -13.677 -5.480 20.749 1.00 95.88 340 PRO A N 1
ATOM 2650 C CA . PRO A 1 340 ? -13.911 -6.913 20.884 1.00 95.88 340 PRO A CA 1
ATOM 2651 C C . PRO A 1 340 ? -14.028 -7.582 19.511 1.00 95.88 340 PRO A C 1
ATOM 2653 O O . PRO A 1 340 ? -14.804 -7.119 18.686 1.00 95.88 340 PRO A O 1
ATOM 2656 N N . LEU A 1 341 ? -13.345 -8.711 19.284 1.00 94.00 341 LEU A N 1
ATOM 2657 C CA . LEU A 1 341 ? -13.339 -9.410 17.982 1.00 94.00 341 LEU A CA 1
ATOM 2658 C C . LEU A 1 341 ? -14.748 -9.688 17.427 1.00 94.00 341 LEU A C 1
ATOM 2660 O O . LEU A 1 341 ? -14.982 -9.571 16.230 1.00 94.00 341 LEU A O 1
ATOM 2664 N N . LYS A 1 342 ? -15.708 -10.000 18.308 1.00 94.69 342 LYS A N 1
ATOM 2665 C CA . LYS A 1 342 ? -17.121 -10.218 17.950 1.00 94.69 342 LYS A CA 1
ATOM 2666 C C . LYS A 1 342 ? -17.828 -8.978 17.376 1.00 94.69 342 LYS A C 1
ATOM 2668 O O . LYS A 1 342 ? -18.848 -9.132 16.717 1.00 94.69 342 LYS A O 1
ATOM 2673 N N . ASN A 1 343 ? -17.297 -7.786 17.636 1.00 96.19 343 ASN A N 1
ATOM 2674 C CA . ASN A 1 343 ? -17.814 -6.503 17.171 1.00 96.19 343 ASN A CA 1
ATOM 2675 C C . ASN A 1 343 ? -17.058 -6.013 15.922 1.00 96.19 343 ASN A C 1
ATOM 2677 O O . ASN A 1 343 ? -17.214 -4.862 15.538 1.00 96.19 343 ASN A O 1
ATOM 2681 N N . ILE A 1 344 ? -16.229 -6.849 15.285 1.00 96.81 344 ILE A N 1
ATOM 2682 C CA . ILE A 1 344 ? -15.478 -6.467 14.086 1.00 96.81 344 ILE A CA 1
ATOM 2683 C C . ILE A 1 344 ? -16.064 -7.174 12.865 1.00 96.81 344 ILE A C 1
ATOM 2685 O O . ILE A 1 344 ? -16.030 -8.401 12.757 1.00 96.81 344 ILE A O 1
ATOM 2689 N N . ALA A 1 345 ? -16.556 -6.389 11.910 1.00 96.62 345 ALA A N 1
ATOM 2690 C CA . ALA A 1 345 ? -16.910 -6.866 10.582 1.00 96.62 345 ALA A CA 1
ATOM 2691 C C . ALA A 1 345 ? -15.714 -6.709 9.635 1.00 96.62 345 ALA A C 1
ATOM 2693 O O . ALA A 1 345 ? -15.270 -5.595 9.354 1.00 96.62 345 ALA A O 1
ATOM 2694 N N . TRP A 1 346 ? -15.193 -7.834 9.143 1.00 97.25 346 TRP A N 1
ATOM 2695 C CA . TRP A 1 346 ? -14.050 -7.883 8.231 1.00 97.25 346 TRP A CA 1
ATOM 2696 C C . TRP A 1 346 ? -14.498 -7.886 6.768 1.00 97.25 346 TRP A C 1
ATOM 2698 O O . TRP A 1 346 ? -15.368 -8.661 6.368 1.00 97.25 346 TRP A O 1
ATOM 2708 N N . HIS A 1 347 ? -13.850 -7.060 5.952 1.00 96.81 347 HIS A N 1
ATOM 2709 C CA . HIS A 1 347 ? -14.092 -6.923 4.523 1.00 96.81 347 HIS A CA 1
ATOM 2710 C C . HIS A 1 347 ? -12.775 -6.992 3.749 1.00 96.81 347 HIS A C 1
ATOM 2712 O O . HIS A 1 347 ? -11.770 -6.402 4.142 1.00 96.81 347 HIS A O 1
ATOM 2718 N N . VAL A 1 348 ? -12.800 -7.676 2.607 1.00 94.56 348 VAL A N 1
ATOM 2719 C CA . VAL A 1 348 ? -11.713 -7.645 1.623 1.00 94.56 348 VAL A CA 1
ATOM 2720 C C . VAL A 1 348 ? -12.140 -6.694 0.513 1.00 94.56 348 VAL A C 1
ATOM 2722 O O . VAL A 1 348 ? -13.107 -6.978 -0.192 1.00 94.56 348 VAL A O 1
ATOM 2725 N N . LEU A 1 349 ? -11.457 -5.555 0.380 1.00 92.31 349 LEU A N 1
ATOM 2726 C CA . LEU A 1 349 ? -11.763 -4.574 -0.670 1.00 92.31 349 LEU A CA 1
ATOM 2727 C C . LEU A 1 349 ? -11.112 -4.947 -2.006 1.00 92.31 349 LEU A C 1
ATOM 2729 O O . LEU A 1 349 ? -11.680 -4.694 -3.063 1.00 92.31 349 LEU A O 1
ATOM 2733 N N . ALA A 1 350 ? -9.917 -5.535 -1.951 1.00 87.62 350 ALA A N 1
ATOM 2734 C CA . ALA A 1 350 ? -9.129 -5.936 -3.109 1.00 87.62 350 ALA A CA 1
ATOM 2735 C C . ALA A 1 350 ? -8.192 -7.095 -2.750 1.00 87.62 350 ALA A C 1
ATOM 2737 O O . ALA A 1 350 ? -7.799 -7.248 -1.593 1.00 87.62 350 ALA A O 1
ATOM 2738 N N . GLY A 1 351 ? -7.799 -7.878 -3.756 1.00 84.00 351 GLY A N 1
ATOM 2739 C CA . GLY A 1 351 ? -6.993 -9.085 -3.580 1.00 84.00 351 GLY A CA 1
ATOM 2740 C C . GLY A 1 351 ? -7.825 -10.322 -3.237 1.00 84.00 351 GLY A C 1
ATOM 2741 O O . GLY A 1 351 ? -9.055 -10.285 -3.251 1.00 84.00 351 GLY A O 1
ATOM 2742 N N . ASN A 1 352 ? -7.152 -11.441 -2.980 1.00 80.31 352 ASN A N 1
ATOM 2743 C CA . ASN A 1 352 ? -7.799 -12.740 -2.764 1.00 80.31 352 ASN A CA 1
ATOM 2744 C C . ASN A 1 352 ? -7.431 -13.424 -1.437 1.00 80.31 352 ASN A C 1
ATOM 2746 O O . ASN A 1 352 ? -7.799 -14.582 -1.222 1.00 80.31 352 ASN A O 1
ATOM 2750 N N . GLY A 1 353 ? -6.753 -12.716 -0.532 1.00 85.25 353 GLY A N 1
ATOM 2751 C CA . GLY A 1 353 ? -6.630 -13.142 0.857 1.00 85.25 353 GLY A CA 1
ATOM 2752 C C . GLY A 1 353 ? -7.957 -13.058 1.615 1.00 85.25 353 GLY A C 1
ATOM 2753 O O . GLY A 1 353 ? -8.946 -12.500 1.139 1.00 85.25 353 GLY A O 1
ATOM 2754 N N . LYS A 1 354 ? -7.991 -13.647 2.811 1.00 91.50 354 LYS A N 1
ATOM 2755 C CA . LYS A 1 354 ? -9.169 -13.692 3.687 1.00 91.50 354 LYS A CA 1
ATOM 2756 C C . LYS A 1 354 ? -8.758 -13.435 5.127 1.00 91.50 354 LYS A C 1
ATOM 2758 O O . LYS A 1 354 ? -7.663 -13.818 5.527 1.00 91.50 354 LYS A O 1
ATOM 2763 N N . VAL A 1 355 ? -9.659 -12.844 5.902 1.00 94.25 355 VAL A N 1
ATOM 2764 C CA . VAL A 1 355 ? -9.521 -12.685 7.353 1.00 94.25 355 VAL A CA 1
ATOM 2765 C C . VAL A 1 355 ? -10.697 -13.385 8.015 1.00 94.25 355 VAL A C 1
ATOM 2767 O O . VAL A 1 355 ? -11.837 -13.225 7.575 1.00 94.25 355 VAL A O 1
ATOM 2770 N N . ASP A 1 356 ? -10.420 -14.218 9.013 1.00 94.81 356 ASP A N 1
ATOM 2771 C CA . ASP A 1 356 ? -11.467 -14.906 9.764 1.00 94.81 356 ASP A CA 1
ATOM 2772 C C . ASP A 1 356 ? -12.020 -14.055 10.922 1.00 94.81 356 ASP A C 1
ATOM 2774 O O . ASP A 1 356 ? -11.563 -12.948 11.199 1.00 94.81 356 ASP A O 1
ATOM 2778 N N . SER A 1 357 ? -13.022 -14.584 11.630 1.00 94.75 357 SER A N 1
ATOM 2779 C CA . SER A 1 357 ? -13.639 -13.901 12.781 1.00 94.75 357 SER A CA 1
ATOM 2780 C C . SER A 1 357 ? -12.677 -13.593 13.939 1.00 94.75 357 SER A C 1
ATOM 2782 O O . SER A 1 357 ? -13.024 -12.812 14.819 1.00 94.75 357 SER A O 1
ATOM 2784 N N . GLN A 1 358 ? -11.495 -14.216 13.968 1.00 95.00 358 GLN A N 1
ATOM 2785 C CA . GLN A 1 358 ? -10.463 -13.991 14.981 1.00 95.00 358 GLN A CA 1
ATOM 2786 C C . GLN A 1 358 ? -9.393 -12.999 14.508 1.00 95.00 358 GLN A C 1
ATOM 2788 O O . GLN A 1 358 ? -8.401 -12.792 15.209 1.00 95.00 358 GLN A O 1
ATOM 2793 N N . GLY A 1 359 ? -9.580 -12.394 13.331 1.00 95.06 359 GLY A N 1
ATOM 2794 C CA . GLY A 1 359 ? -8.625 -11.469 12.736 1.00 95.06 359 GLY A CA 1
ATOM 2795 C C . GLY A 1 359 ? -7.436 -12.162 12.074 1.00 95.06 359 GLY A C 1
ATOM 2796 O O . GLY A 1 359 ? -6.470 -11.490 11.721 1.00 95.06 359 GLY A O 1
ATOM 2797 N N . VAL A 1 360 ? -7.459 -13.486 11.888 1.00 94.50 360 VAL A N 1
ATOM 2798 C CA . VAL A 1 360 ? -6.329 -14.209 11.291 1.00 94.50 360 VAL A CA 1
ATOM 2799 C C . VAL A 1 360 ? -6.387 -14.102 9.774 1.00 94.50 360 VAL A C 1
ATOM 2801 O O . VAL A 1 360 ? -7.320 -14.589 9.130 1.00 94.50 360 VAL A O 1
ATOM 2804 N N . PHE A 1 361 ? -5.353 -13.501 9.192 1.00 89.56 361 PHE A N 1
ATOM 2805 C CA . PHE A 1 361 ? -5.185 -13.403 7.751 1.00 89.56 361 PHE A CA 1
ATOM 2806 C C . PHE A 1 361 ? -4.658 -14.720 7.170 1.00 89.56 361 PHE A C 1
ATOM 2808 O O . PHE A 1 361 ? -3.727 -15.340 7.687 1.00 89.56 361 PHE A O 1
ATOM 2815 N N . THR A 1 362 ? -5.253 -15.155 6.063 1.00 86.69 362 THR A N 1
ATOM 2816 C CA . THR A 1 362 ? -4.789 -16.288 5.258 1.00 86.69 362 THR A CA 1
ATOM 2817 C C . THR A 1 362 ? -4.855 -15.908 3.773 1.00 86.69 362 THR A C 1
ATOM 2819 O O . THR A 1 362 ? -5.943 -15.591 3.284 1.00 86.69 362 THR A O 1
ATOM 2822 N N . PRO A 1 363 ? -3.731 -15.936 3.037 1.00 80.06 363 PRO A N 1
ATOM 2823 C CA . PRO A 1 363 ? -3.730 -15.660 1.604 1.00 80.06 363 PRO A CA 1
ATOM 2824 C C . PRO A 1 363 ? -4.327 -16.812 0.789 1.00 80.06 363 PRO A C 1
ATOM 2826 O O . PRO A 1 363 ? -4.509 -17.922 1.300 1.00 80.06 363 PRO A O 1
ATOM 2829 N N . ASP A 1 364 ? -4.628 -16.570 -0.490 1.00 77.69 364 ASP A N 1
ATOM 2830 C CA . ASP A 1 364 ? -5.032 -17.657 -1.382 1.00 77.69 364 ASP A CA 1
ATOM 2831 C C . ASP A 1 364 ? -3.884 -18.659 -1.576 1.00 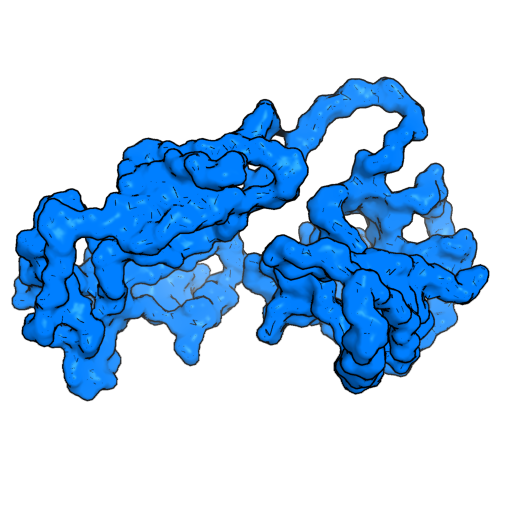77.69 364 ASP A C 1
ATOM 2833 O O . ASP A 1 364 ? -2.756 -18.301 -1.902 1.00 77.69 364 ASP A O 1
ATOM 2837 N N . SER A 1 365 ? -4.186 -19.943 -1.385 1.00 73.69 365 SER A N 1
ATOM 2838 C CA . SER A 1 365 ? -3.183 -21.016 -1.398 1.00 73.69 365 SER A CA 1
ATOM 2839 C C . SER A 1 365 ? -2.609 -21.357 -2.780 1.00 73.69 365 SER A C 1
ATOM 2841 O O . SER A 1 365 ? -1.608 -22.067 -2.846 1.00 73.69 365 SER A O 1
ATOM 2843 N N . LYS A 1 366 ? -3.257 -20.945 -3.879 1.00 68.88 366 LYS A N 1
ATOM 2844 C CA . LYS A 1 366 ? -2.894 -21.369 -5.243 1.00 68.88 366 LYS A CA 1
ATOM 2845 C C . LYS A 1 366 ? -2.296 -20.243 -6.069 1.00 68.88 366 LYS A C 1
ATOM 2847 O O . LYS A 1 366 ? -1.362 -20.485 -6.825 1.00 68.88 366 LYS A O 1
ATOM 2852 N N . ALA A 1 367 ? -2.865 -19.049 -5.970 1.00 63.84 367 ALA A N 1
ATOM 2853 C CA . ALA A 1 367 ? -2.441 -17.897 -6.755 1.00 63.84 367 ALA A CA 1
ATOM 2854 C C . ALA A 1 367 ? -2.690 -16.609 -5.960 1.00 63.84 367 ALA A C 1
ATOM 2856 O O . ALA A 1 367 ? -3.613 -15.864 -6.295 1.00 63.84 367 ALA A O 1
ATOM 2857 N N . PRO A 1 368 ? -1.930 -16.359 -4.883 1.00 66.62 368 PRO A N 1
ATOM 2858 C CA . PRO A 1 368 ? -2.131 -15.180 -4.054 1.00 66.62 368 PRO A CA 1
ATOM 2859 C C . PRO A 1 368 ? -1.933 -13.897 -4.864 1.00 66.62 368 PRO A C 1
ATOM 2861 O O . PRO A 1 368 ? -1.016 -13.791 -5.681 1.00 66.62 368 PRO A O 1
ATOM 2864 N N . SER A 1 369 ? -2.811 -12.920 -4.650 1.00 68.00 369 SER A N 1
ATOM 2865 C CA . SER A 1 369 ? -2.662 -11.586 -5.223 1.00 68.00 369 SER A CA 1
A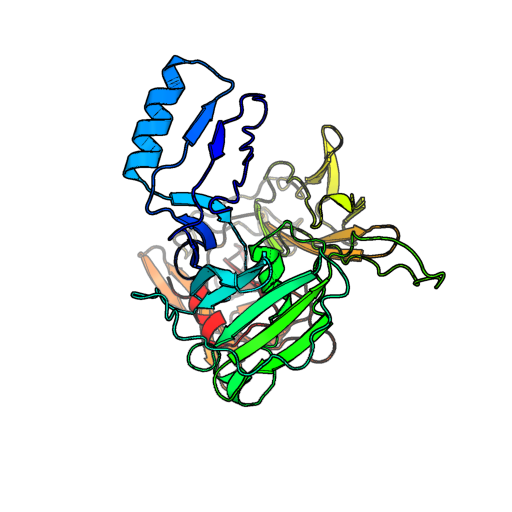TOM 2866 C C . SER A 1 369 ? -1.457 -10.877 -4.598 1.00 68.00 369 SER A C 1
ATOM 2868 O O . SER A 1 369 ? -1.217 -11.095 -3.416 1.00 68.00 369 SER A O 1
ATOM 2870 N N . PRO A 1 370 ? -0.752 -9.979 -5.318 1.00 67.38 370 PRO A N 1
ATOM 2871 C CA . PRO A 1 370 ? 0.435 -9.281 -4.798 1.00 67.38 370 PRO A CA 1
ATOM 2872 C C . PRO A 1 370 ? 0.190 -8.441 -3.539 1.00 67.38 370 PRO A C 1
ATOM 2874 O O . PRO A 1 370 ? 1.109 -8.088 -2.811 1.00 67.38 370 PRO A O 1
ATOM 2877 N N . CYS A 1 371 ? -1.065 -8.083 -3.286 1.00 79.00 371 CYS A N 1
ATOM 2878 C CA . CYS A 1 371 ? -1.511 -7.544 -2.015 1.00 79.00 371 CYS A CA 1
ATOM 2879 C C . CYS A 1 371 ? -2.978 -7.916 -1.770 1.00 79.00 371 CYS A C 1
ATOM 2881 O O . CYS A 1 371 ? -3.703 -8.292 -2.696 1.00 79.00 371 CYS A O 1
ATOM 2883 N N . THR A 1 372 ? -3.422 -7.809 -0.522 1.00 83.69 372 THR A N 1
ATOM 2884 C CA . THR A 1 372 ? -4.829 -7.856 -0.120 1.00 83.69 372 THR A CA 1
ATOM 2885 C C . THR A 1 372 ? -5.144 -6.621 0.714 1.00 83.69 372 THR A C 1
ATOM 2887 O O . THR A 1 372 ? -4.422 -6.295 1.650 1.00 83.69 372 THR A O 1
ATOM 2890 N N . VAL A 1 373 ? -6.228 -5.926 0.386 1.00 89.62 373 VAL A N 1
ATOM 2891 C CA . VAL A 1 373 ? -6.689 -4.754 1.134 1.00 89.62 373 VAL A CA 1
ATOM 2892 C C . VAL A 1 373 ? -7.778 -5.196 2.094 1.00 89.62 373 VAL A C 1
ATOM 2894 O O . VAL A 1 373 ? -8.841 -5.653 1.662 1.00 89.62 373 VAL A O 1
ATOM 2897 N N . ILE A 1 374 ? -7.510 -5.050 3.388 1.00 94.19 374 ILE A N 1
ATOM 2898 C CA . ILE A 1 374 ? -8.437 -5.407 4.458 1.00 94.19 374 ILE A CA 1
ATOM 2899 C C . ILE A 1 374 ? -9.022 -4.138 5.048 1.00 94.19 374 ILE A C 1
ATOM 2901 O O . ILE A 1 374 ? -8.290 -3.225 5.418 1.00 94.19 374 ILE A O 1
ATOM 2905 N N . LEU A 1 375 ? -10.344 -4.116 5.167 1.00 97.50 375 LEU A N 1
ATOM 2906 C CA . LEU A 1 375 ? -11.098 -3.102 5.881 1.00 97.50 375 LEU A CA 1
ATOM 2907 C C . LEU A 1 375 ? -11.854 -3.775 7.026 1.00 97.50 375 LEU A C 1
ATOM 2909 O O . LEU A 1 375 ? -12.476 -4.819 6.840 1.00 97.50 375 LEU A O 1
ATOM 2913 N N . ALA A 1 376 ? -11.806 -3.172 8.205 1.00 97.75 376 ALA A N 1
ATOM 2914 C CA . ALA A 1 376 ? -12.562 -3.600 9.370 1.00 97.75 376 ALA A CA 1
ATOM 2915 C C . ALA A 1 376 ? -13.516 -2.489 9.799 1.00 97.75 376 ALA A C 1
ATOM 2917 O O . ALA A 1 376 ? -13.129 -1.322 9.829 1.00 97.75 376 ALA A O 1
ATOM 2918 N N . VAL A 1 377 ? -14.752 -2.855 10.132 1.00 96.94 377 VAL A N 1
ATOM 2919 C CA . VAL A 1 377 ? -15.766 -1.945 10.676 1.00 96.94 377 VAL A CA 1
ATOM 2920 C C . VAL A 1 377 ? -16.119 -2.392 12.089 1.00 96.94 377 VAL A C 1
ATOM 2922 O O . VAL A 1 377 ? -16.427 -3.563 12.302 1.00 96.94 377 VAL A O 1
ATOM 2925 N N . ASP A 1 378 ? -16.100 -1.462 13.040 1.00 96.19 378 ASP A N 1
ATOM 2926 C CA . ASP A 1 378 ? -16.672 -1.678 14.367 1.00 96.19 378 ASP A CA 1
ATOM 2927 C C . ASP A 1 378 ? -18.199 -1.621 14.258 1.00 96.19 378 ASP A C 1
ATOM 2929 O O . ASP A 1 378 ? -18.784 -0.605 13.862 1.00 96.19 378 ASP A O 1
ATOM 2933 N N . VAL A 1 379 ? -18.829 -2.750 14.561 1.00 93.38 379 VAL A N 1
ATOM 2934 C CA . VAL A 1 379 ? -20.272 -2.971 14.471 1.00 93.38 379 VAL A CA 1
ATOM 2935 C C . VAL A 1 379 ? -20.932 -3.101 15.843 1.00 93.38 379 VAL A C 1
ATOM 2937 O O . VAL A 1 379 ? -22.006 -3.686 15.937 1.00 93.38 379 VAL A O 1
ATOM 2940 N N . ASP A 1 380 ? -20.320 -2.559 16.902 1.00 85.06 380 ASP A N 1
ATOM 2941 C CA . ASP A 1 380 ? -20.935 -2.512 18.232 1.00 85.06 380 ASP A CA 1
ATOM 2942 C C . ASP A 1 380 ? -22.356 -1.913 18.190 1.00 85.06 380 ASP A C 1
ATOM 2944 O O . ASP A 1 380 ? -22.554 -0.764 17.787 1.00 85.06 380 ASP A O 1
ATOM 2948 N N . GLU A 1 381 ? -23.353 -2.703 18.600 1.00 68.69 381 GLU A N 1
ATOM 2949 C CA . GLU A 1 381 ? -24.788 -2.442 18.397 1.00 68.69 381 GLU A CA 1
ATOM 2950 C C . GLU A 1 381 ? -25.274 -1.137 19.047 1.00 68.69 381 GLU A C 1
ATOM 2952 O O . GLU A 1 381 ? -26.298 -0.584 18.656 1.00 68.69 381 GLU A O 1
ATOM 2957 N N . THR A 1 382 ? -24.541 -0.619 20.031 1.00 72.50 382 THR A N 1
ATOM 2958 C CA . THR A 1 382 ? -24.893 0.600 20.769 1.00 72.50 382 THR A CA 1
ATOM 2959 C C . THR A 1 382 ? -24.560 1.892 20.017 1.00 72.50 382 THR A C 1
ATOM 2961 O O . THR A 1 382 ? -25.204 2.913 20.251 1.00 72.50 382 THR A O 1
ATOM 2964 N N . GLU A 1 383 ? -23.581 1.867 19.106 1.00 68.81 383 GLU A N 1
ATOM 2965 C CA . GLU A 1 383 ? -23.011 3.075 18.486 1.00 68.81 383 GLU A CA 1
ATOM 2966 C C . GLU A 1 383 ? -22.843 2.959 16.960 1.00 68.81 383 GLU A C 1
ATOM 2968 O O . GLU A 1 383 ? -22.816 3.968 16.245 1.00 68.81 383 GLU A O 1
ATOM 2973 N N . ALA A 1 384 ? -22.775 1.735 16.428 1.00 67.06 384 ALA A N 1
ATOM 2974 C CA . ALA A 1 384 ? -22.497 1.477 15.019 1.00 67.06 384 ALA A CA 1
ATOM 2975 C C . ALA A 1 384 ? -23.635 1.877 14.072 1.00 67.06 384 ALA A C 1
ATOM 2977 O O . ALA A 1 384 ? -23.417 1.970 12.862 1.00 67.06 384 ALA A O 1
ATOM 2978 N N . GLU A 1 385 ? -24.848 2.125 14.567 1.00 72.81 385 GLU A N 1
ATOM 2979 C CA . GLU A 1 385 ? -25.980 2.498 13.711 1.00 72.81 385 GLU A CA 1
ATOM 2980 C C . GLU A 1 385 ? -25.836 3.907 13.115 1.00 72.81 385 GLU A C 1
ATOM 2982 O O . GLU A 1 385 ? -26.359 4.184 12.034 1.00 72.81 385 GLU A O 1
ATOM 2987 N N . GLN A 1 386 ? -25.094 4.799 13.779 1.00 84.38 386 GLN A N 1
ATOM 2988 C CA . GLN A 1 386 ? -25.066 6.218 13.416 1.00 84.38 386 GLN A CA 1
ATOM 2989 C C . GLN A 1 386 ? -23.826 6.626 12.621 1.00 84.38 386 GLN A C 1
ATOM 2991 O O . GLN A 1 386 ? -23.928 7.473 11.727 1.00 84.38 386 GLN A O 1
ATOM 2996 N N . SER A 1 387 ? -22.666 6.030 12.910 1.00 92.50 387 SER A N 1
ATOM 2997 C CA . SER A 1 387 ? -21.380 6.471 12.357 1.00 92.50 387 SER A CA 1
ATOM 2998 C C . SER A 1 387 ? -20.534 5.317 11.818 1.00 92.50 387 SER A C 1
ATOM 3000 O O . SER A 1 387 ? -20.705 4.158 12.190 1.00 92.50 387 SER A O 1
ATOM 3002 N N . TRP A 1 388 ? -19.617 5.637 10.908 1.00 93.25 388 TRP A N 1
ATOM 3003 C CA . TRP A 1 388 ? -18.584 4.726 10.433 1.00 93.25 388 TRP A CA 1
ATOM 3004 C C . TRP A 1 388 ? -17.396 4.725 11.391 1.00 93.25 388 TRP A C 1
ATOM 3006 O O . TRP A 1 388 ? -16.658 5.707 11.491 1.00 93.25 388 TRP A O 1
ATOM 3016 N N . TYR A 1 389 ? -17.194 3.588 12.044 1.00 95.12 389 TYR A N 1
ATOM 3017 C CA . TYR A 1 389 ? -16.040 3.292 12.879 1.00 95.12 389 TYR A CA 1
ATOM 3018 C C . TYR A 1 389 ? -15.218 2.213 12.193 1.00 95.12 389 TYR A C 1
ATOM 3020 O O . TYR A 1 389 ? -15.735 1.122 11.967 1.00 95.12 389 TYR A O 1
ATOM 3028 N N . TRP A 1 390 ? -14.003 2.527 11.750 1.00 95.62 390 TRP A N 1
ATOM 3029 C CA . TRP A 1 390 ? -13.303 1.640 10.825 1.00 95.62 390 TRP A CA 1
ATOM 3030 C C . TRP A 1 390 ? -11.797 1.884 10.766 1.00 95.62 390 TRP A C 1
ATOM 3032 O O . TRP A 1 390 ? -11.323 2.980 11.082 1.00 95.62 390 TRP A O 1
ATOM 3042 N N . ALA A 1 391 ? -11.093 0.848 10.318 1.00 95.50 391 ALA A N 1
ATOM 3043 C CA . ALA A 1 391 ? -9.674 0.836 9.985 1.00 95.50 391 ALA A CA 1
ATOM 3044 C C . ALA A 1 391 ? -9.458 0.077 8.671 1.00 95.50 391 ALA A C 1
ATOM 3046 O O . ALA A 1 391 ? -10.272 -0.765 8.275 1.00 95.50 391 ALA A O 1
ATOM 3047 N N . MET A 1 392 ? -8.342 0.337 8.005 1.00 94.31 392 MET A N 1
ATOM 3048 C CA . MET A 1 392 ? -7.951 -0.338 6.779 1.00 94.31 392 MET A CA 1
ATOM 3049 C C . MET A 1 392 ? -6.434 -0.463 6.687 1.00 94.31 392 MET A C 1
ATOM 3051 O O . MET A 1 392 ? -5.691 0.427 7.088 1.00 94.31 392 MET A O 1
ATOM 3055 N N . THR A 1 393 ? -5.974 -1.576 6.125 1.00 88.12 393 THR A N 1
ATOM 3056 C CA . THR A 1 393 ? -4.558 -1.814 5.857 1.00 88.12 393 THR A CA 1
ATOM 3057 C C . THR A 1 393 ? -4.366 -2.552 4.537 1.00 88.12 393 THR A C 1
ATOM 3059 O O . THR A 1 393 ? -5.256 -3.267 4.060 1.00 88.12 393 THR A O 1
ATOM 3062 N N . ILE A 1 394 ? -3.193 -2.362 3.939 1.00 82.75 394 ILE A N 1
ATOM 3063 C CA . ILE A 1 394 ? -2.748 -3.097 2.762 1.00 82.75 394 ILE A CA 1
ATOM 3064 C C . ILE A 1 394 ? -1.753 -4.145 3.231 1.00 82.75 394 ILE A C 1
ATOM 3066 O O . ILE A 1 394 ? -0.709 -3.837 3.794 1.00 82.75 394 ILE A O 1
ATOM 3070 N N . ILE A 1 395 ? -2.089 -5.393 2.958 1.00 79.19 395 ILE A N 1
ATOM 3071 C CA . ILE A 1 395 ? -1.296 -6.553 3.306 1.00 79.19 395 ILE A CA 1
ATOM 3072 C C . ILE A 1 395 ? -0.556 -7.021 2.035 1.00 79.19 395 ILE A C 1
ATOM 3074 O O . ILE A 1 395 ? -1.223 -7.541 1.138 1.00 79.19 395 ILE A O 1
ATOM 3078 N N . PRO A 1 396 ? 0.769 -6.823 1.889 1.00 70.44 396 PRO A N 1
ATOM 3079 C CA . PRO A 1 396 ? 1.515 -7.279 0.707 1.00 70.44 396 PRO A CA 1
ATOM 3080 C C . PRO A 1 396 ? 1.581 -8.812 0.604 1.00 70.44 396 PRO A C 1
ATOM 3082 O O . PRO A 1 396 ? 1.242 -9.520 1.537 1.00 70.44 396 PRO A O 1
ATOM 3085 N N . HIS A 1 397 ? 1.965 -9.371 -0.539 1.00 61.31 397 HIS A N 1
ATOM 3086 C CA . HIS A 1 397 ? 2.175 -10.810 -0.693 1.00 61.31 397 HIS A CA 1
ATOM 3087 C C . HIS A 1 397 ? 3.107 -11.111 -1.882 1.00 61.31 397 HIS A C 1
ATOM 3089 O O . HIS A 1 397 ? 2.937 -10.525 -2.950 1.00 61.31 397 HIS A O 1
ATOM 3095 N N . PRO A 1 398 ? 3.994 -12.120 -1.777 1.00 47.34 398 PRO A N 1
ATOM 3096 C CA . PRO A 1 398 ? 4.340 -12.851 -0.556 1.00 47.34 398 PRO A CA 1
ATOM 3097 C C . PRO A 1 398 ? 5.083 -11.952 0.414 1.00 47.34 398 PRO A C 1
ATOM 3099 O O . PRO A 1 398 ? 5.919 -11.153 0.013 1.00 47.34 398 PRO A O 1
ATOM 3102 N N . PHE A 1 399 ? 4.776 -12.096 1.697 1.00 56.94 399 PHE A N 1
ATOM 3103 C CA . PHE A 1 399 ? 5.673 -11.582 2.720 1.00 56.94 399 PHE A CA 1
ATOM 3104 C C . PHE A 1 399 ? 6.923 -12.453 2.748 1.00 56.94 399 PHE A C 1
ATOM 3106 O O . PHE A 1 399 ? 6.827 -13.666 2.543 1.00 56.94 399 PHE A O 1
ATOM 3113 N N . ILE A 1 400 ? 8.070 -11.852 3.054 1.00 42.94 400 ILE A N 1
ATOM 3114 C CA . ILE A 1 400 ? 9.314 -12.593 3.293 1.00 42.94 400 ILE A CA 1
ATOM 3115 C C . ILE A 1 400 ? 9.133 -13.518 4.508 1.00 42.94 400 ILE A C 1
ATOM 3117 O O . ILE A 1 400 ? 9.481 -14.694 4.445 1.00 42.94 400 ILE A O 1
ATOM 3121 N N . ASP A 1 401 ? 8.532 -12.991 5.583 1.00 58.78 401 ASP A N 1
ATOM 3122 C CA . ASP A 1 401 ? 8.100 -13.727 6.773 1.00 58.78 401 ASP A CA 1
ATOM 3123 C C . ASP A 1 401 ? 7.047 -12.920 7.569 1.00 58.78 401 ASP A C 1
ATOM 3125 O O . ASP A 1 401 ? 6.918 -11.705 7.404 1.00 58.78 401 ASP A O 1
ATOM 3129 N N . VAL A 1 402 ? 6.285 -13.593 8.439 1.00 55.25 402 VAL A N 1
ATOM 3130 C CA . VAL A 1 402 ? 5.286 -12.957 9.316 1.00 55.25 402 VAL A CA 1
ATOM 3131 C C . VAL A 1 402 ? 5.926 -11.976 10.295 1.00 55.25 402 VAL A C 1
ATOM 3133 O O . VAL A 1 402 ? 5.289 -10.975 10.604 1.00 55.25 402 VAL A O 1
ATOM 3136 N N . ASP A 1 403 ? 7.157 -12.207 10.757 1.00 64.62 403 ASP A N 1
ATOM 3137 C CA . ASP A 1 403 ? 7.805 -11.297 11.709 1.00 64.62 403 ASP A CA 1
ATOM 3138 C C . ASP A 1 403 ? 8.121 -9.939 11.057 1.00 64.62 403 ASP A C 1
ATOM 3140 O O . ASP A 1 403 ? 7.804 -8.904 11.639 1.00 64.62 403 ASP A O 1
ATOM 3144 N N . ALA A 1 404 ? 8.589 -9.928 9.801 1.00 58.00 404 ALA A N 1
ATOM 3145 C CA . ALA A 1 404 ? 8.783 -8.698 9.020 1.00 58.00 404 ALA A CA 1
ATOM 3146 C C . ALA A 1 404 ? 7.467 -7.932 8.791 1.00 58.00 404 ALA A C 1
ATOM 3148 O O . ALA A 1 404 ? 7.445 -6.706 8.726 1.00 58.00 404 ALA A O 1
ATOM 3149 N N . MET A 1 405 ? 6.342 -8.647 8.712 1.00 60.44 405 MET A N 1
ATOM 3150 C CA . MET A 1 405 ? 5.029 -8.013 8.621 1.00 60.44 405 MET A CA 1
ATOM 3151 C C . MET A 1 405 ? 4.586 -7.333 9.907 1.00 60.44 405 MET A C 1
ATOM 3153 O O . MET A 1 405 ? 3.852 -6.353 9.828 1.00 60.44 405 MET A O 1
ATOM 3157 N N . LEU A 1 406 ? 4.994 -7.833 11.075 1.00 60.44 406 LEU A N 1
ATOM 3158 C CA . LEU A 1 406 ? 4.631 -7.212 12.349 1.00 60.44 406 LEU A CA 1
ATOM 3159 C C . LEU A 1 406 ? 5.281 -5.836 12.522 1.00 60.44 406 LEU A C 1
ATOM 3161 O O . LEU A 1 406 ? 4.656 -4.958 13.110 1.00 60.44 406 LEU A O 1
ATOM 3165 N N . GLU A 1 407 ? 6.475 -5.630 11.960 1.00 66.75 407 GLU A N 1
ATOM 3166 C CA . GLU A 1 407 ? 7.192 -4.345 12.001 1.00 66.75 407 GLU A CA 1
ATOM 3167 C C . GLU A 1 407 ? 6.426 -3.206 11.302 1.00 66.75 407 GLU A C 1
ATOM 3169 O O . GLU A 1 407 ? 6.592 -2.041 11.648 1.00 66.75 407 GLU A O 1
ATOM 3174 N N . LEU A 1 408 ? 5.522 -3.515 10.364 1.00 59.47 408 LEU A N 1
ATOM 3175 C CA . LEU A 1 408 ? 4.678 -2.505 9.705 1.00 59.47 408 LEU A CA 1
ATOM 3176 C C . LEU A 1 408 ? 3.547 -1.973 10.596 1.00 59.47 408 LEU A C 1
ATOM 3178 O O . LEU A 1 408 ? 2.877 -1.012 10.224 1.00 59.47 408 LEU A O 1
ATOM 3182 N N . PHE A 1 409 ? 3.289 -2.632 11.728 1.00 62.19 409 PHE A N 1
ATOM 3183 C CA . PHE A 1 409 ? 2.212 -2.297 12.666 1.00 62.19 409 PHE A CA 1
ATOM 3184 C C . PHE A 1 409 ? 2.741 -1.853 14.035 1.00 62.19 409 PHE A C 1
ATOM 3186 O O . PHE A 1 409 ? 1.955 -1.690 14.970 1.00 62.19 409 PHE A O 1
ATOM 3193 N N . THR A 1 410 ? 4.057 -1.704 14.180 1.00 55.81 410 THR A N 1
ATOM 3194 C CA . THR A 1 410 ? 4.679 -1.116 15.368 1.00 55.81 410 THR A CA 1
ATOM 3195 C C . THR A 1 410 ? 4.836 0.386 15.168 1.00 55.81 410 THR A C 1
ATOM 3197 O O . THR A 1 410 ? 5.516 0.799 14.231 1.00 55.81 410 THR A O 1
ATOM 3200 N N . ASP A 1 411 ? 4.187 1.168 16.037 1.00 41.88 411 ASP A N 1
ATOM 3201 C CA . ASP A 1 411 ? 4.341 2.629 16.131 1.00 41.88 411 ASP A CA 1
ATOM 3202 C C . ASP A 1 411 ? 5.749 3.049 16.580 1.00 41.88 411 ASP A C 1
ATOM 3204 O O . ASP A 1 411 ? 6.309 2.385 17.492 1.00 41.88 411 ASP A O 1
#